Protein AF-0000000077906954 (afdb_homodimer)

Radius of gyration: 31.87 Å; Cα contacts (8 Å, |Δi|>4): 623; chains: 2; bounding box: 96×87×50 Å

pLDDT: mean 94.24, std 7.41, range [57.88, 98.94]

Solvent-accessible surface area (backbone atoms only — not comparable to full-atom values): 26439 Å² total; per-residue (Å²): 118,71,46,60,53,37,49,51,52,33,53,52,52,50,52,49,40,52,51,50,50,52,51,37,52,51,45,52,52,51,36,52,51,42,52,51,49,43,52,53,50,51,52,49,42,33,48,50,42,18,22,52,32,37,41,46,26,64,46,28,71,36,69,70,40,37,54,48,38,66,70,39,90,39,33,67,59,36,50,54,48,45,36,52,51,49,52,53,50,61,70,66,55,54,96,80,59,69,82,55,99,38,48,59,50,44,21,50,43,15,48,37,41,32,49,27,37,28,18,66,33,73,70,35,27,52,41,38,61,73,75,33,46,68,37,54,52,41,51,56,49,49,61,64,68,48,51,76,71,43,53,53,69,52,49,36,34,46,36,50,22,52,37,36,26,35,73,38,67,71,33,30,48,55,57,65,66,38,87,62,37,67,64,41,50,38,58,40,54,66,25,79,44,63,64,42,24,40,42,40,48,51,40,51,39,53,41,64,74,33,61,79,54,25,66,76,41,43,71,56,48,69,72,58,50,55,59,67,58,42,53,52,35,41,65,39,90,49,63,68,42,13,52,53,31,42,50,42,54,50,54,53,52,55,56,62,65,76,99,116,70,45,62,53,37,48,51,51,35,53,51,54,50,53,51,40,52,51,52,51,52,51,37,51,51,46,52,51,52,34,52,52,43,52,51,49,43,52,53,50,50,50,49,40,32,48,50,42,19,23,53,32,38,41,46,26,62,46,28,71,36,69,70,41,36,54,48,37,65,70,38,92,38,34,67,59,36,49,54,49,45,37,53,51,50,52,53,50,61,71,63,55,53,95,79,59,68,84,54,101,37,50,60,49,46,22,52,44,15,48,38,41,32,49,27,36,30,18,66,34,73,70,34,28,53,43,39,61,71,74,32,47,68,37,54,52,41,52,56,50,48,59,64,68,48,52,75,72,43,54,54,69,54,48,36,35,45,36,49,20,52,38,34,25,36,73,39,67,70,35,30,48,54,56,64,65,37,88,64,38,67,63,43,50,37,58,40,54,66,25,78,42,64,64,42,25,40,41,40,48,51,40,51,39,52,40,63,73,32,62,80,55,25,67,77,40,43,70,56,49,70,74,58,50,54,57,68,58,43,53,52,35,40,66,40,90,48,62,68,41,14,49,54,31,43,51,40,52,51,53,53,52,55,55,60,66,75,100

Organism: Lynx pardinus (NCBI:txid191816)

Secondary structure (DSSP, 8-state):
-HHHHHHHHHHHHHHHHHHHHHHHHHHHHHHHHHHHHHHHHHHHHHHHHHHHHHHHHHHTTSHHHHHHHHHSTTHHHHHHHHHHHHHHHHHH--TT----S-HHHHHHHHHHHHHHHHHTSHHHHHHHHHH-HHHHHHHHHHHHHSPTTSSHHHHHHHHHHHHHHHTSHHHHHHHHTSTTHHHHHHHHHT-S-HHHHHHHHHHHHHHHT-HHHHHHHHHHHHHHS-HHHHHHHTT-S-HHHHHHHHHHHHHHHHHHH--/-HHHHHHHHHHHHHHHHHHHHHHHHHHHHHHHHHHHHHHHHHHHHHHHHHHHHHHHHHHTTSHHHHHHHHHSTTHHHHHHHHHHHHHHHHHH--TT----S-HHHHHHHHHHHHHHHHHTSHHHHHHHHHH-HHHHHHHHHHHHHSPTTSSHHHHHHHHHHHHHHHTSHHHHHHHHTSTTHHHHHHHHHT-S-HHHHHHHHHHHHHHHT-HHHHHHHHHHHHHHS-HHHHHHHTT-S-HHHHHHHHHHHHHHHHHHH--

InterPro domains:
  IPR011989 Armadillo-like helical [G3DSA:1.25.10.10] (26-257)
  IPR016024 Armadillo-type fold [SSF48371] (48-252)
  IPR039584 Heat shock factor 2-binding protein [PTHR15434] (1-258)

Nearest PDB structures (foldseek):
  7ldg-assembly1_A-2  TM=9.742E-01  e=8.462E-24  Homo sapiens
  7bdx-assembly1_B  TM=9.612E-01  e=2.708E-22  Homo sapiens
  7ldg-assembly1_C-2  TM=9.705E-01  e=3.523E-21  Homo sapiens
  7jtk-assembly1_X  TM=7.221E-01  e=3.398E-03  Chlamydomonas reinhardtii
  3nmz-assembly2_A  TM=5.059E-01  e=2.166E-03  Homo sapiens

Foldseek 3Di:
DVVVVVVVVVVVVVVVVVVVVVVVVVVVVVVVVVVVVVVVVVQVVLQVLLVVLLVLLVVLLDPVSLVVLLVDPCNLVLLVVLLVLLVVVLVPDDPVDDPDPDSNLSSNLSSLSSLLSLLLHPVSLVCCLPRNVVSLVSLLVSLVSAAAPGPLSNLLSSLSSLLSNLVDVSSVLSQLPPPCNLVSLQRQCPHPDLSSNLSSLSNVLSQLVDCVNCVVCVVVCVVRHPLVSLVVQCVDPPPSSVVSSVVSVVSNVVVVVVD/DVVVVVVVVVVVVVVVVVVVVVVVVVVVVVVVVVVVVVVVVVQVVLQVLLVVLLVLLVVLLDPVSLVVLVVDPCNLVLLVVLLVLLVVVLVPDDPVDDPDPDSNLSSNLSSLSSLLSLLLHPVSLVCCLPRNVVSLVSLLVSLVSAAAPGPLSNLLSSLSNLLSNLVDVSSVQSQLPPPCNLVSLQRQCPHPDLSSNLSSLSNVQSQLVDCVNCVVCVVVCVVRHPLVSLVVQCVDPPPSSVVSSVVSVVSNVVVVVVD

Sequence (518 aa):
MDCEHFKARLETVQADSVREKKEKLALRQQLNEAKEQLLQQAEYCTEMGAAACTLLWGVSSSEDVVKAILGGDKALKFFNITGQTMESFVKSLDEDVKELDSDENQFVFALAGIVTNVAAIACGREFLVNSSRVLLDTFLQLLGDLKPGQCTKLKVLLLMSLYNVSINVKGLKYISESPGFIPLLWWLLSDPDAEVCLHALRLVQSVVLEPEVFSKSASEFRSSLPLQRILAMAKSRNPHLQTVAQELLEDLRALERDVMDCEHFKARLETVQADSVREKKEKLALRQQLNEAKEQLLQQAEYCTEMGAAACTLLWGVSSSEDVVKAILGGDKALKFFNITGQTMESFVKSLDEDVKELDSDENQFVFALAGIVTNVAAIACGREFLVNSSRVLLDTFLQLLGDLKPGQCTKLKVLLLMSLYNVSINVKGLKYISESPGFIPLLWWLLSDPDAEVCLHALRLVQSVVLEPEVFSKSASEFRSSLPLQRILAMAKSRNPHLQTVAQELLEDLRALERDV

Structure (mmCIF, N/CA/C/O backbone):
data_AF-0000000077906954-model_v1
#
loop_
_entity.id
_entity.type
_entity.pdbx_description
1 polymer 'Heat shock factor 2-binding protein'
#
loop_
_atom_site.group_PDB
_atom_site.id
_atom_site.type_symbol
_atom_site.label_atom_id
_atom_site.label_alt_id
_atom_site.label_comp_id
_atom_site.label_asym_id
_atom_site.label_entity_id
_atom_site.label_seq_id
_atom_site.pdbx_PDB_ins_code
_atom_site.Cartn_x
_atom_site.Cartn_y
_atom_site.Cartn_z
_atom_site.occupancy
_atom_site.B_iso_or_equiv
_atom_site.auth_seq_id
_atom_site.auth_comp_id
_atom_site.auth_asym_id
_atom_site.auth_atom_id
_atom_site.pdbx_PDB_model_num
ATOM 1 N N . MET A 1 1 ? 71.25 8.039 -16.359 1 58.72 1 MET A N 1
ATOM 2 C CA . MET A 1 1 ? 70.125 8.469 -17.094 1 58.72 1 MET A CA 1
ATOM 3 C C . MET A 1 1 ? 68.938 7.52 -16.844 1 58.72 1 MET A C 1
ATOM 5 O O . MET A 1 1 ? 67.812 7.965 -16.531 1 58.72 1 MET A O 1
ATOM 9 N N . ASP A 1 2 ? 69.25 6.188 -16.609 1 85.31 2 ASP A N 1
ATOM 10 C CA . ASP A 1 2 ? 68.25 5.121 -16.625 1 85.31 2 ASP A CA 1
ATOM 11 C C . ASP A 1 2 ? 67.625 4.945 -15.242 1 85.31 2 ASP A C 1
ATOM 13 O O . ASP A 1 2 ? 66.375 4.812 -15.117 1 85.31 2 ASP A O 1
ATOM 17 N N . CYS A 1 3 ? 68.312 5.477 -14.242 1 89.62 3 CYS A N 1
ATOM 18 C CA . CYS A 1 3 ? 67.812 5.262 -12.898 1 89.62 3 CYS A CA 1
ATOM 19 C C . CYS A 1 3 ? 66.812 6.379 -12.492 1 89.62 3 CYS A C 1
ATOM 21 O O . CYS A 1 3 ? 65.812 6.129 -11.859 1 89.62 3 CYS A O 1
ATOM 23 N N . GLU A 1 4 ? 67.125 7.582 -12.992 1 89.81 4 GLU A N 1
ATOM 24 C CA . GLU A 1 4 ? 66.25 8.742 -12.711 1 89.81 4 GLU A CA 1
ATOM 25 C C . GLU A 1 4 ? 64.938 8.617 -13.383 1 89.81 4 GLU A C 1
ATOM 27 O O . GLU A 1 4 ? 63.906 9.055 -12.836 1 89.81 4 GLU A O 1
ATOM 32 N N . HIS A 1 5 ? 65 8.062 -14.562 1 91.44 5 HIS A N 1
ATOM 33 C CA . HIS A 1 5 ? 63.75 7.828 -15.297 1 91.44 5 HIS A CA 1
ATOM 34 C C . HIS A 1 5 ? 62.812 6.871 -14.539 1 91.44 5 HIS A C 1
ATOM 36 O O . HIS A 1 5 ? 61.625 7.133 -14.391 1 91.44 5 HIS A O 1
ATOM 42 N N . PHE A 1 6 ? 63.375 5.754 -13.914 1 91.25 6 PHE A N 1
ATOM 43 C CA . PHE A 1 6 ? 62.594 4.773 -13.164 1 91.25 6 PHE A CA 1
ATOM 44 C C . PHE A 1 6 ? 62.062 5.375 -11.867 1 91.25 6 PHE A C 1
ATOM 46 O O . PHE A 1 6 ? 60.938 5.102 -11.453 1 91.25 6 PHE A O 1
ATOM 53 N N . LYS A 1 7 ? 62.875 6.203 -11.281 1 91.38 7 LYS A N 1
ATOM 54 C CA . LYS A 1 7 ? 62.469 6.867 -10.047 1 91.38 7 LYS A CA 1
ATOM 55 C C . LYS A 1 7 ? 61.281 7.809 -10.297 1 91.38 7 LYS A C 1
ATOM 57 O O . LYS A 1 7 ? 60.312 7.824 -9.523 1 91.38 7 LYS A O 1
ATOM 62 N N . ALA A 1 8 ? 61.312 8.531 -11.359 1 93.19 8 ALA A N 1
ATOM 63 C CA . ALA A 1 8 ? 60.25 9.469 -11.711 1 93.19 8 ALA A CA 1
ATOM 64 C C . ALA A 1 8 ? 58.938 8.719 -12.031 1 93.19 8 ALA A C 1
ATOM 66 O O . ALA A 1 8 ? 57.875 9.125 -11.594 1 93.19 8 ALA A O 1
ATOM 67 N N . ARG A 1 9 ? 59.094 7.668 -12.797 1 93.44 9 ARG A N 1
ATOM 68 C CA . ARG A 1 9 ? 57.906 6.863 -13.141 1 93.44 9 ARG A CA 1
ATOM 69 C C . ARG A 1 9 ? 57.281 6.234 -11.898 1 93.44 9 ARG A C 1
ATOM 71 O O . ARG A 1 9 ? 56.062 6.18 -11.773 1 93.44 9 ARG A O 1
ATOM 78 N N . LEU A 1 10 ? 58.094 5.73 -10.969 1 93.75 10 LEU A N 1
ATOM 79 C CA . LEU A 1 10 ? 57.656 5.145 -9.719 1 93.75 10 LEU A CA 1
ATOM 80 C C . LEU A 1 10 ? 56.875 6.16 -8.898 1 93.75 10 LEU A C 1
ATOM 82 O O . LEU A 1 10 ? 55.781 5.848 -8.383 1 93.75 10 LEU A O 1
ATOM 86 N N . GLU A 1 11 ? 57.406 7.352 -8.805 1 93.81 11 GLU A N 1
ATOM 87 C CA . GLU A 1 11 ? 56.719 8.406 -8.07 1 93.81 11 GLU A CA 1
ATOM 88 C C . GLU A 1 11 ? 55.344 8.703 -8.672 1 93.81 11 GLU A C 1
ATOM 90 O O . GLU A 1 11 ? 54.375 8.883 -7.949 1 93.81 11 GLU A O 1
ATOM 95 N N . THR A 1 12 ? 55.312 8.734 -9.977 1 94.56 12 THR A N 1
ATOM 96 C CA . THR A 1 12 ? 54.062 9 -10.68 1 94.56 12 THR A CA 1
ATOM 97 C C . THR A 1 12 ? 53.031 7.879 -10.43 1 94.56 12 THR A C 1
ATOM 99 O O . THR A 1 12 ? 51.875 8.141 -10.094 1 94.56 12 THR A O 1
ATOM 102 N N . VAL A 1 13 ? 53.5 6.637 -10.57 1 94 13 VAL A N 1
ATOM 103 C CA . VAL A 1 13 ? 52.594 5.484 -10.398 1 94 13 VAL A CA 1
ATOM 104 C C . VAL A 1 13 ? 52.125 5.406 -8.945 1 94 13 VAL A C 1
ATOM 106 O O . VAL A 1 13 ? 51 5.043 -8.672 1 94 13 VAL A O 1
ATOM 109 N N . GLN A 1 14 ? 53.031 5.777 -8.031 1 94.19 14 GLN A N 1
ATOM 110 C CA . GLN A 1 14 ? 52.688 5.781 -6.617 1 94.19 14 GLN A CA 1
ATOM 111 C C . GLN A 1 14 ? 51.625 6.84 -6.32 1 94.19 14 GLN A C 1
ATOM 113 O O . GLN A 1 14 ? 50.688 6.586 -5.574 1 94.19 14 GLN A O 1
ATOM 118 N N . ALA A 1 15 ? 51.75 7.938 -6.902 1 94.19 15 ALA A N 1
ATOM 119 C CA . ALA A 1 15 ? 50.75 9 -6.723 1 94.19 15 ALA A CA 1
ATOM 120 C C . ALA A 1 15 ? 49.406 8.602 -7.301 1 94.19 15 ALA A C 1
ATOM 122 O O . ALA A 1 15 ? 48.344 8.828 -6.684 1 94.19 15 ALA A O 1
ATOM 123 N N . ASP A 1 16 ? 49.438 8.008 -8.445 1 92.81 16 ASP A N 1
ATOM 124 C CA . ASP A 1 16 ? 48.219 7.516 -9.07 1 92.81 16 ASP A CA 1
ATOM 125 C C . ASP A 1 16 ? 47.562 6.422 -8.227 1 92.81 16 ASP A C 1
ATOM 127 O O . ASP A 1 16 ? 46.344 6.371 -8.102 1 92.81 16 ASP A O 1
ATOM 131 N N . SER A 1 17 ? 48.406 5.621 -7.613 1 92 17 SER A N 1
ATOM 132 C CA . SER A 1 17 ? 47.938 4.531 -6.777 1 92 17 SER A CA 1
ATOM 133 C C . SER A 1 17 ? 47.219 5.059 -5.535 1 92 17 SER A C 1
ATOM 135 O O . SER A 1 17 ? 46.188 4.527 -5.133 1 92 17 SER A O 1
ATOM 137 N N . VAL A 1 18 ? 47.75 6.129 -5.039 1 93 18 VAL A N 1
ATOM 138 C CA . VAL A 1 18 ? 47.156 6.734 -3.857 1 93 18 VAL A CA 1
ATOM 139 C C . VAL A 1 18 ? 45.781 7.309 -4.215 1 93 18 VAL A C 1
ATOM 141 O O . VAL A 1 18 ? 44.812 7.133 -3.471 1 93 18 VAL A O 1
ATOM 144 N N . ARG A 1 19 ? 45.719 7.887 -5.324 1 92.44 19 ARG A N 1
ATOM 145 C CA . ARG A 1 19 ? 44.469 8.453 -5.805 1 92.44 19 ARG A CA 1
ATOM 146 C C . ARG A 1 19 ? 43.438 7.359 -6.059 1 92.44 19 ARG A C 1
ATOM 148 O O . ARG A 1 19 ? 42.25 7.492 -5.668 1 92.44 19 ARG A O 1
ATOM 155 N N . GLU A 1 20 ? 43.875 6.336 -6.715 1 91.88 20 GLU A N 1
ATOM 156 C CA . GLU A 1 20 ? 43 5.211 -7.02 1 91.88 20 GLU A CA 1
ATOM 157 C C . GLU A 1 20 ? 42.469 4.562 -5.742 1 91.88 20 GLU A C 1
ATOM 159 O O . GLU A 1 20 ? 41.281 4.176 -5.668 1 91.88 20 GLU A O 1
ATOM 164 N N . LYS A 1 21 ? 43.281 4.5 -4.75 1 92.75 21 LYS A N 1
ATOM 165 C CA . LYS A 1 21 ? 42.906 3.904 -3.477 1 92.75 21 LYS A CA 1
ATOM 166 C C . LYS A 1 21 ? 41.844 4.766 -2.77 1 92.75 21 LYS A C 1
ATOM 168 O O . LYS A 1 21 ? 40.906 4.242 -2.184 1 92.75 21 LYS A O 1
ATOM 173 N N . LYS A 1 22 ? 42.031 6.031 -2.867 1 94.88 22 LYS A N 1
ATOM 174 C CA . LYS A 1 22 ? 41.062 6.945 -2.271 1 94.88 22 LYS A CA 1
ATOM 175 C C . LYS A 1 22 ? 39.719 6.848 -2.977 1 94.88 22 LYS A C 1
ATOM 177 O O . LYS A 1 22 ? 38.656 6.82 -2.324 1 94.88 22 LYS A O 1
ATOM 182 N N . GLU A 1 23 ? 39.75 6.816 -4.246 1 95.25 23 GLU A N 1
ATOM 183 C CA . GLU A 1 23 ? 38.531 6.688 -5.023 1 95.25 23 GLU A CA 1
ATOM 184 C C . GLU A 1 23 ? 37.812 5.363 -4.738 1 95.25 23 GLU A C 1
ATOM 186 O O . GLU A 1 23 ? 36.594 5.312 -4.629 1 95.25 23 GLU A O 1
ATOM 191 N N . LYS A 1 24 ? 38.531 4.344 -4.664 1 95.56 24 LYS A N 1
ATOM 192 C CA . LYS A 1 24 ? 37.969 3.029 -4.344 1 95.56 24 LYS A CA 1
ATOM 193 C C . LYS A 1 24 ? 37.281 3.039 -2.99 1 95.56 24 LYS A C 1
ATOM 195 O O . LYS A 1 24 ? 36.188 2.48 -2.85 1 95.56 24 LYS A O 1
ATOM 200 N N . LEU A 1 25 ? 37.969 3.686 -2.047 1 96.12 25 LEU A N 1
ATOM 201 C CA . LEU A 1 25 ? 37.375 3.762 -0.712 1 96.12 25 LEU A CA 1
ATOM 202 C C . LEU A 1 25 ? 36.062 4.539 -0.737 1 96.12 25 LEU A C 1
ATOM 204 O O . LEU A 1 25 ? 35.094 4.152 -0.08 1 96.12 25 LEU A O 1
ATOM 208 N N . ALA A 1 26 ? 36.031 5.566 -1.482 1 97.38 26 ALA A N 1
ATOM 209 C CA . ALA A 1 26 ? 34.812 6.355 -1.624 1 97.38 26 ALA A CA 1
ATOM 210 C C . ALA A 1 26 ? 33.719 5.539 -2.281 1 97.38 26 ALA A C 1
ATOM 212 O O . ALA A 1 26 ? 32.562 5.574 -1.842 1 97.38 26 ALA A O 1
ATOM 213 N N . LEU A 1 27 ? 34.062 4.805 -3.303 1 97.75 27 LEU A N 1
ATOM 214 C CA . LEU A 1 27 ? 33.094 3.967 -4.004 1 97.75 27 LEU A CA 1
ATOM 215 C C . LEU A 1 27 ? 32.562 2.879 -3.088 1 97.75 27 LEU A C 1
ATOM 217 O O . LEU A 1 27 ? 31.359 2.576 -3.117 1 97.75 27 LEU A O 1
ATOM 221 N N . ARG A 1 28 ? 33.438 2.346 -2.346 1 97.75 28 ARG A N 1
ATOM 222 C CA . ARG A 1 28 ? 33 1.324 -1.391 1 97.75 28 ARG A CA 1
ATOM 223 C C . ARG A 1 28 ? 32.031 1.893 -0.378 1 97.75 28 ARG A C 1
ATOM 225 O O . ARG A 1 28 ? 31.031 1.244 -0.042 1 97.75 28 ARG A O 1
ATOM 232 N N . GLN A 1 29 ? 32.344 3.078 0.047 1 98.12 29 GLN A N 1
ATOM 233 C CA . GLN A 1 29 ? 31.453 3.738 0.994 1 98.12 29 GLN A CA 1
ATOM 234 C C . GLN A 1 29 ? 30.094 4.031 0.359 1 98.12 29 GLN A C 1
ATOM 236 O O . GLN A 1 29 ? 29.047 3.787 0.97 1 98.12 29 GLN A O 1
ATOM 241 N N . GLN A 1 30 ? 30.094 4.496 -0.815 1 98.12 30 GLN A N 1
ATOM 242 C CA . GLN A 1 30 ? 28.859 4.797 -1.527 1 98.12 30 GLN A CA 1
ATOM 243 C C . GLN A 1 30 ? 28.031 3.529 -1.773 1 98.12 30 GLN A C 1
ATOM 245 O O . GLN A 1 30 ? 26.812 3.543 -1.665 1 98.12 30 GLN A O 1
ATOM 250 N N . LEU A 1 31 ? 28.672 2.51 -2.117 1 98.19 31 LEU A N 1
ATOM 251 C CA . LEU A 1 31 ? 28 1.234 -2.35 1 98.19 31 LEU A CA 1
ATOM 252 C C . LEU A 1 31 ? 27.344 0.724 -1.071 1 98.19 31 LEU A C 1
ATOM 254 O O . LEU A 1 31 ? 26.203 0.255 -1.098 1 98.19 31 LEU A O 1
ATOM 258 N N . ASN A 1 32 ? 28.094 0.841 -0.03 1 98.19 32 ASN A N 1
ATOM 259 C CA . ASN A 1 32 ? 27.547 0.415 1.25 1 98.19 32 ASN A CA 1
ATOM 260 C C . ASN A 1 32 ? 26.312 1.23 1.626 1 98.19 32 ASN A C 1
ATOM 262 O O . ASN A 1 32 ? 25.312 0.678 2.109 1 98.19 32 ASN A O 1
ATOM 266 N N . GLU A 1 33 ? 26.359 2.488 1.371 1 98 33 GLU A N 1
ATOM 267 C CA . GLU A 1 33 ? 25.219 3.357 1.627 1 98 33 GLU A CA 1
ATOM 268 C C . GLU A 1 33 ? 24.031 2.984 0.742 1 98 33 GLU A C 1
ATOM 270 O O . GLU A 1 33 ? 22.891 2.955 1.205 1 98 33 GLU A O 1
ATOM 275 N N . ALA A 1 34 ? 24.266 2.705 -0.45 1 97.81 34 ALA A N 1
ATOM 276 C CA . ALA A 1 34 ? 23.203 2.311 -1.379 1 97.81 34 ALA A CA 1
ATOM 277 C C . ALA A 1 34 ? 22.562 0.997 -0.949 1 97.81 34 ALA A C 1
ATOM 279 O O . ALA A 1 34 ? 21.344 0.846 -1.021 1 97.81 34 ALA A O 1
ATOM 280 N N . LYS A 1 35 ? 23.375 0.132 -0.515 1 97.75 35 LYS A N 1
ATOM 281 C CA . LYS A 1 35 ? 22.859 -1.154 -0.055 1 97.75 35 LYS A CA 1
ATOM 282 C C . LYS A 1 35 ? 21.969 -0.984 1.18 1 97.75 35 LYS A C 1
ATOM 284 O O . LYS A 1 35 ? 20.953 -1.658 1.315 1 97.75 35 LYS A O 1
ATOM 289 N N . GLU A 1 36 ? 22.438 -0.109 2.047 1 97.75 36 GLU A N 1
ATOM 290 C CA . GLU A 1 36 ? 21.625 0.187 3.229 1 97.75 36 GLU A CA 1
ATOM 291 C C . GLU A 1 36 ? 20.297 0.82 2.846 1 97.75 36 GLU A C 1
ATOM 293 O O . GLU A 1 36 ? 19.25 0.481 3.412 1 97.75 36 GLU A O 1
ATOM 298 N N . GLN A 1 37 ? 20.344 1.663 1.907 1 97.19 37 GLN A N 1
ATOM 299 C CA . GLN A 1 37 ? 19.125 2.299 1.433 1 97.19 37 GLN A CA 1
ATOM 300 C C . GLN A 1 37 ? 18.188 1.281 0.787 1 97.19 37 GLN A C 1
ATOM 302 O O . GLN A 1 37 ? 16.969 1.363 0.945 1 97.19 37 GLN A O 1
ATOM 307 N N . LEU A 1 38 ? 18.734 0.355 0.079 1 97.12 38 LEU A N 1
ATOM 308 C CA . LEU A 1 38 ? 17.953 -0.701 -0.551 1 97.12 38 LEU A CA 1
ATOM 309 C C . LEU A 1 38 ? 17.203 -1.518 0.495 1 97.12 38 LEU A C 1
ATOM 311 O O . LEU A 1 38 ? 16.031 -1.83 0.315 1 97.12 38 LEU A O 1
ATOM 315 N N . LEU A 1 39 ? 17.891 -1.79 1.579 1 96.94 39 LEU A N 1
ATOM 316 C CA . LEU A 1 39 ? 17.281 -2.566 2.654 1 96.94 39 LEU A CA 1
ATOM 317 C C . LEU A 1 39 ? 16.172 -1.774 3.334 1 96.94 39 LEU A C 1
ATOM 319 O O . LEU A 1 39 ? 15.094 -2.311 3.594 1 96.94 39 LEU A O 1
ATOM 323 N N . GLN A 1 40 ? 16.375 -0.521 3.562 1 96.62 40 GLN A N 1
ATOM 324 C CA . GLN A 1 40 ? 15.398 0.333 4.219 1 96.62 40 GLN A CA 1
ATOM 325 C C . GLN A 1 40 ? 14.156 0.513 3.352 1 96.62 40 GLN A C 1
ATOM 327 O O . GLN A 1 40 ? 13.031 0.46 3.852 1 96.62 40 GLN A O 1
ATOM 332 N N . GLN A 1 41 ? 14.391 0.671 2.09 1 95.75 41 GLN A N 1
ATOM 333 C CA . GLN A 1 41 ? 13.273 0.846 1.167 1 95.75 41 GLN A CA 1
ATOM 334 C C . GLN A 1 41 ? 12.445 -0.43 1.06 1 95.75 41 GLN A C 1
ATOM 336 O O . GLN A 1 41 ? 11.219 -0.373 0.986 1 95.75 41 GLN A O 1
ATOM 341 N N . ALA A 1 42 ? 13.141 -1.513 0.992 1 95.44 42 ALA A N 1
ATOM 342 C CA . ALA A 1 42 ? 12.438 -2.791 0.925 1 95.44 42 ALA A CA 1
ATOM 343 C C . ALA A 1 42 ? 11.594 -3.018 2.174 1 95.44 42 ALA A C 1
ATOM 345 O O . ALA A 1 42 ? 10.453 -3.479 2.084 1 95.44 42 ALA A O 1
ATOM 346 N N . GLU A 1 43 ? 12.133 -2.717 3.324 1 96.44 43 GLU A N 1
ATOM 347 C CA . GLU A 1 43 ? 11.414 -2.861 4.59 1 96.44 43 GLU A CA 1
ATOM 348 C C . GLU A 1 43 ? 10.195 -1.946 4.641 1 96.44 43 GLU A C 1
ATOM 350 O O . GLU A 1 43 ? 9.109 -2.377 5.02 1 96.44 43 GLU A O 1
ATOM 355 N N . TYR A 1 44 ? 10.391 -0.745 4.262 1 97.62 44 TYR A N 1
ATOM 356 C CA . TYR A 1 44 ? 9.289 0.208 4.234 1 97.62 44 TYR A CA 1
ATOM 357 C C . TYR A 1 44 ? 8.172 -0.28 3.316 1 97.62 44 TYR A C 1
ATOM 359 O O . TYR A 1 44 ? 7 -0.271 3.699 1 97.62 44 TYR A O 1
ATOM 367 N N . CYS A 1 45 ? 8.562 -0.663 2.084 1 97.19 45 CYS A N 1
ATOM 368 C CA . CYS A 1 45 ? 7.578 -1.091 1.096 1 97.19 45 CYS A CA 1
ATOM 369 C C . CYS A 1 45 ? 6.785 -2.293 1.599 1 97.19 45 CYS A C 1
ATOM 371 O O . CYS A 1 45 ? 5.566 -2.35 1.433 1 97.19 45 CYS A O 1
ATOM 373 N N . THR A 1 46 ? 7.473 -3.184 2.188 1 97.06 46 THR A N 1
ATOM 374 C CA . THR A 1 46 ? 6.836 -4.387 2.717 1 97.06 46 THR A CA 1
ATOM 375 C C . THR A 1 46 ? 5.887 -4.035 3.861 1 97.06 46 THR A C 1
ATOM 377 O O . THR A 1 46 ? 4.766 -4.547 3.922 1 97.06 46 THR A O 1
ATOM 380 N N . GLU A 1 47 ? 6.277 -3.18 4.754 1 97.5 47 GLU A N 1
ATOM 381 C CA . GLU A 1 47 ? 5.449 -2.783 5.887 1 97.5 47 GLU A CA 1
ATOM 382 C C . GLU A 1 47 ? 4.207 -2.025 5.426 1 97.5 47 GLU A C 1
ATOM 384 O O . GLU A 1 47 ? 3.104 -2.273 5.914 1 97.5 47 GLU A O 1
ATOM 389 N N . MET A 1 48 ? 4.449 -1.113 4.527 1 98 48 MET A N 1
ATOM 390 C CA . MET A 1 48 ? 3.342 -0.332 3.98 1 98 48 MET A CA 1
ATOM 391 C C . MET A 1 48 ? 2.348 -1.232 3.256 1 98 48 MET A C 1
ATOM 393 O O . MET A 1 48 ? 1.137 -1.113 3.453 1 98 48 MET A O 1
ATOM 397 N N . GLY A 1 49 ? 2.881 -2.098 2.406 1 98.44 49 GLY A N 1
ATOM 398 C CA . GLY A 1 49 ? 2.023 -3.037 1.701 1 98.44 49 GLY A CA 1
ATOM 399 C C . GLY A 1 49 ? 1.24 -3.945 2.631 1 98.44 49 GLY A C 1
ATOM 400 O O . GLY A 1 49 ? 0.035 -4.133 2.453 1 98.44 49 GLY A O 1
ATOM 401 N N . ALA A 1 50 ? 1.961 -4.527 3.648 1 98.25 50 ALA A N 1
ATOM 402 C CA . ALA A 1 50 ? 1.295 -5.406 4.609 1 98.25 50 ALA A CA 1
ATOM 403 C C . ALA A 1 50 ? 0.171 -4.672 5.332 1 98.25 50 ALA A C 1
ATOM 405 O O . ALA A 1 50 ? -0.932 -5.199 5.48 1 98.25 50 ALA A O 1
ATOM 406 N N . ALA A 1 51 ? 0.405 -3.477 5.754 1 98.44 51 ALA A N 1
ATOM 407 C CA . ALA A 1 51 ? -0.592 -2.715 6.5 1 98.44 51 ALA A CA 1
ATOM 408 C C . ALA A 1 51 ? -1.78 -2.35 5.617 1 98.44 51 ALA A C 1
ATOM 410 O O . ALA A 1 51 ? -2.924 -2.686 5.934 1 98.44 51 ALA A O 1
ATOM 411 N N . ALA A 1 52 ? -1.524 -1.747 4.465 1 98.62 52 ALA A N 1
ATOM 412 C CA . ALA A 1 52 ? -2.588 -1.257 3.59 1 98.62 52 ALA A CA 1
ATOM 413 C C . ALA A 1 52 ? -3.414 -2.412 3.031 1 98.62 52 ALA A C 1
ATOM 415 O O . ALA A 1 52 ? -4.645 -2.369 3.051 1 98.62 52 ALA A O 1
ATOM 416 N N . CYS A 1 53 ? -2.742 -3.459 2.59 1 98.69 53 CYS A N 1
ATOM 417 C CA . CYS A 1 53 ? -3.453 -4.531 1.899 1 98.69 53 CYS A CA 1
ATOM 418 C C . CYS A 1 53 ? -4.148 -5.449 2.895 1 98.69 53 CYS A C 1
ATOM 420 O O . CYS A 1 53 ? -5.168 -6.066 2.57 1 98.69 53 CYS A O 1
ATOM 422 N N . THR A 1 54 ? -3.615 -5.586 4.137 1 98.56 54 THR A N 1
ATOM 423 C CA . THR A 1 54 ? -4.359 -6.328 5.148 1 98.56 54 THR A CA 1
ATOM 424 C C . THR A 1 54 ? -5.676 -5.629 5.477 1 98.56 54 THR A C 1
ATOM 426 O O . THR A 1 54 ? -6.711 -6.281 5.633 1 98.56 54 THR A O 1
ATOM 429 N N . LEU A 1 55 ? -5.637 -4.305 5.602 1 98.69 55 LEU A N 1
ATOM 430 C CA . LEU A 1 55 ? -6.871 -3.562 5.824 1 98.69 55 LEU A CA 1
ATOM 431 C C . LEU A 1 55 ? -7.832 -3.738 4.652 1 98.69 55 LEU A C 1
ATOM 433 O O . LEU A 1 55 ? -9.023 -3.98 4.852 1 98.69 55 LEU A O 1
ATOM 437 N N . LEU A 1 56 ? -7.273 -3.609 3.443 1 98.69 56 LEU A N 1
ATOM 438 C CA . LEU A 1 56 ? -8.102 -3.77 2.252 1 98.69 56 LEU A CA 1
ATOM 439 C C . LEU A 1 56 ? -8.68 -5.176 2.178 1 98.69 56 LEU A C 1
ATOM 441 O O . LEU A 1 56 ? -9.836 -5.355 1.774 1 98.69 56 LEU A O 1
ATOM 445 N N . TRP A 1 57 ? -7.891 -6.191 2.541 1 98.69 57 TRP A N 1
ATOM 446 C CA . TRP A 1 57 ? -8.367 -7.57 2.611 1 98.69 57 TRP A CA 1
ATOM 447 C C . TRP A 1 57 ? -9.539 -7.691 3.574 1 98.69 57 TRP A C 1
ATOM 449 O O . TRP A 1 57 ? -10.586 -8.25 3.223 1 98.69 57 TRP A O 1
ATOM 459 N N . GLY A 1 58 ? -9.422 -7.082 4.738 1 98.38 58 GLY A N 1
ATOM 460 C CA . GLY A 1 58 ? -10.477 -7.141 5.734 1 98.38 58 GLY A CA 1
ATOM 461 C C . GLY A 1 58 ? -11.789 -6.543 5.25 1 98.38 58 GLY A C 1
ATOM 462 O O . GLY A 1 58 ? -12.852 -7.141 5.43 1 98.38 58 GLY A O 1
ATOM 463 N N . VAL A 1 59 ? -11.711 -5.461 4.582 1 98.5 59 VAL A N 1
ATOM 464 C CA . VAL A 1 59 ? -12.938 -4.754 4.234 1 98.5 59 VAL A CA 1
ATOM 465 C C . VAL A 1 59 ? -13.516 -5.324 2.943 1 98.5 59 VAL A C 1
ATOM 467 O O . VAL A 1 59 ? -14.703 -5.152 2.658 1 98.5 59 VAL A O 1
ATOM 470 N N . SER A 1 60 ? -12.711 -5.988 2.139 1 98.56 60 SER A N 1
ATOM 471 C CA . SER A 1 60 ? -13.172 -6.516 0.857 1 98.56 60 SER A CA 1
ATOM 472 C C . SER A 1 60 ? -14.016 -7.77 1.044 1 98.56 60 SER A C 1
ATOM 474 O O . SER A 1 60 ? -14.461 -8.375 0.066 1 98.56 60 SER A O 1
ATOM 476 N N . SER A 1 61 ? -14.289 -8.18 2.279 1 97.88 61 SER A N 1
ATOM 477 C CA . SER A 1 61 ? -15.219 -9.273 2.537 1 97.88 61 SER A CA 1
ATOM 478 C C . SER A 1 61 ? -16.656 -8.867 2.227 1 97.88 61 SER A C 1
ATOM 480 O O . SER A 1 61 ? -17.531 -9.727 2.127 1 97.88 61 SER A O 1
ATOM 482 N N . SER A 1 62 ? -16.938 -7.57 2.072 1 97.81 62 SER A N 1
ATOM 483 C CA . SER A 1 62 ? -18.25 -7.008 1.753 1 97.81 62 SER A CA 1
ATOM 484 C C . SER A 1 62 ? -18.438 -6.879 0.246 1 97.81 62 SER A C 1
ATOM 486 O O . SER A 1 62 ? -17.594 -6.332 -0.451 1 97.81 62 SER A O 1
ATOM 488 N N . GLU A 1 63 ? -19.641 -7.328 -0.177 1 98.12 63 GLU A N 1
ATOM 489 C CA . GLU A 1 63 ? -19.953 -7.238 -1.601 1 98.12 63 GLU A CA 1
ATOM 490 C C . GLU A 1 63 ? -19.922 -5.789 -2.08 1 98.12 63 GLU A C 1
ATOM 492 O O . GLU A 1 63 ? -19.391 -5.496 -3.156 1 98.12 63 GLU A O 1
ATOM 497 N N . ASP A 1 64 ? -20.453 -4.844 -1.259 1 98 64 ASP A N 1
ATOM 498 C CA . ASP A 1 64 ? -20.5 -3.434 -1.635 1 98 64 ASP A CA 1
ATOM 499 C C . ASP A 1 64 ? -19.094 -2.861 -1.794 1 98 64 ASP A C 1
ATOM 501 O O . ASP A 1 64 ? -18.844 -2.033 -2.674 1 98 64 ASP A O 1
ATOM 505 N N . VAL A 1 65 ? -18.219 -3.293 -0.983 1 98.56 65 VAL A N 1
ATOM 506 C CA . VAL A 1 65 ? -16.844 -2.818 -1.033 1 98.56 65 VAL A CA 1
ATOM 507 C C . VAL A 1 65 ? -16.156 -3.332 -2.301 1 98.56 65 VAL A C 1
ATOM 509 O O . VAL A 1 65 ? -15.469 -2.58 -2.988 1 98.56 65 VAL A O 1
ATOM 512 N N . VAL A 1 66 ? -16.391 -4.617 -2.609 1 98.75 66 VAL A N 1
ATOM 513 C CA . VAL A 1 66 ? -15.797 -5.188 -3.816 1 98.75 66 VAL A CA 1
ATOM 514 C C . VAL A 1 66 ? -16.281 -4.422 -5.043 1 98.75 66 VAL A C 1
ATOM 516 O O . VAL A 1 66 ? -15.492 -4.082 -5.926 1 98.75 66 VAL A O 1
ATOM 519 N N . LYS A 1 67 ? -17.578 -4.117 -5.094 1 98.56 67 LYS A N 1
ATOM 520 C CA . LYS A 1 67 ? -18.125 -3.352 -6.207 1 98.56 67 LYS A CA 1
ATOM 521 C C . LYS A 1 67 ? -17.469 -1.977 -6.309 1 98.56 67 LYS A C 1
ATOM 523 O O . LYS A 1 67 ? -17.156 -1.512 -7.406 1 98.56 67 LYS A O 1
ATOM 528 N N . ALA A 1 68 ? -17.234 -1.337 -5.18 1 98.25 68 ALA A N 1
ATOM 529 C CA . ALA A 1 68 ? -16.594 -0.024 -5.152 1 98.25 68 ALA A CA 1
ATOM 530 C C . ALA A 1 68 ? -15.148 -0.114 -5.609 1 98.25 68 ALA A C 1
ATOM 532 O O . ALA A 1 68 ? -14.664 0.755 -6.34 1 98.25 68 ALA A O 1
ATOM 533 N N . ILE A 1 69 ? -14.422 -1.157 -5.168 1 98.62 69 ILE A N 1
ATOM 534 C CA . ILE A 1 69 ? -13.031 -1.379 -5.566 1 98.62 69 ILE A CA 1
ATOM 535 C C . ILE A 1 69 ? -12.945 -1.509 -7.086 1 98.62 69 ILE A C 1
ATOM 537 O O . ILE A 1 69 ? -12.117 -0.86 -7.727 1 98.62 69 ILE A O 1
ATOM 541 N N . LEU A 1 70 ? -13.852 -2.283 -7.605 1 98.5 70 LEU A N 1
ATOM 542 C CA . LEU A 1 70 ? -13.805 -2.596 -9.031 1 98.5 70 LEU A CA 1
ATOM 543 C C . LEU A 1 70 ? -14.258 -1.401 -9.867 1 98.5 70 LEU A C 1
ATOM 545 O O . LEU A 1 70 ? -13.93 -1.303 -11.047 1 98.5 70 LEU A O 1
ATOM 549 N N . GLY A 1 71 ? -15.078 -0.531 -9.242 1 96.25 71 GLY A N 1
ATOM 550 C CA . GLY A 1 71 ? -15.516 0.682 -9.914 1 96.25 71 GLY A CA 1
ATOM 551 C C . GLY A 1 71 ? -14.477 1.788 -9.883 1 96.25 71 GLY A C 1
ATOM 552 O O . GLY A 1 71 ? -14.633 2.811 -10.555 1 96.25 71 GLY A O 1
ATOM 553 N N . GLY A 1 72 ? -13.391 1.602 -9.164 1 92.62 72 GLY A N 1
ATOM 554 C CA . GLY A 1 72 ? -12.359 2.619 -9.016 1 92.62 72 GLY A CA 1
ATOM 555 C C . GLY A 1 72 ? -11.375 2.637 -10.172 1 92.62 72 GLY A C 1
ATOM 556 O O . GLY A 1 72 ? -11.156 1.613 -10.82 1 92.62 72 GLY A O 1
ATOM 557 N N . ASP A 1 73 ? -10.664 3.758 -10.289 1 90.12 73 ASP A N 1
ATOM 558 C CA . ASP A 1 73 ? -9.781 3.967 -11.422 1 90.12 73 ASP A CA 1
ATOM 559 C C . ASP A 1 73 ? -8.492 3.156 -11.273 1 90.12 73 ASP A C 1
ATOM 561 O O . ASP A 1 73 ? -7.824 2.85 -12.266 1 90.12 73 ASP A O 1
ATOM 565 N N . LYS A 1 74 ? -8.148 2.764 -10.094 1 94.94 74 LYS A N 1
ATOM 566 C CA . LYS A 1 74 ? -6.867 2.096 -9.875 1 94.94 74 LYS A CA 1
ATOM 567 C C . LYS A 1 74 ? -7.051 0.587 -9.742 1 94.94 74 LYS A C 1
ATOM 569 O O . LYS A 1 74 ? -6.09 -0.137 -9.477 1 94.94 74 LYS A O 1
ATOM 574 N N . ALA A 1 75 ? -8.219 0.081 -10.023 1 97.62 75 ALA A N 1
ATOM 575 C CA . ALA A 1 75 ? -8.5 -1.334 -9.797 1 97.62 75 ALA A CA 1
ATOM 576 C C . ALA A 1 75 ? -7.613 -2.215 -10.672 1 97.62 75 ALA A C 1
ATOM 578 O O . ALA A 1 75 ? -6.883 -3.072 -10.164 1 97.62 75 ALA A O 1
ATOM 579 N N . LEU A 1 76 ? -7.684 -1.935 -11.992 1 98 76 LEU A N 1
ATOM 580 C CA . LEU A 1 76 ? -6.918 -2.752 -12.922 1 98 76 LEU A CA 1
ATOM 581 C C . LEU A 1 76 ? -5.434 -2.723 -12.578 1 98 76 LEU A C 1
ATOM 583 O O . LEU A 1 76 ? -4.777 -3.766 -12.562 1 98 76 LEU A O 1
ATOM 587 N N . LYS A 1 77 ? -4.957 -1.535 -12.328 1 98.06 77 LYS A N 1
ATOM 588 C CA . LYS A 1 77 ? -3.551 -1.386 -11.961 1 98.06 77 LYS A CA 1
ATOM 589 C C . LYS A 1 77 ? -3.221 -2.184 -10.703 1 98.06 77 LYS A C 1
ATOM 591 O O . LYS A 1 77 ? -2.17 -2.824 -10.625 1 98.06 77 LYS A O 1
ATOM 596 N N . PHE A 1 78 ? -4.074 -2.148 -9.727 1 98.75 78 PHE A N 1
ATOM 597 C CA . PHE A 1 78 ? -3.859 -2.85 -8.469 1 98.75 78 PHE A CA 1
ATOM 598 C C . PHE A 1 78 ? -3.723 -4.348 -8.695 1 98.75 78 PHE A C 1
ATOM 600 O O . PHE A 1 78 ? -2.809 -4.984 -8.164 1 98.75 78 PHE A O 1
ATOM 607 N N . PHE A 1 79 ? -4.559 -4.914 -9.477 1 98.75 79 PHE A N 1
ATOM 608 C CA . PHE A 1 79 ? -4.555 -6.359 -9.664 1 98.75 79 PHE A CA 1
ATOM 609 C C . PHE A 1 79 ? -3.381 -6.785 -10.539 1 98.75 79 PHE A C 1
ATOM 611 O O . PHE A 1 79 ? -2.826 -7.871 -10.359 1 98.75 79 PHE A O 1
ATOM 618 N N . ASN A 1 80 ? -2.975 -5.906 -11.453 1 98.5 80 ASN A N 1
ATOM 619 C CA . ASN A 1 80 ? -1.753 -6.184 -12.195 1 98.5 80 ASN A CA 1
ATOM 620 C C . ASN A 1 80 ? -0.532 -6.223 -11.281 1 98.5 80 ASN A C 1
ATOM 622 O O . ASN A 1 80 ? 0.284 -7.141 -11.367 1 98.5 80 ASN A O 1
ATOM 626 N N . ILE A 1 81 ? -0.47 -5.273 -10.414 1 98.44 81 ILE A N 1
ATOM 627 C CA . ILE A 1 81 ? 0.649 -5.195 -9.477 1 98.44 81 ILE A CA 1
ATOM 628 C C . ILE A 1 81 ? 0.612 -6.383 -8.523 1 98.44 81 ILE A C 1
ATOM 630 O O . ILE A 1 81 ? 1.657 -6.918 -8.148 1 98.44 81 ILE A O 1
ATOM 634 N N . THR A 1 82 ? -0.591 -6.812 -8.156 1 98.81 82 THR A N 1
ATOM 635 C CA . THR A 1 82 ? -0.76 -7.961 -7.273 1 98.81 82 THR A CA 1
ATOM 636 C C . THR A 1 82 ? -0.073 -9.195 -7.852 1 98.81 82 THR A C 1
ATOM 638 O O . THR A 1 82 ? 0.704 -9.859 -7.164 1 98.81 82 THR A O 1
ATOM 641 N N . GLY A 1 83 ? -0.363 -9.438 -9.133 1 98.62 83 GLY A N 1
ATOM 642 C CA . GLY A 1 83 ? 0.281 -10.562 -9.781 1 98.62 83 GLY A CA 1
ATOM 643 C C . GLY A 1 83 ? 1.795 -10.461 -9.797 1 98.62 83 GLY A C 1
ATOM 644 O O . GLY A 1 83 ? 2.49 -11.43 -9.477 1 98.62 83 GLY A O 1
ATOM 645 N N . GLN A 1 84 ? 2.266 -9.281 -10.094 1 98 84 GLN A N 1
ATOM 646 C CA . GLN A 1 84 ? 3.705 -9.047 -10.164 1 98 84 GLN A CA 1
ATOM 647 C C . GLN A 1 84 ? 4.355 -9.219 -8.789 1 98 84 GLN A C 1
ATOM 649 O O . GLN A 1 84 ? 5.453 -9.773 -8.688 1 98 84 GLN A O 1
ATOM 654 N N . THR A 1 85 ? 3.719 -8.742 -7.797 1 98.31 85 THR A N 1
ATOM 655 C CA . THR A 1 85 ? 4.227 -8.82 -6.434 1 98.31 85 THR A CA 1
ATOM 656 C C . THR A 1 85 ? 4.352 -10.273 -5.984 1 98.31 85 THR A C 1
ATOM 658 O O . THR A 1 85 ? 5.379 -10.672 -5.434 1 98.31 85 THR A O 1
ATOM 661 N N . MET A 1 86 ? 3.359 -11.047 -6.254 1 97.81 86 MET A N 1
ATOM 662 C CA . MET A 1 86 ? 3.369 -12.445 -5.836 1 97.81 86 MET A CA 1
ATOM 663 C C . MET A 1 86 ? 4.422 -13.234 -6.605 1 97.81 86 MET A C 1
ATOM 665 O O . MET A 1 86 ? 5.09 -14.102 -6.043 1 97.81 86 MET A O 1
ATOM 669 N N . GLU A 1 87 ? 4.527 -12.914 -7.898 1 97.62 87 GLU A N 1
ATOM 670 C CA . GLU A 1 87 ? 5.566 -13.562 -8.695 1 97.62 87 GLU A CA 1
ATOM 671 C C . GLU A 1 87 ? 6.953 -13.281 -8.117 1 97.62 87 GLU A C 1
ATOM 673 O O . GLU A 1 87 ? 7.777 -14.188 -8 1 97.62 87 GLU A O 1
ATOM 678 N N . SER A 1 88 ? 7.152 -11.984 -7.809 1 96 88 SER A N 1
ATOM 679 C CA . SER A 1 88 ? 8.438 -11.602 -7.242 1 96 88 SER A CA 1
ATOM 680 C C . SER A 1 88 ? 8.68 -12.289 -5.902 1 96 88 SER A C 1
ATOM 682 O O . SER A 1 88 ? 9.797 -12.727 -5.613 1 96 88 SER A O 1
ATOM 684 N N . PHE A 1 89 ? 7.773 -12.406 -5.113 1 96.12 89 PHE A N 1
ATOM 685 C CA . PHE A 1 89 ? 7.867 -13.055 -3.812 1 96.12 89 PHE A CA 1
ATOM 686 C C . PHE A 1 89 ? 8.273 -14.516 -3.969 1 96.12 89 PHE A C 1
ATOM 688 O O . PHE A 1 89 ? 9.211 -14.977 -3.322 1 96.12 89 PHE A O 1
ATOM 695 N N . VAL A 1 90 ? 7.562 -15.258 -4.82 1 95.56 90 VAL A N 1
ATOM 696 C CA . VAL A 1 90 ? 7.809 -16.688 -4.984 1 95.56 90 VAL A CA 1
ATOM 697 C C . VAL A 1 90 ? 9.203 -16.922 -5.562 1 95.56 90 VAL A C 1
ATOM 699 O O . VAL A 1 90 ? 9.906 -17.844 -5.164 1 95.56 90 VAL A O 1
ATOM 702 N N . LYS A 1 91 ? 9.555 -16.016 -6.469 1 93.56 91 LYS A N 1
ATOM 703 C CA . LYS A 1 91 ? 10.875 -16.125 -7.078 1 93.56 91 LYS A CA 1
ATOM 704 C C . LYS A 1 91 ? 11.977 -15.914 -6.039 1 93.56 91 LYS A C 1
ATOM 706 O O . LYS A 1 91 ? 13.078 -16.453 -6.176 1 93.56 91 LYS A O 1
ATOM 711 N N . SER A 1 92 ? 11.656 -15.164 -5.031 1 91.06 92 SER A N 1
ATOM 712 C CA . SER A 1 92 ? 12.672 -14.82 -4.035 1 91.06 92 SER A CA 1
ATOM 713 C C . SER A 1 92 ? 12.742 -15.875 -2.934 1 91.06 92 SER A C 1
ATOM 715 O O . SER A 1 92 ? 13.641 -15.836 -2.088 1 91.06 92 SER A O 1
ATOM 717 N N . LEU A 1 93 ? 11.805 -16.797 -2.906 1 88.62 93 LEU A N 1
ATOM 718 C CA . LEU A 1 93 ? 11.742 -17.797 -1.845 1 88.62 93 LEU A CA 1
ATOM 719 C C . LEU A 1 93 ? 12.945 -18.734 -1.913 1 88.62 93 LEU A C 1
ATOM 721 O O . LEU A 1 93 ? 13.344 -19.156 -3 1 88.62 93 LEU A O 1
ATOM 725 N N . ASP A 1 94 ? 13.617 -18.688 -0.819 1 75.94 94 ASP A N 1
ATOM 726 C CA . ASP A 1 94 ? 14.688 -19.672 -0.707 1 75.94 94 ASP A CA 1
ATOM 727 C C . ASP A 1 94 ? 14.133 -21.062 -0.384 1 75.94 94 ASP A C 1
ATOM 729 O O . ASP A 1 94 ? 13 -21.188 0.091 1 75.94 94 ASP A O 1
ATOM 733 N N . GLU A 1 95 ? 14.805 -22.078 -0.812 1 65.75 95 GLU A N 1
ATOM 734 C CA . GLU A 1 95 ? 14.391 -23.469 -0.627 1 65.75 95 GLU A CA 1
ATOM 735 C C . GLU A 1 95 ? 14.023 -23.734 0.828 1 65.75 95 GLU A C 1
ATOM 737 O O . GLU A 1 95 ? 13.117 -24.531 1.107 1 65.75 95 GLU A O 1
ATOM 742 N N . ASP A 1 96 ? 14.664 -23.031 1.768 1 60.66 96 ASP A N 1
ATOM 743 C CA . ASP A 1 96 ? 14.461 -23.453 3.15 1 60.66 96 ASP A CA 1
ATOM 744 C C . ASP A 1 96 ? 13.438 -22.547 3.85 1 60.66 96 ASP A C 1
ATOM 746 O O . ASP A 1 96 ? 13.344 -22.547 5.078 1 60.66 96 ASP A O 1
ATOM 750 N N . VAL A 1 97 ? 12.805 -21.703 3.139 1 59.81 97 VAL A N 1
ATOM 751 C CA . VAL A 1 97 ? 12.125 -20.625 3.846 1 59.81 97 VAL A CA 1
ATOM 752 C C . VAL A 1 97 ? 10.805 -21.141 4.422 1 59.81 97 VAL A C 1
ATOM 754 O O . VAL A 1 97 ? 9.969 -21.688 3.695 1 59.81 97 VAL A O 1
ATOM 757 N N . LYS A 1 98 ? 10.789 -21.219 5.746 1 58.5 98 LYS A N 1
ATOM 758 C CA . LYS A 1 98 ? 9.57 -21.406 6.535 1 58.5 98 LYS A CA 1
ATOM 759 C C . LYS A 1 98 ? 8.711 -20.156 6.523 1 58.5 98 LYS A C 1
ATOM 761 O O . LYS A 1 98 ? 9.227 -19.031 6.48 1 58.5 98 LYS A O 1
ATOM 766 N N . GLU A 1 99 ? 7.48 -20.391 6.16 1 62.84 99 GLU A N 1
ATOM 767 C CA . GLU A 1 99 ? 6.465 -19.344 6.227 1 62.84 99 GLU A CA 1
ATOM 768 C C . GLU A 1 99 ? 6.449 -18.688 7.598 1 62.84 99 GLU A C 1
ATOM 770 O O . GLU A 1 99 ? 5.906 -19.234 8.555 1 62.84 99 GLU A O 1
ATOM 775 N N . LEU A 1 100 ? 7.309 -17.766 7.777 1 66.81 100 LEU A N 1
ATOM 776 C CA . LEU A 1 100 ? 7.348 -17 9.016 1 66.81 100 LEU A CA 1
ATOM 777 C C . LEU A 1 100 ? 6.297 -15.898 9 1 66.81 100 LEU A C 1
ATOM 779 O O . LEU A 1 100 ? 5.793 -15.523 7.941 1 66.81 100 LEU A O 1
ATOM 783 N N . ASP A 1 101 ? 5.68 -15.594 10.156 1 76.5 101 ASP A N 1
ATOM 784 C CA . ASP A 1 101 ? 4.785 -14.453 10.328 1 76.5 101 ASP A CA 1
ATOM 785 C C . ASP A 1 101 ? 5.531 -13.133 10.109 1 76.5 101 ASP A C 1
ATOM 787 O O . ASP A 1 101 ? 5.77 -12.391 11.062 1 76.5 101 ASP A O 1
ATOM 791 N N . SER A 1 102 ? 5.965 -12.938 8.906 1 88.19 102 SER A N 1
ATOM 792 C CA . SER A 1 102 ? 6.688 -11.734 8.508 1 88.19 102 SER A CA 1
ATOM 793 C C . SER A 1 102 ? 5.773 -10.766 7.766 1 88.19 102 SER A C 1
ATOM 795 O O . SER A 1 102 ? 4.723 -11.156 7.25 1 88.19 102 SER A O 1
ATOM 797 N N . ASP A 1 103 ? 6.113 -9.555 7.812 1 90.94 103 ASP A N 1
ATOM 798 C CA . ASP A 1 103 ? 5.359 -8.555 7.062 1 90.94 103 ASP A CA 1
ATOM 799 C C . ASP A 1 103 ? 5.297 -8.914 5.578 1 90.94 103 ASP A C 1
ATOM 801 O O . ASP A 1 103 ? 4.301 -8.633 4.906 1 90.94 103 ASP A O 1
ATOM 805 N N . GLU A 1 104 ? 6.324 -9.523 5.145 1 92.5 104 GLU A N 1
ATOM 806 C CA . GLU A 1 104 ? 6.363 -9.93 3.744 1 92.5 104 GLU A CA 1
ATOM 807 C C . GLU A 1 104 ? 5.285 -10.969 3.439 1 92.5 104 GLU A C 1
ATOM 809 O O . GLU A 1 104 ? 4.57 -10.859 2.443 1 92.5 104 GLU A O 1
ATOM 814 N N . ASN A 1 105 ? 5.176 -11.953 4.281 1 94.56 105 ASN A N 1
ATOM 815 C CA . ASN A 1 105 ? 4.145 -12.969 4.102 1 94.56 105 ASN A CA 1
ATOM 816 C C . ASN A 1 105 ? 2.744 -12.375 4.223 1 94.56 105 ASN A C 1
ATOM 818 O O . ASN A 1 105 ? 1.86 -12.688 3.424 1 94.56 105 ASN A O 1
ATOM 822 N N . GLN A 1 106 ? 2.615 -11.516 5.234 1 96.12 106 GLN A N 1
ATOM 823 C CA . GLN A 1 106 ? 1.313 -10.898 5.445 1 96.12 106 GLN A CA 1
ATOM 824 C C . GLN A 1 106 ? 0.899 -10.062 4.234 1 96.12 106 GLN A C 1
ATOM 826 O O . GLN A 1 106 ? -0.275 -10.047 3.859 1 96.12 106 GLN A O 1
ATOM 831 N N . PHE A 1 107 ? 1.855 -9.367 3.734 1 97.69 107 PHE A N 1
ATOM 832 C CA . PHE A 1 107 ? 1.614 -8.57 2.535 1 97.69 107 PHE A CA 1
ATOM 833 C C . PHE A 1 107 ? 1.089 -9.445 1.402 1 97.69 107 PHE A C 1
ATOM 835 O O . PHE A 1 107 ? 0.032 -9.164 0.834 1 97.69 107 PHE A O 1
ATOM 842 N N . VAL A 1 108 ? 1.76 -10.531 1.148 1 97.88 108 VAL A N 1
ATOM 843 C CA . VAL A 1 108 ? 1.427 -11.422 0.035 1 97.88 108 VAL A CA 1
ATOM 844 C C . VAL A 1 108 ? 0.105 -12.125 0.317 1 97.88 108 VAL A C 1
ATOM 846 O O . VAL A 1 108 ? -0.731 -12.273 -0.578 1 97.88 108 VAL A O 1
ATOM 849 N N . PHE A 1 109 ? -0.151 -12.531 1.549 1 97.94 109 PHE A N 1
ATOM 850 C CA . PHE A 1 109 ? -1.412 -13.156 1.927 1 97.94 109 PHE A CA 1
ATOM 851 C C . PHE A 1 109 ? -2.574 -12.188 1.744 1 97.94 109 PHE A C 1
ATOM 853 O O . PHE A 1 109 ? -3.65 -12.578 1.287 1 97.94 109 PHE A O 1
ATOM 860 N N . ALA A 1 110 ? -2.283 -10.961 2.141 1 98.5 110 ALA A N 1
ATOM 861 C CA . ALA A 1 110 ? -3.338 -9.953 2.012 1 98.5 110 ALA A CA 1
ATOM 862 C C . ALA A 1 110 ? -3.727 -9.758 0.551 1 98.5 110 ALA A C 1
ATOM 864 O O . ALA A 1 110 ? -4.914 -9.672 0.224 1 98.5 110 ALA A O 1
ATOM 865 N N . LEU A 1 111 ? -2.738 -9.672 -0.289 1 98.81 111 LEU A N 1
ATOM 866 C CA . LEU A 1 111 ? -3.01 -9.539 -1.717 1 98.81 111 LEU A CA 1
ATOM 867 C C . LEU A 1 111 ? -3.855 -10.703 -2.219 1 98.81 111 LEU A C 1
ATOM 869 O O . LEU A 1 111 ? -4.871 -10.5 -2.885 1 98.81 111 LEU A O 1
ATOM 873 N N . ALA A 1 112 ? -3.408 -11.914 -1.879 1 98.75 112 ALA A N 1
ATOM 874 C CA . ALA A 1 112 ? -4.148 -13.102 -2.297 1 98.75 112 ALA A CA 1
ATOM 875 C C . ALA A 1 112 ? -5.555 -13.109 -1.705 1 98.75 112 ALA A C 1
ATOM 877 O O . ALA A 1 112 ? -6.52 -13.484 -2.381 1 98.75 112 ALA A O 1
ATOM 878 N N . GLY A 1 113 ? -5.652 -12.734 -0.468 1 98.81 113 GLY A N 1
ATOM 879 C CA . GLY A 1 113 ? -6.941 -12.672 0.2 1 98.81 113 GLY A CA 1
ATOM 880 C C . GLY A 1 113 ? -7.906 -11.703 -0.454 1 98.81 113 GLY A C 1
ATOM 881 O O . GLY A 1 113 ? -9.102 -11.992 -0.569 1 98.81 113 GLY A O 1
ATOM 882 N N . ILE A 1 114 ? -7.426 -10.57 -0.84 1 98.94 114 ILE A N 1
ATOM 883 C CA . ILE A 1 114 ? -8.25 -9.594 -1.544 1 98.94 114 ILE A CA 1
ATOM 884 C C . ILE A 1 114 ? -8.812 -10.227 -2.818 1 98.94 114 ILE A C 1
ATOM 886 O O . ILE A 1 114 ? -10.008 -10.109 -3.096 1 98.94 114 ILE A O 1
ATOM 890 N N . VAL A 1 115 ? -7.957 -10.898 -3.596 1 98.88 115 VAL A N 1
ATOM 891 C CA . VAL A 1 115 ? -8.398 -11.523 -4.836 1 98.88 115 VAL A CA 1
ATOM 892 C C . VAL A 1 115 ? -9.445 -12.594 -4.531 1 98.88 115 VAL A C 1
ATOM 894 O O . VAL A 1 115 ? -10.422 -12.75 -5.266 1 98.88 115 VAL A O 1
ATOM 897 N N . THR A 1 116 ? -9.227 -13.375 -3.414 1 98.88 116 THR A N 1
ATOM 898 C CA . THR A 1 116 ? -10.18 -14.398 -2.996 1 98.88 116 THR A CA 1
ATOM 899 C C . THR A 1 116 ? -11.547 -13.781 -2.725 1 98.88 116 THR A C 1
ATOM 901 O O . THR A 1 116 ? -12.57 -14.297 -3.191 1 98.88 116 THR A O 1
ATOM 904 N N . ASN A 1 117 ? -11.555 -12.695 -1.979 1 98.81 117 ASN A N 1
ATOM 905 C CA . ASN A 1 117 ? -12.805 -12 -1.677 1 98.81 117 ASN A CA 1
ATOM 906 C C . ASN A 1 117 ? -13.469 -11.461 -2.941 1 98.81 117 ASN A C 1
ATOM 908 O O . ASN A 1 117 ? -14.68 -11.578 -3.107 1 98.81 117 ASN A O 1
ATOM 912 N N . VAL A 1 118 ? -12.688 -10.883 -3.822 1 98.81 118 VAL A N 1
ATOM 913 C CA . VAL A 1 118 ? -13.203 -10.352 -5.078 1 98.81 118 VAL A CA 1
ATOM 914 C C . VAL A 1 118 ? -13.812 -11.477 -5.91 1 98.81 118 VAL A C 1
ATOM 916 O O . VAL A 1 118 ? -14.914 -11.336 -6.449 1 98.81 118 VAL A O 1
ATOM 919 N N . ALA A 1 119 ? -13.148 -12.602 -5.949 1 98.69 119 ALA A N 1
ATOM 920 C CA . ALA A 1 119 ? -13.602 -13.734 -6.742 1 98.69 119 ALA A CA 1
ATOM 921 C C . ALA A 1 119 ? -14.867 -14.344 -6.148 1 98.69 119 ALA A C 1
ATOM 923 O O . ALA A 1 119 ? -15.578 -15.094 -6.824 1 98.69 119 ALA A O 1
ATOM 924 N N . ALA A 1 120 ? -15.148 -14.078 -4.879 1 98.44 120 ALA A N 1
ATOM 925 C CA . ALA A 1 120 ? -16.312 -14.641 -4.211 1 98.44 120 ALA A CA 1
ATOM 926 C C . ALA A 1 120 ? -17.594 -13.945 -4.668 1 98.44 120 ALA A C 1
ATOM 928 O O . ALA A 1 120 ? -18.703 -14.453 -4.445 1 98.44 120 ALA A O 1
ATOM 929 N N . ILE A 1 121 ? -17.469 -12.742 -5.297 1 98.31 121 ILE A N 1
ATOM 930 C CA . ILE A 1 121 ? -18.609 -11.945 -5.742 1 98.31 121 ILE A CA 1
ATOM 931 C C . ILE A 1 121 ? -18.766 -12.078 -7.254 1 98.31 121 ILE A C 1
ATOM 933 O O . ILE A 1 121 ? -17.781 -12.102 -7.988 1 98.31 121 ILE A O 1
ATOM 937 N N . ALA A 1 122 ? -20.016 -12.156 -7.703 1 97.5 122 ALA A N 1
ATOM 938 C CA . ALA A 1 122 ? -20.297 -12.406 -9.117 1 97.5 122 ALA A CA 1
ATOM 939 C C . ALA A 1 122 ? -19.609 -11.375 -10 1 97.5 122 ALA A C 1
ATOM 941 O O . ALA A 1 122 ? -18.938 -11.734 -10.977 1 97.5 122 ALA A O 1
ATOM 942 N N . CYS A 1 123 ? -19.719 -10.07 -9.711 1 97.06 123 CYS A N 1
ATOM 943 C CA . CYS A 1 123 ? -19.094 -9.039 -10.539 1 97.06 123 CYS A CA 1
ATOM 944 C C . CYS A 1 123 ? -17.578 -9.141 -10.484 1 97.06 123 CYS A C 1
ATOM 946 O O . CYS A 1 123 ? -16.891 -8.828 -11.461 1 97.06 123 CYS A O 1
ATOM 948 N N . GLY A 1 124 ? -17.047 -9.578 -9.305 1 98.25 124 GLY A N 1
ATOM 949 C CA . GLY A 1 124 ? -15.617 -9.797 -9.164 1 98.25 124 GLY A CA 1
ATOM 950 C C . GLY A 1 124 ? -15.086 -10.891 -10.07 1 98.25 124 GLY A C 1
ATOM 951 O O . GLY A 1 124 ? -14.055 -10.719 -10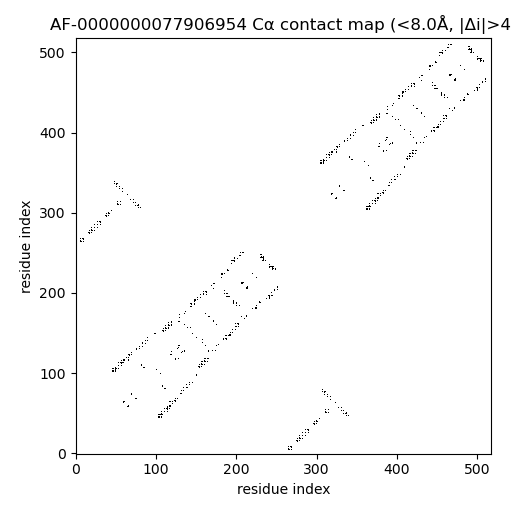.719 1 98.25 124 GLY A O 1
ATOM 952 N N . ARG A 1 125 ? -15.812 -11.984 -10.125 1 97.94 125 ARG A N 1
ATOM 953 C CA . ARG A 1 125 ? -15.445 -13.062 -11.039 1 97.94 125 ARG A CA 1
ATOM 954 C C . ARG A 1 125 ? -15.43 -12.57 -12.484 1 97.94 125 ARG A C 1
ATOM 956 O O . ARG A 1 125 ? -14.508 -12.883 -13.234 1 97.94 125 ARG A O 1
ATOM 963 N N . GLU A 1 126 ? -16.453 -11.891 -12.82 1 97.31 126 GLU A N 1
ATOM 964 C CA . GLU A 1 126 ? -16.531 -11.352 -14.172 1 97.31 126 GLU A CA 1
ATOM 965 C C . GLU A 1 126 ? -15.344 -10.445 -14.484 1 97.31 126 GLU A C 1
ATOM 967 O O . GLU A 1 126 ? -14.773 -10.508 -15.57 1 97.31 126 GLU A O 1
ATOM 972 N N . PHE A 1 127 ? -14.984 -9.625 -13.562 1 98 127 PHE A N 1
ATOM 973 C CA . PHE A 1 127 ? -13.836 -8.742 -13.719 1 98 127 PHE A CA 1
ATOM 974 C C . PHE A 1 127 ? -12.555 -9.539 -13.914 1 98 127 PHE A C 1
ATOM 976 O O . PHE A 1 127 ? -11.766 -9.25 -14.812 1 98 127 PHE A O 1
ATOM 983 N N . LEU A 1 128 ? -12.305 -10.539 -13.039 1 98.25 128 LEU A N 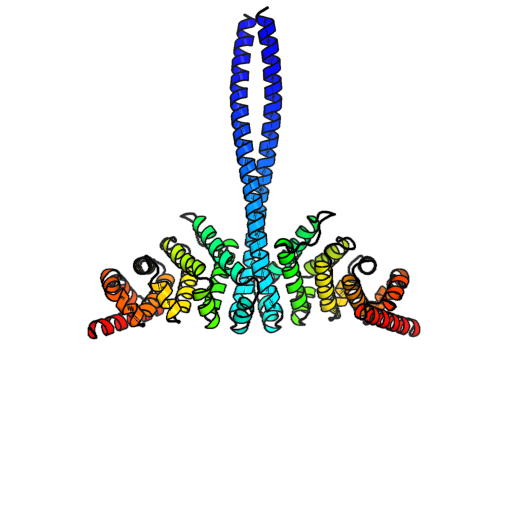1
ATOM 984 C CA . LEU A 1 128 ? -11.078 -11.32 -13.094 1 98.25 128 LEU A CA 1
ATOM 985 C C . LEU A 1 128 ? -10.961 -12.055 -14.422 1 98.25 128 LEU A C 1
ATOM 987 O O . LEU A 1 128 ? -9.891 -12.07 -15.039 1 98.25 128 LEU A O 1
ATOM 991 N N . VAL A 1 129 ? -12.078 -12.586 -14.93 1 97.62 129 VAL A N 1
ATOM 992 C CA . VAL A 1 129 ? -12.062 -13.422 -16.125 1 97.62 129 VAL A CA 1
ATOM 993 C C . VAL A 1 129 ? -11.977 -12.539 -17.375 1 97.62 129 VAL A C 1
ATOM 995 O O . VAL A 1 129 ? -11.398 -12.938 -18.391 1 97.62 129 VAL A O 1
ATOM 998 N N . ASN A 1 130 ? -12.461 -11.312 -17.266 1 97.06 130 ASN A N 1
ATOM 999 C CA . ASN A 1 130 ? -12.523 -10.461 -18.453 1 97.06 130 ASN A CA 1
ATOM 1000 C C . ASN A 1 130 ? -11.391 -9.438 -18.469 1 97.06 130 ASN A C 1
ATOM 1002 O O . ASN A 1 130 ? -10.93 -9.039 -19.547 1 97.06 130 ASN A O 1
ATOM 1006 N N . SER A 1 131 ? -10.938 -8.984 -17.312 1 96.38 131 SER A N 1
ATOM 1007 C CA . SER A 1 131 ? -10.047 -7.828 -17.281 1 96.38 131 SER A CA 1
ATOM 1008 C C . SER A 1 131 ? -8.734 -8.164 -16.578 1 96.38 131 SER A C 1
ATOM 1010 O O . SER A 1 131 ? -7.773 -7.395 -16.656 1 96.38 131 SER A O 1
ATOM 1012 N N . SER A 1 132 ? -8.656 -9.336 -15.938 1 97.5 132 SER A N 1
ATOM 1013 C CA . SER A 1 132 ? -7.469 -9.672 -15.156 1 97.5 132 SER A CA 1
ATOM 1014 C C . SER A 1 132 ? -7.059 -11.125 -15.367 1 97.5 132 SER A C 1
ATOM 1016 O O . SER A 1 132 ? -6.668 -11.805 -14.414 1 97.5 132 SER A O 1
ATOM 1018 N N . ARG A 1 133 ? -7.113 -11.555 -16.516 1 97.12 133 ARG A N 1
ATOM 1019 C CA . ARG A 1 133 ? -6.766 -12.938 -16.844 1 97.12 133 ARG A CA 1
ATOM 1020 C C . ARG A 1 133 ? -5.301 -13.219 -16.531 1 97.12 133 ARG A C 1
ATOM 1022 O O . ARG A 1 133 ? -4.949 -14.328 -16.125 1 97.12 133 ARG A O 1
ATOM 1029 N N . VAL A 1 134 ? -4.473 -12.211 -16.766 1 97.88 134 VAL A N 1
ATOM 1030 C CA . VAL A 1 134 ? -3.043 -12.367 -16.516 1 97.88 134 VAL A CA 1
ATOM 1031 C C . VAL A 1 134 ? -2.812 -12.742 -15.047 1 97.88 134 VAL A C 1
ATOM 1033 O O . VAL A 1 134 ? -1.909 -13.523 -14.734 1 97.88 134 VAL A O 1
ATOM 1036 N N . LEU A 1 135 ? -3.607 -12.203 -14.148 1 98.62 135 LEU A N 1
ATOM 1037 C CA . LEU A 1 135 ? -3.508 -12.523 -12.734 1 98.62 135 LEU A CA 1
ATOM 1038 C C . LEU A 1 135 ? -3.863 -13.984 -12.477 1 98.62 135 LEU A C 1
ATOM 1040 O O . LEU A 1 135 ? -3.193 -14.664 -11.703 1 98.62 135 LEU A O 1
ATOM 1044 N N . LEU A 1 136 ? -4.906 -14.469 -13.109 1 98.56 136 LEU A N 1
ATOM 1045 C CA . LEU A 1 136 ? -5.289 -15.875 -12.977 1 98.56 136 LEU A CA 1
ATOM 1046 C C . LEU A 1 136 ? -4.18 -16.797 -13.477 1 98.56 136 LEU A C 1
ATOM 1048 O O . LEU A 1 136 ? -3.855 -17.797 -12.836 1 98.56 136 LEU A O 1
ATOM 1052 N N . ASP A 1 137 ? -3.602 -16.406 -14.609 1 98.5 137 ASP A N 1
ATOM 1053 C CA . ASP A 1 137 ? -2.473 -17.156 -15.133 1 98.5 137 ASP A CA 1
ATOM 1054 C C . ASP A 1 137 ? -1.319 -17.188 -14.141 1 98.5 137 ASP A C 1
ATOM 1056 O O . ASP A 1 137 ? -0.665 -18.219 -13.969 1 98.5 137 ASP A O 1
ATOM 1060 N N . THR A 1 138 ? -1.119 -16.078 -13.555 1 98.62 138 THR A N 1
ATOM 1061 C CA . THR A 1 138 ? -0.058 -15.977 -12.555 1 98.62 138 THR A CA 1
ATOM 1062 C C . THR A 1 138 ? -0.335 -16.906 -11.383 1 98.62 138 THR A C 1
ATOM 1064 O O . THR A 1 138 ? 0.572 -17.594 -10.891 1 98.62 138 THR A O 1
ATOM 1067 N N . PHE A 1 139 ? -1.588 -16.953 -10.898 1 98.62 139 PHE A N 1
ATOM 1068 C CA . PHE A 1 139 ? -1.951 -17.828 -9.789 1 98.62 139 PHE A CA 1
ATOM 1069 C C . PHE A 1 139 ? -1.662 -19.281 -10.141 1 98.62 139 PHE A C 1
ATOM 1071 O O . PHE A 1 139 ? -1.073 -20.016 -9.344 1 98.62 139 PHE A O 1
ATOM 1078 N N . LEU A 1 140 ? -2.033 -19.672 -11.336 1 98.56 140 LEU A N 1
ATOM 1079 C CA . LEU A 1 140 ? -1.787 -21.047 -11.781 1 98.56 140 LEU A CA 1
ATOM 1080 C C . LEU A 1 140 ? -0.292 -21.328 -11.859 1 98.56 140 LEU A C 1
ATOM 1082 O O . LEU A 1 140 ? 0.169 -22.375 -11.406 1 98.56 140 LEU A O 1
ATOM 1086 N N . GLN A 1 141 ? 0.444 -20.406 -12.414 1 98.31 141 GLN A N 1
ATOM 1087 C CA . GLN A 1 141 ? 1.891 -20.547 -12.539 1 98.31 141 GLN A CA 1
ATOM 1088 C C . GLN A 1 141 ? 2.549 -20.688 -11.164 1 98.31 141 GLN A C 1
ATOM 1090 O O . GLN A 1 141 ? 3.406 -21.547 -10.961 1 98.31 141 GLN A O 1
ATOM 1095 N N . LEU A 1 142 ? 2.168 -19.812 -10.25 1 98.38 142 LEU A N 1
ATOM 1096 C CA . LEU A 1 142 ? 2.762 -19.812 -8.922 1 98.38 142 LEU A CA 1
ATOM 1097 C C . LEU A 1 142 ? 2.502 -21.125 -8.203 1 98.38 142 LEU A C 1
ATOM 1099 O O . LEU A 1 142 ? 3.387 -21.656 -7.531 1 98.38 142 LEU A O 1
ATOM 1103 N N . LEU A 1 143 ? 1.302 -21.641 -8.328 1 98.44 143 LEU A N 1
ATOM 1104 C CA . LEU A 1 143 ? 0.963 -22.922 -7.711 1 98.44 143 LEU A CA 1
ATOM 1105 C C . LEU A 1 143 ? 1.838 -24.047 -8.266 1 98.44 143 LEU A C 1
ATOM 1107 O O . LEU A 1 143 ? 2.146 -25 -7.559 1 98.44 143 LEU A O 1
ATOM 1111 N N . GLY A 1 144 ? 2.225 -23.922 -9.492 1 97.44 144 GLY A N 1
ATOM 1112 C CA . GLY A 1 144 ? 3.135 -24.875 -10.094 1 97.44 144 GLY A CA 1
ATOM 1113 C C . GLY A 1 144 ? 4.574 -24.703 -9.656 1 97.44 144 GLY A C 1
ATOM 1114 O O . GLY A 1 144 ? 5.344 -25.656 -9.609 1 97.44 144 GLY A O 1
ATOM 1115 N N . ASP A 1 145 ? 4.918 -23.484 -9.367 1 96.25 145 ASP A N 1
ATOM 1116 C CA . ASP A 1 145 ? 6.293 -23.141 -9.008 1 96.25 145 ASP A CA 1
ATOM 1117 C C . ASP A 1 145 ? 6.578 -23.5 -7.547 1 96.25 145 ASP A C 1
ATOM 1119 O O . ASP A 1 145 ? 7.723 -23.766 -7.18 1 96.25 145 ASP A O 1
ATOM 1123 N N . LEU A 1 146 ? 5.582 -23.469 -6.719 1 95.81 146 LEU A N 1
ATOM 1124 C CA . LEU A 1 146 ? 5.754 -23.719 -5.293 1 95.81 146 LEU A CA 1
ATOM 1125 C C . LEU A 1 146 ? 5.867 -25.219 -5.012 1 95.81 146 LEU A C 1
ATOM 1127 O O . LEU A 1 146 ? 4.996 -25.984 -5.406 1 95.81 146 LEU A O 1
ATOM 1131 N N . LYS A 1 147 ? 6.867 -25.547 -4.34 1 93.88 147 LYS A N 1
ATOM 1132 C CA . LYS A 1 147 ? 7.125 -26.953 -4.031 1 93.88 147 LYS A CA 1
ATOM 1133 C C . LYS A 1 147 ? 6.156 -27.469 -2.975 1 93.88 147 LYS A C 1
ATOM 1135 O O . LYS A 1 147 ? 5.582 -26.688 -2.213 1 93.88 147 LYS A O 1
ATOM 1140 N N . PRO A 1 148 ? 5.98 -28.844 -2.998 1 93.38 148 PRO A N 1
ATOM 1141 C CA . PRO A 1 148 ? 5.137 -29.406 -1.948 1 93.38 148 PRO A CA 1
ATOM 1142 C C . PRO A 1 148 ? 5.578 -29 -0.545 1 93.38 148 PRO A C 1
ATOM 1144 O O . PRO A 1 148 ? 6.77 -29.047 -0.229 1 93.38 148 PRO A O 1
ATOM 1147 N N . GLY A 1 149 ? 4.672 -28.594 0.202 1 93.06 149 GLY A N 1
ATOM 1148 C CA . GLY A 1 149 ? 4.961 -28.203 1.573 1 93.06 149 GLY A CA 1
ATOM 1149 C C . GLY A 1 149 ? 5.371 -26.75 1.706 1 93.06 149 GLY A C 1
ATOM 1150 O O . GLY A 1 149 ? 5.445 -26.219 2.816 1 93.06 149 GLY A O 1
ATOM 1151 N N . GLN A 1 150 ? 5.633 -26.094 0.639 1 93.19 150 GLN A N 1
ATOM 1152 C CA . GLN A 1 150 ? 6.082 -24.703 0.646 1 93.19 150 GLN A CA 1
ATOM 1153 C C . GLN A 1 150 ? 4.898 -23.75 0.583 1 93.19 150 GLN A C 1
ATOM 1155 O O . GLN A 1 150 ? 3.949 -23.969 -0.171 1 93.19 150 GLN A O 1
ATOM 1160 N N . CYS A 1 151 ? 4.906 -22.688 1.42 1 93.69 151 CYS A N 1
ATOM 1161 C CA . CYS A 1 151 ? 3.947 -21.594 1.393 1 93.69 151 CYS A CA 1
ATOM 1162 C C . CYS A 1 151 ? 2.518 -22.109 1.328 1 93.69 151 CYS A C 1
ATOM 1164 O O . CYS A 1 151 ? 1.748 -21.719 0.447 1 93.69 151 CYS A O 1
ATOM 1166 N N . THR A 1 152 ? 2.119 -22.938 2.236 1 95.81 152 THR A N 1
ATOM 1167 C CA . THR A 1 152 ? 0.84 -23.641 2.203 1 95.81 152 THR A CA 1
ATOM 1168 C C . THR A 1 152 ? -0.32 -22.656 2.338 1 95.81 152 THR A C 1
ATOM 1170 O O . THR A 1 152 ? -1.36 -22.812 1.7 1 95.81 152 THR A O 1
ATOM 1173 N N . LYS A 1 153 ? -0.116 -21.609 3.156 1 96.06 153 LYS A N 1
ATOM 1174 C CA . LYS A 1 153 ? -1.175 -20.609 3.32 1 96.06 153 LYS A CA 1
ATOM 1175 C C . LYS A 1 153 ? -1.441 -19.875 2.012 1 96.06 153 LYS A C 1
ATOM 1177 O O . LYS A 1 153 ? -2.596 -19.656 1.64 1 96.06 153 LYS A O 1
ATOM 1182 N N . LEU A 1 154 ? -0.393 -19.516 1.399 1 97.06 154 LEU A N 1
ATOM 1183 C CA . LEU A 1 154 ? -0.543 -18.844 0.114 1 97.06 154 LEU A CA 1
ATOM 1184 C C . LEU A 1 154 ? -1.223 -19.766 -0.901 1 97.06 154 LEU A C 1
ATOM 1186 O O . LEU A 1 154 ? -2.15 -19.344 -1.597 1 97.06 154 LEU A O 1
ATOM 1190 N N . LYS A 1 155 ? -0.785 -21 -0.978 1 97.94 155 LYS A N 1
ATOM 1191 C CA . LYS A 1 155 ? -1.386 -21.953 -1.901 1 97.94 155 LYS A CA 1
ATOM 1192 C C . LYS A 1 155 ? -2.889 -22.078 -1.666 1 97.94 155 LYS A C 1
ATOM 1194 O O . LYS A 1 155 ? -3.672 -22.078 -2.617 1 97.94 155 LYS A O 1
ATOM 1199 N N . VAL A 1 156 ? -3.23 -22.156 -0.419 1 98.56 156 VAL A N 1
ATOM 1200 C CA . VAL A 1 156 ? -4.637 -22.328 -0.067 1 98.56 156 VAL A CA 1
ATOM 1201 C C . VAL A 1 156 ? -5.434 -21.094 -0.524 1 98.56 156 VAL A C 1
ATOM 1203 O O . VAL A 1 156 ? -6.508 -21.234 -1.118 1 98.56 156 VAL A O 1
ATOM 1206 N N . LEU A 1 157 ? -4.918 -19.906 -0.306 1 98.69 157 LEU A N 1
ATOM 1207 C CA . LEU A 1 157 ? -5.602 -18.688 -0.727 1 98.69 157 LEU A CA 1
ATOM 1208 C C . LEU A 1 157 ? -5.742 -18.641 -2.244 1 98.69 157 LEU A C 1
ATOM 1210 O O . LEU A 1 157 ? -6.801 -18.281 -2.764 1 98.69 157 LEU A O 1
ATOM 1214 N N . LEU A 1 158 ? -4.688 -19.016 -2.895 1 98.81 158 LEU A N 1
ATOM 1215 C CA . LEU A 1 158 ? -4.738 -19.031 -4.352 1 98.81 158 LEU A CA 1
ATOM 1216 C C . LEU A 1 158 ? -5.773 -20.047 -4.848 1 98.81 158 LEU A C 1
ATOM 1218 O O . LEU A 1 158 ? -6.547 -19.75 -5.762 1 98.81 158 LEU A O 1
ATOM 1222 N N . LEU A 1 159 ? -5.77 -21.188 -4.227 1 98.88 159 LEU A N 1
ATOM 1223 C CA . LEU A 1 159 ? -6.715 -22.219 -4.609 1 98.88 159 LEU A CA 1
ATOM 1224 C C . LEU A 1 159 ? -8.148 -21.797 -4.309 1 98.88 159 LEU A C 1
ATOM 1226 O O . LEU A 1 159 ? -9.062 -22.078 -5.082 1 98.88 159 LEU A O 1
ATOM 1230 N N . MET A 1 160 ? -8.336 -21.141 -3.215 1 98.75 160 MET A N 1
ATOM 1231 C CA . MET A 1 160 ? -9.664 -20.625 -2.887 1 98.75 160 MET A CA 1
ATOM 1232 C C . MET A 1 160 ? -10.125 -19.609 -3.938 1 98.75 160 MET A C 1
ATOM 1234 O O . MET A 1 160 ? -11.289 -19.609 -4.332 1 98.75 160 MET A O 1
ATOM 1238 N N . SER A 1 161 ? -9.203 -18.766 -4.355 1 98.75 161 SER A N 1
ATOM 1239 C CA . SER A 1 161 ? -9.523 -17.797 -5.398 1 98.75 161 SER A CA 1
ATOM 1240 C C . SER A 1 161 ? -9.945 -18.484 -6.691 1 98.75 161 SER A C 1
ATOM 1242 O O . SER A 1 161 ? -10.938 -18.109 -7.312 1 98.75 161 SER A O 1
ATOM 1244 N N . LEU A 1 162 ? -9.188 -19.484 -7.082 1 98.75 162 LEU A N 1
ATOM 1245 C CA . LEU A 1 162 ? -9.453 -20.188 -8.32 1 98.75 162 LEU A CA 1
ATOM 1246 C C . LEU A 1 162 ? -10.75 -20.984 -8.227 1 98.75 162 LEU A C 1
ATOM 1248 O O . LEU A 1 162 ? -11.508 -21.078 -9.203 1 98.75 162 LEU A O 1
ATOM 1252 N N . TYR A 1 163 ? -11.008 -21.562 -7.098 1 98.44 163 TYR A N 1
ATOM 1253 C CA . TYR A 1 163 ? -12.289 -22.219 -6.887 1 98.44 163 TYR A CA 1
ATOM 1254 C C . TYR A 1 163 ? -13.438 -21.234 -7.051 1 98.44 163 TYR A C 1
ATOM 1256 O O . TYR A 1 163 ? -14.422 -21.531 -7.734 1 98.44 163 TYR A O 1
ATOM 1264 N N . ASN A 1 164 ? -13.352 -20.062 -6.41 1 98.38 164 ASN A N 1
ATOM 1265 C CA . ASN A 1 164 ? -14.375 -19.047 -6.551 1 98.38 164 ASN A CA 1
ATOM 1266 C C . ASN A 1 164 ? -14.594 -18.656 -8.016 1 98.38 164 ASN A C 1
ATOM 1268 O O . ASN A 1 164 ? -15.727 -18.531 -8.469 1 98.38 164 ASN A O 1
ATOM 1272 N N . VAL A 1 165 ? -13.516 -18.547 -8.758 1 98.31 165 VAL A N 1
ATOM 1273 C CA . VAL A 1 165 ? -13.594 -18.219 -10.172 1 98.31 165 VAL A CA 1
ATOM 1274 C C . VAL A 1 165 ? -14.312 -19.328 -10.93 1 98.31 165 VAL A C 1
ATOM 1276 O O . VAL A 1 165 ? -15.07 -19.062 -11.867 1 98.31 165 VAL A O 1
ATOM 1279 N N . SER A 1 166 ? -14.148 -20.547 -10.492 1 97.69 166 SER A N 1
ATOM 1280 C CA . SER A 1 166 ? -14.672 -21.734 -11.18 1 97.69 166 SER A CA 1
ATOM 1281 C C . SER A 1 166 ? -16.172 -21.859 -10.984 1 97.69 166 SER A C 1
ATOM 1283 O O . SER A 1 166 ? -16.828 -22.656 -11.656 1 97.69 166 SER A O 1
ATOM 1285 N N . ILE A 1 167 ? -16.703 -21.078 -10.023 1 95.44 167 ILE A N 1
ATOM 1286 C CA . ILE A 1 167 ? -18.156 -21.078 -9.812 1 95.44 167 ILE A CA 1
ATOM 1287 C C . ILE A 1 167 ? -18.859 -20.562 -11.062 1 95.44 167 ILE A C 1
ATOM 1289 O O . ILE A 1 167 ? -19.984 -20.969 -11.352 1 95.44 167 ILE A O 1
ATOM 1293 N N . ASN A 1 168 ? -18.25 -19.688 -11.812 1 91.62 168 ASN A N 1
ATOM 1294 C CA . ASN A 1 168 ? -18.734 -19.203 -13.094 1 91.62 168 ASN A CA 1
ATOM 1295 C C . ASN A 1 168 ? -18.219 -20.062 -14.25 1 91.62 168 ASN A C 1
ATOM 1297 O O . ASN A 1 168 ? -17.016 -20.344 -14.328 1 91.62 168 ASN A O 1
ATOM 1301 N N . VAL A 1 169 ? -19.141 -20.391 -15.109 1 94.31 169 VAL A N 1
ATOM 1302 C CA . VAL A 1 169 ? -18.797 -21.328 -16.188 1 94.31 169 VAL A CA 1
ATOM 1303 C C . VAL A 1 169 ? -17.672 -20.734 -17.031 1 94.31 169 VAL A C 1
ATOM 1305 O O . VAL A 1 169 ? -16.75 -21.438 -17.438 1 94.31 169 VAL A O 1
ATOM 1308 N N . LYS A 1 170 ? -17.75 -19.469 -17.297 1 95.81 170 LYS A N 1
ATOM 1309 C CA . LYS A 1 170 ? -16.719 -18.812 -18.094 1 95.81 170 LYS A CA 1
ATOM 1310 C C . LYS A 1 170 ? -15.359 -18.891 -17.391 1 95.81 170 LYS A C 1
ATOM 1312 O O . LYS A 1 170 ? -14.336 -19.125 -18.031 1 95.81 170 LYS A O 1
ATOM 1317 N N . GLY A 1 171 ? -15.383 -18.641 -16.062 1 97.5 171 GLY A N 1
ATOM 1318 C CA . GLY A 1 171 ? -14.164 -18.734 -15.281 1 97.5 171 GLY A CA 1
ATOM 1319 C C . GLY A 1 171 ? -13.586 -20.141 -15.234 1 97.5 171 GLY A C 1
ATOM 1320 O O . GLY A 1 171 ? -12.375 -20.328 -15.391 1 97.5 171 GLY A O 1
ATOM 1321 N N . LEU A 1 172 ? -14.469 -21.078 -15.07 1 97.62 172 LEU A N 1
ATOM 1322 C CA . LEU A 1 172 ? -14.031 -22.469 -15.016 1 97.62 172 LEU A CA 1
ATOM 1323 C C . LEU A 1 172 ? -13.414 -22.891 -16.344 1 97.62 172 LEU A C 1
ATOM 1325 O O . LEU A 1 172 ? -12.375 -23.547 -16.359 1 97.62 172 LEU A O 1
ATOM 1329 N N . LYS A 1 173 ? -14.086 -22.531 -17.422 1 96.62 173 LYS A N 1
ATOM 1330 C CA . LYS A 1 173 ? -13.562 -22.844 -18.75 1 96.62 173 LYS A CA 1
ATOM 1331 C C . LYS A 1 173 ? -12.172 -22.25 -18.953 1 96.62 173 LYS A C 1
ATOM 1333 O O . LYS A 1 173 ? -11.266 -22.922 -19.438 1 96.62 173 LYS A O 1
ATOM 1338 N N . TYR A 1 174 ? -12.016 -21.047 -18.562 1 97.19 174 TYR A N 1
ATOM 1339 C CA . TYR A 1 174 ? -10.734 -20.359 -18.734 1 97.19 174 TYR A CA 1
ATOM 1340 C C . TYR A 1 174 ? -9.625 -21.078 -17.969 1 97.19 174 TYR A C 1
ATOM 1342 O O . TYR A 1 174 ? -8.57 -21.391 -18.531 1 97.19 174 TYR A O 1
ATOM 1350 N N . ILE A 1 175 ? -9.875 -21.359 -16.688 1 97.12 175 ILE A N 1
ATOM 1351 C CA . ILE A 1 175 ? -8.875 -21.969 -15.812 1 97.12 175 ILE A CA 1
ATOM 1352 C C . ILE A 1 175 ? -8.539 -23.375 -16.297 1 97.12 175 ILE A C 1
ATOM 1354 O O . ILE A 1 175 ? -7.363 -23.734 -16.375 1 97.12 175 ILE A O 1
ATOM 1358 N N . SER A 1 176 ? -9.555 -24.141 -16.672 1 95.38 176 SER A N 1
ATOM 1359 C CA . SER A 1 176 ? -9.375 -25.547 -17.031 1 95.38 176 SER A CA 1
ATOM 1360 C C . SER A 1 176 ? -8.672 -25.688 -18.375 1 95.38 176 SER A C 1
ATOM 1362 O O . SER A 1 176 ? -8.078 -26.719 -18.672 1 95.38 176 SER A O 1
ATOM 1364 N N . GLU A 1 177 ? -8.766 -24.656 -19.188 1 94.19 177 GLU A N 1
ATOM 1365 C CA . GLU A 1 177 ? -8.148 -24.719 -20.516 1 94.19 177 GLU A CA 1
ATOM 1366 C C . GLU A 1 177 ? -6.719 -24.172 -20.484 1 94.19 177 GLU A C 1
ATOM 1368 O O . GLU A 1 177 ? -6.023 -24.172 -21.5 1 94.19 177 GLU A O 1
ATOM 1373 N N . SER A 1 178 ? -6.352 -23.672 -19.312 1 93.88 178 SER A N 1
ATOM 1374 C CA . SER A 1 178 ? -4.965 -23.234 -19.156 1 93.88 178 SER A CA 1
ATOM 1375 C C . SER A 1 178 ? -3.994 -24.391 -19.391 1 93.88 178 SER A C 1
ATOM 1377 O O . SER A 1 178 ? -4.242 -25.5 -18.938 1 93.88 178 SER A O 1
ATOM 1379 N N . PRO A 1 179 ? -2.867 -24.141 -20.109 1 91.69 179 PRO A N 1
ATOM 1380 C CA . PRO A 1 179 ? -1.896 -25.203 -20.344 1 91.69 179 PRO A CA 1
ATOM 1381 C C . PRO A 1 179 ? -1.344 -25.797 -19.047 1 91.69 179 PRO A C 1
ATOM 1383 O O . PRO A 1 179 ? -0.936 -25.047 -18.156 1 91.69 179 PRO A O 1
ATOM 1386 N N . GLY A 1 180 ? -1.345 -27.109 -18.953 1 92.94 180 GLY A N 1
ATOM 1387 C CA . GLY A 1 180 ? -0.775 -27.812 -17.812 1 92.94 180 GLY A CA 1
ATOM 1388 C C . GLY A 1 180 ? -1.701 -27.844 -16.609 1 92.94 180 GLY A C 1
ATOM 1389 O O . GLY A 1 180 ? -1.26 -28.094 -15.484 1 92.94 180 GLY A O 1
ATOM 1390 N N . PHE A 1 181 ? -2.957 -27.531 -16.828 1 96.25 181 PHE A N 1
ATOM 1391 C CA . PHE A 1 181 ? -3.918 -27.422 -15.742 1 96.25 181 PHE A CA 1
ATOM 1392 C C . PHE A 1 181 ? -4.059 -28.766 -15.023 1 96.25 181 PHE A C 1
ATOM 1394 O O . PHE A 1 181 ? -3.984 -28.828 -13.789 1 96.25 181 PHE A O 1
ATOM 1401 N N . ILE A 1 182 ? -4.23 -29.859 -15.727 1 93.44 182 ILE A N 1
ATOM 1402 C CA . ILE A 1 182 ? -4.484 -31.156 -15.109 1 93.44 182 ILE A CA 1
ATOM 1403 C C . ILE A 1 182 ? -3.23 -31.641 -14.383 1 93.44 182 ILE A C 1
ATOM 1405 O O . ILE A 1 182 ? -3.297 -32.062 -13.227 1 93.44 182 ILE A O 1
ATOM 1409 N N . PRO A 1 183 ? -2.021 -31.547 -15.039 1 94.25 183 PRO A N 1
ATOM 1410 C CA . PRO A 1 183 ? -0.805 -31.875 -14.289 1 94.25 183 PRO A CA 1
ATOM 1411 C C . PRO A 1 183 ? -0.654 -31.047 -13.016 1 94.25 183 PRO A C 1
ATOM 1413 O O . PRO A 1 183 ? -0.152 -31.547 -12.008 1 94.25 183 PRO A O 1
ATOM 1416 N N . LEU A 1 184 ? -1.052 -29.797 -13.086 1 97.25 184 LEU A N 1
ATOM 1417 C CA . LEU A 1 184 ? -0.991 -28.953 -11.898 1 97.25 184 LEU A CA 1
ATOM 1418 C C . LEU A 1 184 ? -1.869 -29.5 -10.781 1 97.25 184 LEU A C 1
ATOM 1420 O O . LEU A 1 184 ? -1.472 -29.5 -9.617 1 97.25 184 LEU A O 1
ATOM 1424 N N . LEU A 1 185 ? -3.066 -29.953 -11.094 1 96.5 185 LEU A N 1
ATOM 1425 C CA . LEU A 1 185 ? -3.947 -30.531 -10.086 1 96.5 185 LEU A CA 1
ATOM 1426 C C . LEU A 1 185 ? -3.291 -31.734 -9.414 1 96.5 185 LEU A C 1
ATOM 1428 O O . LEU A 1 185 ? -3.348 -31.875 -8.188 1 96.5 185 LEU A O 1
ATOM 1432 N N . TRP A 1 186 ? -2.65 -32.5 -10.242 1 94.12 186 TRP A N 1
ATOM 1433 C CA . TRP A 1 186 ? -1.935 -33.656 -9.695 1 94.12 186 TRP A CA 1
ATOM 1434 C C . TRP A 1 186 ? -0.82 -33.188 -8.758 1 94.12 186 TRP A C 1
ATOM 1436 O O . TRP A 1 186 ? -0.646 -33.781 -7.672 1 94.12 186 TRP A O 1
ATOM 1446 N N . TRP A 1 187 ? -0.047 -32.281 -9.203 1 96.31 187 TRP A N 1
ATOM 1447 C CA . TRP A 1 187 ? 1.024 -31.688 -8.406 1 96.31 187 TRP A CA 1
ATOM 1448 C C . TRP A 1 187 ? 0.502 -31.234 -7.047 1 96.31 187 TRP A C 1
ATOM 1450 O O . TRP A 1 187 ? 1.092 -31.547 -6.012 1 96.31 187 TRP A O 1
ATOM 1460 N N . LEU A 1 188 ? -0.651 -30.594 -7.023 1 98.12 188 LEU A N 1
ATOM 1461 C CA . LEU A 1 188 ? -1.233 -30.016 -5.812 1 98.12 188 LEU A CA 1
ATOM 1462 C C . LEU A 1 188 ? -1.805 -31.109 -4.918 1 98.12 188 LEU A C 1
ATOM 1464 O O . LEU A 1 188 ? -1.696 -31.047 -3.693 1 98.12 188 L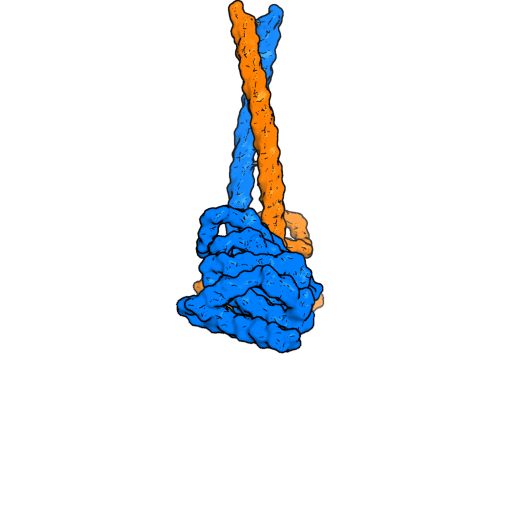EU A O 1
ATOM 1468 N N . LEU A 1 189 ? -2.359 -32.156 -5.504 1 97.06 189 LEU A N 1
ATOM 1469 C CA . LEU A 1 189 ? -2.936 -33.25 -4.734 1 97.06 189 LEU A CA 1
ATOM 1470 C C . LEU A 1 189 ? -1.842 -34.094 -4.102 1 97.06 189 LEU A C 1
ATOM 1472 O O . LEU A 1 189 ? -2.113 -34.906 -3.199 1 97.06 189 LEU A O 1
ATOM 1476 N N . SER A 1 190 ? -0.661 -33.969 -4.617 1 95.12 190 SER A N 1
ATOM 1477 C CA . SER A 1 190 ? 0.473 -34.688 -4.051 1 95.12 190 SER A CA 1
ATOM 1478 C C . SER A 1 190 ? 1.104 -33.906 -2.898 1 95.12 190 SER A C 1
ATOM 1480 O O . SER A 1 190 ? 2.094 -34.375 -2.314 1 95.12 190 SER A O 1
ATOM 1482 N N . ASP A 1 191 ? 0.626 -32.75 -2.568 1 96.69 191 ASP A N 1
ATOM 1483 C CA . ASP A 1 191 ? 1.152 -31.922 -1.477 1 96.69 191 ASP A CA 1
ATOM 1484 C C . ASP A 1 191 ? 0.94 -32.625 -0.129 1 96.69 191 ASP A C 1
ATOM 1486 O O . ASP A 1 191 ? -0.098 -33.25 0.099 1 96.69 191 ASP A O 1
ATOM 1490 N N . PRO A 1 192 ? 1.952 -32.562 0.703 1 95.94 192 PRO A N 1
ATOM 1491 C CA . PRO A 1 192 ? 1.775 -33.188 2.014 1 95.94 192 PRO A CA 1
ATOM 1492 C C . PRO A 1 192 ? 0.765 -32.469 2.891 1 95.94 192 PRO A C 1
ATOM 1494 O O . PRO A 1 192 ? 0.278 -33 3.877 1 95.94 192 PRO A O 1
ATOM 1497 N N . ASP A 1 193 ? 0.504 -31.188 2.637 1 96.31 193 ASP A N 1
ATOM 1498 C CA . ASP A 1 193 ? -0.414 -30.391 3.451 1 96.31 193 ASP A CA 1
ATOM 1499 C C . ASP A 1 193 ? -1.867 -30.734 3.133 1 96.31 193 ASP A C 1
ATOM 1501 O O . ASP A 1 193 ? -2.293 -30.656 1.979 1 96.31 193 ASP A O 1
ATOM 1505 N N . ALA A 1 194 ? -2.654 -31.062 4.102 1 96.62 194 ALA A N 1
ATOM 1506 C CA . ALA A 1 194 ? -4.027 -31.531 3.928 1 96.62 194 ALA A CA 1
ATOM 1507 C C . ALA A 1 194 ? -4.926 -30.422 3.393 1 96.62 194 ALA A C 1
ATOM 1509 O O . ALA A 1 194 ? -5.836 -30.672 2.602 1 96.62 194 ALA A O 1
ATOM 1510 N N . GLU A 1 195 ? -4.707 -29.188 3.846 1 97.5 195 GLU A N 1
ATOM 1511 C CA . GLU A 1 195 ? -5.543 -28.078 3.412 1 97.5 195 GLU A CA 1
ATOM 1512 C C . GLU A 1 195 ? -5.328 -27.766 1.932 1 97.5 195 GLU A C 1
ATOM 1514 O O . GLU A 1 195 ? -6.273 -27.422 1.223 1 97.5 195 GLU A O 1
ATOM 1519 N N . VAL A 1 196 ? -4.09 -27.875 1.561 1 98.19 196 VAL A N 1
ATOM 1520 C CA . VAL A 1 196 ? -3.801 -27.688 0.142 1 98.19 196 VAL A CA 1
ATOM 1521 C C . VAL A 1 196 ? -4.539 -28.75 -0.676 1 98.19 196 VAL A C 1
ATOM 1523 O O . VAL A 1 196 ? -5.199 -28.422 -1.667 1 98.19 196 VAL A O 1
ATOM 1526 N N . CYS A 1 197 ? -4.473 -29.984 -0.247 1 98.06 197 CYS A N 1
ATOM 1527 C CA . CYS A 1 197 ? -5.148 -31.078 -0.937 1 98.06 197 CYS A CA 1
ATOM 1528 C C . CYS A 1 197 ? -6.656 -30.859 -0.956 1 98.06 197 CYS A C 1
ATOM 1530 O O . CYS A 1 197 ? -7.309 -31.094 -1.973 1 98.06 197 CYS A O 1
ATOM 1532 N N . LEU A 1 198 ? -7.18 -30.391 0.156 1 98.19 198 LEU A N 1
ATOM 1533 C CA . LEU A 1 198 ? -8.617 -30.156 0.275 1 98.19 198 LEU A CA 1
ATOM 1534 C C . LEU A 1 198 ? -9.086 -29.172 -0.785 1 98.19 198 LEU A C 1
ATOM 1536 O O . LEU A 1 198 ? -10.055 -29.438 -1.499 1 98.19 198 LEU A O 1
ATOM 1540 N N . HIS A 1 199 ? -8.422 -28.078 -0.895 1 98.56 199 HIS A N 1
ATOM 1541 C CA . HIS A 1 199 ? -8.852 -27.047 -1.833 1 98.56 199 HIS A CA 1
ATOM 1542 C C . HIS A 1 199 ? -8.547 -27.453 -3.271 1 98.56 199 HIS A C 1
ATOM 1544 O O . HIS A 1 199 ? -9.266 -27.062 -4.195 1 98.56 199 HIS A O 1
ATOM 1550 N N . ALA A 1 200 ? -7.488 -28.266 -3.459 1 98.31 200 ALA A N 1
ATOM 1551 C CA . ALA A 1 200 ? -7.254 -28.828 -4.785 1 98.31 200 ALA A CA 1
ATOM 1552 C C . ALA A 1 200 ? -8.391 -29.766 -5.195 1 98.31 200 ALA A C 1
ATOM 1554 O O . ALA A 1 200 ? -8.852 -29.734 -6.34 1 98.31 200 ALA A O 1
ATOM 1555 N N . LEU A 1 201 ? -8.867 -30.547 -4.27 1 98.12 201 LEU A N 1
ATOM 1556 C CA . LEU A 1 201 ? -9.977 -31.453 -4.543 1 98.12 201 LEU A CA 1
ATOM 1557 C C . LEU A 1 201 ? -11.234 -30.672 -4.922 1 98.12 201 LEU A C 1
ATOM 1559 O O . LEU A 1 201 ? -11.961 -31.078 -5.832 1 98.12 201 LEU A O 1
ATOM 1563 N N . ARG A 1 202 ? -11.453 -29.578 -4.23 1 97.69 202 ARG A N 1
ATOM 1564 C CA . ARG A 1 202 ? -12.609 -28.75 -4.539 1 97.69 202 ARG A CA 1
ATOM 1565 C C . ARG A 1 202 ? -12.531 -28.203 -5.961 1 97.69 202 ARG A C 1
ATOM 1567 O O . ARG A 1 202 ? -13.539 -28.141 -6.668 1 97.69 202 ARG A O 1
ATOM 1574 N N . LEU A 1 203 ? -11.391 -27.812 -6.309 1 97.88 203 LEU A N 1
ATOM 1575 C CA . LEU A 1 203 ? -11.203 -27.312 -7.668 1 97.88 203 LEU A CA 1
ATOM 1576 C C . LEU A 1 203 ? -11.43 -28.406 -8.688 1 97.88 203 LEU A C 1
ATOM 1578 O O . LEU A 1 203 ? -12.086 -28.188 -9.711 1 97.88 203 LEU A O 1
ATOM 1582 N N . VAL A 1 204 ? -10.906 -29.625 -8.422 1 96.56 204 VAL A N 1
ATOM 1583 C CA . VAL A 1 204 ? -11.133 -30.781 -9.289 1 96.56 204 VAL A CA 1
ATOM 1584 C C . VAL A 1 204 ? -12.633 -31.062 -9.398 1 96.56 204 VAL A C 1
ATOM 1586 O O . VAL A 1 204 ? -13.148 -31.312 -10.492 1 96.56 204 VAL A O 1
ATOM 1589 N N . GLN A 1 205 ? -13.25 -31 -8.281 1 96.25 205 GLN A N 1
ATOM 1590 C CA . GLN A 1 205 ? -14.68 -31.266 -8.25 1 96.25 205 GLN A CA 1
ATOM 1591 C C . GLN A 1 205 ? -15.445 -30.266 -9.117 1 96.25 205 GLN A C 1
ATOM 1593 O O . GLN A 1 205 ? -16.422 -30.625 -9.773 1 96.25 205 GLN A O 1
ATOM 1598 N N . SER A 1 206 ? -15.055 -28.984 -9.086 1 96.25 206 SER A N 1
ATOM 1599 C CA . SER A 1 206 ? -15.695 -27.969 -9.922 1 96.25 206 SER A CA 1
ATOM 1600 C C . SER A 1 206 ? -15.609 -28.328 -11.398 1 96.25 206 SER A C 1
ATOM 1602 O O . SER A 1 206 ? -16.531 -28.062 -12.164 1 96.25 206 SER A O 1
ATOM 1604 N N . VAL A 1 207 ? -14.539 -28.953 -11.859 1 95.12 207 VAL A N 1
ATOM 1605 C CA . VAL A 1 207 ? -14.352 -29.375 -13.242 1 95.12 207 VAL A CA 1
ATOM 1606 C C . VAL A 1 207 ? -15.25 -30.562 -13.547 1 95.12 207 VAL A C 1
ATOM 1608 O O . VAL A 1 207 ? -15.945 -30.578 -14.57 1 95.12 207 VAL A O 1
ATOM 1611 N N . VAL A 1 208 ? -15.312 -31.484 -12.586 1 93.81 208 VAL A N 1
ATOM 1612 C CA . VAL A 1 208 ? -16.031 -32.75 -12.766 1 93.81 208 VAL A CA 1
ATOM 1613 C C . VAL A 1 208 ? -17.531 -32.469 -12.836 1 93.81 208 VAL A C 1
ATOM 1615 O O . VAL A 1 208 ? -18.25 -33.125 -13.602 1 93.81 208 VAL A O 1
ATOM 1618 N N . LEU A 1 209 ? -17.953 -31.469 -12.148 1 94.94 209 LEU A N 1
ATOM 1619 C CA . LEU A 1 209 ? -19.391 -31.219 -12.008 1 94.94 209 LEU A CA 1
ATOM 1620 C C . LEU A 1 209 ? -19.906 -30.391 -13.172 1 94.94 209 LEU A C 1
ATOM 1622 O O . LEU A 1 209 ? -21.125 -30.25 -13.336 1 94.94 209 LEU A O 1
ATOM 1626 N N . GLU A 1 210 ? -19.062 -29.859 -13.992 1 94.56 210 GLU A N 1
ATOM 1627 C CA . GLU A 1 210 ? -19.469 -29.094 -15.164 1 94.56 210 GLU A CA 1
ATOM 1628 C C . GLU A 1 210 ? -19.312 -29.906 -16.438 1 94.56 210 GLU A C 1
ATOM 1630 O O . GLU A 1 210 ? -18.25 -29.875 -17.078 1 94.56 210 GLU A O 1
ATOM 1635 N N . PRO A 1 211 ? -20.375 -30.391 -16.938 1 91.12 211 PRO A N 1
ATOM 1636 C CA . PRO A 1 211 ? -20.312 -31.359 -18.031 1 91.12 211 PRO A CA 1
ATOM 1637 C C . PRO A 1 211 ? -19.594 -30.812 -19.266 1 91.12 211 PRO A C 1
ATOM 1639 O O . PRO A 1 211 ? -18.797 -31.516 -19.891 1 91.12 211 PRO A O 1
ATOM 1642 N N . GLU A 1 212 ? -19.859 -29.641 -19.594 1 90.12 212 GLU A N 1
ATOM 1643 C CA . GLU A 1 212 ? -19.266 -29.047 -20.781 1 90.12 212 GLU A CA 1
ATOM 1644 C C . GLU A 1 212 ? -17.75 -28.953 -20.656 1 90.12 212 GLU A C 1
ATOM 1646 O O . GLU A 1 212 ? -17.016 -29.141 -21.641 1 90.12 212 GLU A O 1
ATOM 1651 N N . VAL A 1 213 ? -17.297 -28.703 -19.469 1 92.38 213 VAL A N 1
ATOM 1652 C CA . VAL A 1 213 ? -15.867 -28.578 -19.203 1 92.38 213 VAL A CA 1
ATOM 1653 C C . VAL A 1 213 ? -15.25 -29.953 -19.047 1 92.38 213 VAL A C 1
ATOM 1655 O O . VAL A 1 213 ? -14.211 -30.25 -19.641 1 92.38 213 VAL A O 1
ATOM 1658 N N . PHE A 1 214 ? -15.898 -30.812 -18.359 1 91.81 214 PHE A N 1
ATOM 1659 C CA . PHE A 1 214 ? -15.398 -32.156 -18.062 1 91.81 214 PHE A CA 1
ATOM 1660 C C . PHE A 1 214 ? -15.242 -32.969 -19.344 1 91.81 214 PHE A C 1
ATOM 1662 O O . PHE A 1 214 ? -14.266 -33.688 -19.5 1 91.81 214 PHE A O 1
ATOM 1669 N N . SER A 1 215 ? -16.156 -32.844 -20.219 1 89.44 215 SER A N 1
ATOM 1670 C CA . SER A 1 215 ? -16.156 -33.656 -21.453 1 89.44 215 SER A CA 1
ATOM 1671 C C . SER A 1 215 ? -14.914 -33.375 -22.281 1 89.44 215 SER A C 1
ATOM 1673 O O . SER A 1 215 ? -14.383 -34.281 -22.906 1 89.44 215 SER A O 1
ATOM 1675 N N . LYS A 1 216 ? -14.469 -32.156 -22.234 1 88.62 216 LYS A N 1
ATOM 1676 C CA . LYS A 1 216 ? -13.289 -31.797 -23.016 1 88.62 216 LYS A CA 1
ATOM 1677 C C . LYS A 1 216 ? -12.016 -32.375 -22.391 1 88.62 216 LYS A C 1
ATOM 1679 O O . LYS A 1 216 ? -11.031 -32.594 -23.094 1 88.62 216 LYS A O 1
ATOM 1684 N N . SER A 1 217 ? -12.102 -32.594 -21.125 1 85.31 217 SER A N 1
ATOM 1685 C CA . SER A 1 217 ? -10.891 -32.969 -20.422 1 85.31 217 SER A CA 1
ATOM 1686 C C . SER A 1 217 ? -11.016 -34.406 -19.859 1 85.31 217 SER A C 1
ATOM 1688 O O . SER A 1 217 ? -10.141 -34.875 -19.125 1 85.31 217 SER A O 1
ATOM 1690 N N . ALA A 1 218 ? -12.039 -35.094 -20.172 1 85.19 218 ALA A N 1
ATOM 1691 C CA . ALA A 1 218 ? -12.383 -36.375 -19.562 1 85.19 218 ALA A CA 1
ATOM 1692 C C . ALA A 1 218 ? -11.266 -37.375 -19.75 1 85.19 218 ALA A C 1
ATOM 1694 O O . ALA A 1 218 ? -10.867 -38.062 -18.797 1 85.19 218 ALA A O 1
ATOM 1695 N N . SER A 1 219 ? -10.766 -37.5 -20.969 1 84.25 219 SER A N 1
ATOM 1696 C CA . SER A 1 219 ? -9.711 -38.469 -21.25 1 84.25 219 SER A CA 1
ATOM 1697 C C . SER A 1 219 ? -8.453 -38.156 -20.438 1 84.25 219 SER A C 1
ATOM 1699 O O . SER A 1 219 ? -7.859 -39.062 -19.859 1 84.25 219 SER A O 1
ATOM 1701 N N . GLU A 1 220 ? -8.156 -36.906 -20.344 1 85.75 220 GLU A N 1
ATOM 1702 C CA . GLU A 1 220 ? -6.961 -36.531 -19.594 1 85.75 220 GLU A CA 1
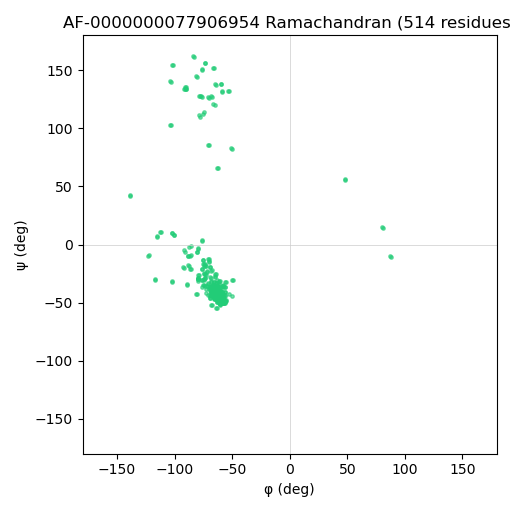ATOM 1703 C C . GLU A 1 220 ? -7.16 -36.719 -18.094 1 85.75 220 GLU A C 1
ATOM 1705 O O . GLU A 1 220 ? -6.23 -37.125 -17.391 1 85.75 220 GLU A O 1
ATOM 1710 N N . PHE A 1 221 ? -8.336 -36.469 -17.594 1 84.81 221 PHE A N 1
ATOM 1711 C CA . PHE A 1 221 ? -8.664 -36.656 -16.188 1 84.81 221 PHE A CA 1
ATOM 1712 C C . PHE A 1 221 ? -8.5 -38.094 -15.781 1 84.81 221 PHE A C 1
ATOM 1714 O O . PHE A 1 221 ? -7.926 -38.406 -14.734 1 84.81 221 PHE A O 1
ATOM 1721 N N . ARG A 1 222 ? -8.898 -38.938 -16.625 1 79.38 222 ARG A N 1
ATOM 1722 C CA . ARG A 1 222 ? -8.859 -40.375 -16.359 1 79.38 222 ARG A CA 1
ATOM 1723 C C . ARG A 1 222 ? -7.426 -40.875 -16.359 1 79.38 222 ARG A C 1
ATOM 1725 O O . ARG A 1 222 ? -7.062 -41.719 -15.539 1 79.38 222 ARG A O 1
ATOM 1732 N N . SER A 1 223 ? -6.641 -40.281 -17.172 1 84.19 223 SER A N 1
ATOM 1733 C CA . SER A 1 223 ? -5.293 -40.812 -17.344 1 84.19 223 SER A CA 1
ATOM 1734 C C . SER A 1 223 ? -4.305 -40.156 -16.391 1 84.19 223 SER A C 1
ATOM 1736 O O . SER A 1 223 ? -3.266 -40.719 -16.062 1 84.19 223 SER A O 1
ATOM 1738 N N . SER A 1 224 ? -4.652 -39 -15.883 1 86.19 224 SER A N 1
ATOM 1739 C CA . SER A 1 224 ? -3.627 -38.219 -15.203 1 86.19 224 SER A CA 1
ATOM 1740 C C . SER A 1 224 ? -3.967 -38.031 -13.727 1 86.19 224 SER A C 1
ATOM 1742 O O . SER A 1 224 ? -3.074 -37.844 -12.898 1 86.19 224 SER A O 1
ATOM 1744 N N . LEU A 1 225 ? -5.258 -38 -13.359 1 86.88 225 LEU A N 1
ATOM 1745 C CA . LEU A 1 225 ? -5.625 -37.75 -11.969 1 86.88 225 LEU A CA 1
ATOM 1746 C C . LEU A 1 225 ? -5.188 -38.906 -11.078 1 86.88 225 LEU A C 1
ATOM 1748 O O . LEU A 1 225 ? -5.406 -40.062 -11.422 1 86.88 225 LEU A O 1
ATOM 1752 N N . PRO A 1 226 ? -4.492 -38.594 -10.078 1 90.12 226 PRO A N 1
ATOM 1753 C CA . PRO A 1 226 ? -4.02 -39.625 -9.172 1 90.12 226 PRO A CA 1
ATOM 1754 C C . PRO A 1 226 ? -5.145 -40.219 -8.336 1 90.12 226 PRO A C 1
ATOM 1756 O O . PRO A 1 226 ? -5.289 -39.906 -7.156 1 90.12 226 PRO A O 1
ATOM 1759 N N . LEU A 1 227 ? -5.816 -41.188 -8.883 1 90.75 227 LEU A N 1
ATOM 1760 C CA . LEU A 1 227 ? -6.98 -41.812 -8.25 1 90.75 227 LEU A CA 1
ATOM 1761 C C . LEU A 1 227 ? -6.598 -42.469 -6.934 1 90.75 227 LEU A C 1
ATOM 1763 O O . LEU A 1 227 ? -7.355 -42.406 -5.961 1 90.75 227 LEU A O 1
ATOM 1767 N N . GLN A 1 228 ? -5.453 -43.062 -6.945 1 92.31 228 GLN A N 1
ATOM 1768 C CA . GLN A 1 228 ? -5 -43.75 -5.734 1 92.31 228 GLN A CA 1
ATOM 1769 C C . GLN A 1 228 ? -4.82 -42.781 -4.586 1 92.31 228 GLN A C 1
ATOM 1771 O O . GLN A 1 228 ? -5.145 -43.062 -3.438 1 92.31 228 GLN A O 1
ATOM 1776 N N . ARG A 1 229 ? -4.312 -41.625 -4.949 1 94.94 229 ARG A N 1
ATOM 1777 C CA . ARG A 1 229 ? -4.129 -40.594 -3.938 1 94.94 229 ARG A CA 1
ATOM 1778 C C . ARG A 1 229 ? -5.473 -40.094 -3.414 1 94.94 229 ARG A C 1
ATOM 1780 O O . ARG A 1 229 ? -5.625 -39.844 -2.215 1 94.94 229 ARG A O 1
ATOM 1787 N N . ILE A 1 230 ? -6.441 -39.938 -4.27 1 96.25 230 ILE A N 1
ATOM 1788 C CA . ILE A 1 230 ? -7.773 -39.469 -3.885 1 96.25 230 ILE A CA 1
ATOM 1789 C C . ILE A 1 230 ? -8.438 -40.531 -3.01 1 96.25 230 ILE A C 1
ATOM 1791 O O . ILE A 1 230 ? -9.086 -40.219 -2.012 1 96.25 230 ILE A O 1
ATOM 1795 N N . LEU A 1 231 ? -8.203 -41.75 -3.369 1 96.25 231 LEU A N 1
ATOM 1796 C CA . LEU A 1 231 ? -8.727 -42.844 -2.572 1 96.25 231 LEU A CA 1
ATOM 1797 C C . LEU A 1 231 ? -8.125 -42.844 -1.172 1 96.25 231 LEU A C 1
ATOM 1799 O O . LEU A 1 231 ? -8.836 -43.062 -0.188 1 96.25 231 LEU A O 1
ATOM 1803 N N . ALA A 1 232 ? -6.883 -42.594 -1.161 1 96.56 232 ALA A N 1
ATOM 1804 C CA . ALA A 1 232 ? -6.227 -42.5 0.141 1 96.56 232 ALA A CA 1
ATOM 1805 C C . ALA A 1 232 ? -6.809 -41.375 0.975 1 96.56 232 ALA A C 1
ATOM 1807 O O . ALA A 1 232 ? -6.992 -41.5 2.186 1 96.56 232 ALA A O 1
ATOM 1808 N N . MET A 1 233 ? -7.133 -40.219 0.339 1 97.19 233 MET A N 1
ATOM 1809 C CA . MET A 1 233 ? -7.699 -39.062 1.022 1 97.19 233 MET A CA 1
ATOM 1810 C C . MET A 1 233 ? -9.125 -39.344 1.494 1 97.19 233 MET A C 1
ATOM 1812 O O . MET A 1 233 ? -9.562 -38.812 2.52 1 97.19 233 MET A O 1
ATOM 1816 N N . ALA A 1 234 ? -9.797 -40.188 0.821 1 97.75 234 ALA A N 1
ATOM 1817 C CA . ALA A 1 234 ? -11.156 -40.594 1.185 1 97.75 234 ALA A CA 1
ATOM 1818 C C . ALA A 1 234 ? -11.164 -41.438 2.447 1 97.75 234 ALA A C 1
ATOM 1820 O O . ALA A 1 234 ? -12.219 -41.656 3.055 1 97.75 234 ALA A O 1
ATOM 1821 N N . LYS A 1 235 ? -10 -41.875 2.84 1 97.06 235 LYS A N 1
ATOM 1822 C CA . LYS A 1 235 ? -9.844 -42.656 4.07 1 97.06 235 LYS A CA 1
ATOM 1823 C C . LYS A 1 235 ? -9.062 -41.875 5.117 1 97.06 235 LYS A C 1
ATOM 1825 O O . LYS A 1 235 ? -8.602 -42.438 6.113 1 97.06 235 LYS A O 1
ATOM 1830 N N . SER A 1 236 ? -8.859 -40.656 4.879 1 95.69 236 SER A N 1
ATOM 1831 C CA . SER A 1 236 ? -8.078 -39.812 5.762 1 95.69 236 SER A CA 1
ATOM 1832 C C . SER A 1 236 ? -8.766 -39.625 7.109 1 95.69 236 SER A C 1
ATOM 1834 O O . SER A 1 236 ? -9.992 -39.688 7.199 1 95.69 236 SER A O 1
ATOM 1836 N N . ARG A 1 237 ? -7.961 -39.406 8.133 1 95.06 237 ARG A N 1
ATOM 1837 C CA . ARG A 1 237 ? -8.5 -39.125 9.461 1 95.06 237 ARG A CA 1
ATOM 1838 C C . ARG A 1 237 ? -9.055 -37.688 9.531 1 95.06 237 ARG A C 1
ATOM 1840 O O . ARG A 1 237 ? -9.852 -37.375 10.414 1 95.06 237 ARG A O 1
ATOM 1847 N N . ASN A 1 238 ? -8.633 -36.844 8.578 1 95.19 238 ASN A N 1
ATOM 1848 C CA . ASN A 1 238 ? -9.188 -35.5 8.469 1 95.19 238 ASN A CA 1
ATOM 1849 C C . ASN A 1 238 ? -10.594 -35.531 7.879 1 95.19 238 ASN A C 1
ATOM 1851 O O . ASN A 1 238 ? -10.773 -35.812 6.691 1 95.19 238 ASN A O 1
ATOM 1855 N N . PRO A 1 239 ? -11.578 -35.156 8.688 1 96.5 239 PRO A N 1
ATOM 1856 C CA . PRO A 1 239 ? -12.961 -35.312 8.242 1 96.5 239 PRO A CA 1
ATOM 1857 C C . PRO A 1 239 ? -13.305 -34.469 7.02 1 96.5 239 PRO A C 1
ATOM 1859 O O . PRO A 1 239 ? -14.07 -34.906 6.156 1 96.5 239 PRO A O 1
ATOM 1862 N N . HIS A 1 240 ? -12.844 -33.281 6.945 1 96.56 240 HIS A N 1
ATOM 1863 C CA . HIS A 1 240 ? -13.133 -32.438 5.805 1 96.56 240 HIS A CA 1
ATOM 1864 C C . HIS A 1 240 ? -12.531 -33 4.52 1 96.56 240 HIS A C 1
ATOM 1866 O O . HIS A 1 240 ? -13.203 -33.031 3.486 1 96.56 240 HIS A O 1
ATOM 1872 N N . LEU A 1 241 ? -11.273 -33.406 4.688 1 96.88 241 LEU A N 1
ATOM 1873 C CA . LEU A 1 241 ? -10.594 -34 3.537 1 96.88 241 LEU A CA 1
ATOM 1874 C C . LEU A 1 241 ? -11.273 -35.281 3.105 1 96.88 241 LEU A C 1
ATOM 1876 O O . LEU A 1 241 ? -11.477 -35.5 1.91 1 96.88 241 LEU A O 1
ATOM 1880 N N . GLN A 1 242 ? -11.609 -36.031 4.043 1 97.62 242 GLN A N 1
ATOM 1881 C CA . GLN A 1 242 ? -12.297 -37.281 3.795 1 97.62 242 GLN A CA 1
ATOM 1882 C C . GLN A 1 242 ? -13.602 -37.062 3.045 1 97.62 242 GLN A C 1
ATOM 1884 O O . GLN A 1 242 ? -13.875 -37.719 2.045 1 97.62 242 GLN A O 1
ATOM 1889 N N . THR A 1 243 ? -14.414 -36.125 3.477 1 98.12 243 THR A N 1
ATOM 1890 C CA . THR A 1 243 ? -15.727 -35.844 2.908 1 98.12 243 THR A CA 1
ATOM 1891 C C . THR A 1 243 ? -15.602 -35.375 1.462 1 98.12 243 THR A C 1
ATOM 1893 O O . THR A 1 243 ? -16.297 -35.906 0.578 1 98.12 243 THR A O 1
ATOM 1896 N N . VAL A 1 244 ? -14.75 -34.5 1.251 1 97.69 244 VAL A N 1
ATOM 1897 C CA . VAL A 1 244 ? -14.617 -33.938 -0.085 1 97.69 244 VAL A CA 1
ATOM 1898 C C . VAL A 1 244 ? -14.086 -35 -1.049 1 97.69 244 VAL A C 1
ATOM 1900 O O . VAL A 1 244 ? -14.523 -35.062 -2.199 1 97.69 244 VAL A O 1
ATOM 1903 N N . ALA A 1 245 ? -13.125 -35.812 -0.607 1 98 245 ALA A N 1
ATOM 1904 C CA . ALA A 1 245 ? -12.57 -36.875 -1.442 1 98 245 ALA A CA 1
ATOM 1905 C C . ALA A 1 245 ? -13.633 -37.906 -1.791 1 98 245 ALA A C 1
ATOM 1907 O O . ALA A 1 245 ? -13.727 -38.344 -2.939 1 98 245 ALA A O 1
ATOM 1908 N N . GLN A 1 246 ? -14.391 -38.188 -0.808 1 98.06 246 GLN A N 1
ATOM 1909 C CA . GLN A 1 246 ? -15.453 -39.188 -1.038 1 98.06 246 GLN A CA 1
ATOM 1910 C C . GLN A 1 246 ? -16.5 -38.625 -2.018 1 98.06 246 GLN A C 1
ATOM 1912 O O . GLN A 1 246 ? -16.953 -39.344 -2.9 1 98.06 246 GLN A O 1
ATOM 1917 N N . GLU A 1 247 ? -16.844 -37.438 -1.845 1 97.38 247 GLU A N 1
ATOM 1918 C CA . GLU A 1 247 ? -17.797 -36.812 -2.758 1 97.38 247 GLU A CA 1
ATOM 1919 C C . GLU A 1 247 ? -17.266 -36.781 -4.184 1 97.38 247 GLU A C 1
ATOM 1921 O O . GLU A 1 247 ? -18 -37.031 -5.137 1 97.38 247 GLU A O 1
ATOM 1926 N N . LEU A 1 248 ? -16.047 -36.469 -4.289 1 95.94 248 LEU A N 1
ATOM 1927 C CA . LEU A 1 248 ? -15.43 -36.438 -5.613 1 95.94 248 LEU A CA 1
ATOM 1928 C C . LEU A 1 248 ? -15.445 -37.812 -6.258 1 95.94 248 LEU A C 1
ATOM 1930 O O . LEU A 1 248 ? -15.75 -37.938 -7.445 1 95.94 248 LEU A O 1
ATOM 1934 N N . LEU A 1 249 ? -15.133 -38.844 -5.453 1 94.75 249 LEU A N 1
ATOM 1935 C CA . LEU A 1 249 ? -15.133 -40.219 -5.969 1 94.75 249 LEU A CA 1
ATOM 1936 C C . LEU A 1 249 ? -16.531 -40.625 -6.41 1 94.75 249 LEU A C 1
ATOM 1938 O O . LEU A 1 249 ? -16.688 -41.281 -7.43 1 94.75 249 LEU A O 1
ATOM 1942 N N . GLU A 1 250 ? -17.469 -40.156 -5.684 1 95.5 250 GLU A N 1
ATOM 1943 C CA . GLU A 1 250 ? -18.859 -40.438 -6.062 1 95.5 250 GLU A CA 1
ATOM 1944 C C . GLU A 1 250 ? -19.219 -39.75 -7.375 1 95.5 250 GLU A C 1
ATOM 1946 O O . GLU A 1 250 ? -19.875 -40.375 -8.234 1 95.5 250 GLU A O 1
ATOM 1951 N N . ASP A 1 251 ? -18.844 -38.531 -7.512 1 93.38 251 ASP A N 1
ATOM 1952 C CA . ASP A 1 251 ? -19.094 -37.812 -8.742 1 93.38 251 ASP A CA 1
ATOM 1953 C C . ASP A 1 251 ? -18.422 -38.469 -9.938 1 93.38 251 ASP A C 1
ATOM 1955 O O . ASP A 1 251 ? -19.016 -38.562 -11.016 1 93.38 251 ASP A O 1
ATOM 1959 N N . LEU A 1 252 ? -17.203 -38.938 -9.734 1 89.25 252 LEU A N 1
ATOM 1960 C CA . LEU A 1 252 ? -16.453 -39.594 -10.797 1 89.25 252 LEU A CA 1
ATOM 1961 C C . LEU A 1 252 ? -17.094 -40.906 -11.203 1 89.25 252 LEU A C 1
ATOM 1963 O O . LEU A 1 252 ? -17.141 -41.25 -12.383 1 89.25 252 LEU A O 1
ATOM 1967 N N . ARG A 1 253 ? -17.625 -41.562 -10.242 1 90 253 ARG A N 1
ATOM 1968 C CA . ARG A 1 253 ? -18.297 -42.844 -10.516 1 90 253 ARG A CA 1
ATOM 1969 C C . ARG A 1 253 ? -19.578 -42.625 -11.312 1 90 253 ARG A C 1
ATOM 1971 O O . ARG A 1 253 ? -19.906 -43.375 -12.211 1 90 253 ARG A O 1
ATOM 1978 N N . ALA A 1 254 ? -20.219 -41.594 -10.984 1 88.56 254 ALA A N 1
ATOM 1979 C CA . ALA A 1 254 ? -21.469 -41.25 -11.672 1 88.56 254 ALA A CA 1
ATOM 1980 C C . ALA A 1 254 ? -21.203 -40.906 -13.133 1 88.56 254 ALA A C 1
ATOM 1982 O O . ALA A 1 254 ? -22.016 -41.25 -14.008 1 88.56 254 ALA A O 1
ATOM 1983 N N . LEU A 1 255 ? -20.219 -40.344 -13.445 1 84.62 255 LEU A N 1
ATOM 1984 C CA . LEU A 1 255 ? -19.875 -39.906 -14.805 1 84.62 255 LEU A CA 1
ATOM 1985 C C . LEU A 1 255 ? -19.422 -41.125 -15.641 1 84.62 255 LEU A C 1
ATOM 1987 O O . LEU A 1 255 ? -19.594 -41.125 -16.859 1 84.62 255 LEU A O 1
ATOM 1991 N N . GLU A 1 256 ? -18.703 -42.125 -15.078 1 79.25 256 GLU A N 1
ATOM 1992 C CA . GLU A 1 256 ? -18.281 -43.344 -15.773 1 79.25 256 GLU A CA 1
ATOM 1993 C C . GLU A 1 256 ? -19.484 -44.188 -16.188 1 79.25 256 GLU A C 1
ATOM 1995 O O . GLU A 1 256 ? -19.453 -44.875 -17.203 1 79.25 256 GLU A O 1
ATOM 2000 N N . ARG A 1 257 ? -20.625 -44.031 -15.453 1 77.12 257 ARG A N 1
ATOM 2001 C CA . ARG A 1 257 ? -21.828 -44.781 -15.773 1 77.12 257 ARG A CA 1
ATOM 2002 C C . ARG A 1 257 ? -22.578 -44.156 -16.953 1 77.12 257 ARG A C 1
ATOM 2004 O O . ARG A 1 257 ? -23.25 -44.875 -17.703 1 77.12 257 ARG A O 1
ATOM 2011 N N . ASP A 1 258 ? -22.516 -43 -17.094 1 66.94 258 ASP A N 1
ATOM 2012 C CA . ASP A 1 258 ? -23.234 -42.312 -18.156 1 66.94 258 ASP A CA 1
ATOM 2013 C C . ASP A 1 258 ? -22.5 -42.438 -19.484 1 66.94 258 ASP A C 1
ATOM 2015 O O . ASP A 1 258 ? -23.062 -42.125 -20.547 1 66.94 258 ASP A O 1
ATOM 2019 N N . VAL A 1 259 ? -21.422 -43 -19.578 1 58.5 259 VAL A N 1
ATOM 2020 C CA . VAL A 1 259 ? -20.75 -43.25 -20.844 1 58.5 259 VAL A CA 1
ATOM 2021 C C . VAL A 1 259 ? -20.891 -44.719 -21.219 1 58.5 259 VAL A C 1
ATOM 2023 O O . VAL A 1 259 ? -20.828 -45.594 -20.359 1 58.5 259 VAL A O 1
ATOM 2026 N N . MET B 1 1 ? 73.125 -1.351 -8.547 1 58.41 1 MET B N 1
ATOM 2027 C CA . MET B 1 1 ? 72.312 -1.907 -7.473 1 58.41 1 MET B CA 1
ATOM 2028 C C . MET B 1 1 ? 71.062 -1.102 -7.297 1 58.41 1 MET B C 1
ATOM 2030 O O . MET B 1 1 ? 69.938 -1.671 -7.227 1 58.41 1 MET B O 1
ATOM 2034 N N . ASP B 1 2 ? 71.125 0.249 -7.586 1 85.06 2 ASP B N 1
ATOM 2035 C CA . ASP B 1 2 ? 70.062 1.202 -7.227 1 85.06 2 ASP B CA 1
ATOM 2036 C C . ASP B 1 2 ? 69 1.284 -8.312 1 85.06 2 ASP B C 1
ATOM 2038 O O . ASP B 1 2 ? 67.812 1.29 -8.023 1 85.06 2 ASP B O 1
ATOM 2042 N N . CYS B 1 3 ? 69.375 0.823 -9.5 1 89.62 3 CYS B N 1
ATOM 2043 C CA . CYS B 1 3 ? 68.438 0.957 -10.602 1 89.62 3 CYS B CA 1
ATOM 2044 C C . CYS B 1 3 ? 67.5 -0.262 -10.688 1 89.62 3 CYS B C 1
ATOM 2046 O O . CYS B 1 3 ? 66.312 -0.129 -10.938 1 89.62 3 CYS B O 1
ATOM 2048 N N . GLU B 1 4 ? 68.062 -1.414 -10.328 1 89.75 4 GLU B N 1
ATOM 2049 C CA . GLU B 1 4 ? 67.312 -2.66 -10.328 1 89.75 4 GLU B CA 1
ATOM 2050 C C . GLU B 1 4 ? 66.25 -2.66 -9.242 1 89.75 4 GLU B C 1
ATOM 2052 O O . GLU B 1 4 ? 65.125 -3.211 -9.43 1 89.75 4 GLU B O 1
ATOM 2057 N N . HIS B 1 5 ? 66.625 -2.082 -8.148 1 91.62 5 HIS B N 1
ATOM 2058 C CA . HIS B 1 5 ? 65.688 -1.967 -7.043 1 91.62 5 HIS B CA 1
ATOM 2059 C C . HIS B 1 5 ? 64.438 -1.118 -7.438 1 91.62 5 HIS B C 1
ATOM 2061 O O . HIS B 1 5 ? 63.312 -1.504 -7.184 1 91.62 5 HIS B O 1
ATOM 2067 N N . PHE B 1 6 ? 64.625 0.044 -8.188 1 91.38 6 PHE B N 1
ATOM 2068 C CA . PHE B 1 6 ? 63.562 0.926 -8.617 1 91.38 6 PHE B CA 1
ATOM 2069 C C . PHE B 1 6 ? 62.719 0.253 -9.68 1 91.38 6 PHE B C 1
ATOM 2071 O O . PHE B 1 6 ? 61.5 0.406 -9.695 1 91.38 6 PHE B O 1
ATOM 2078 N N . LYS B 1 7 ? 63.344 -0.493 -10.5 1 91.31 7 LYS B N 1
ATOM 2079 C CA . LYS B 1 7 ? 62.625 -1.216 -11.539 1 91.31 7 LYS B CA 1
ATOM 2080 C C . LYS B 1 7 ? 61.688 -2.266 -10.938 1 91.31 7 LYS B C 1
ATOM 2082 O O . LYS B 1 7 ? 60.531 -2.393 -11.344 1 91.31 7 LYS B O 1
ATOM 2087 N N . ALA B 1 8 ? 62.156 -2.963 -9.953 1 93.06 8 ALA B N 1
ATOM 2088 C CA . ALA B 1 8 ? 61.375 -3.992 -9.281 1 93.06 8 ALA B CA 1
ATOM 2089 C C . ALA B 1 8 ? 60.188 -3.377 -8.539 1 93.06 8 ALA B C 1
ATOM 2091 O O . ALA B 1 8 ? 59.062 -3.896 -8.602 1 93.06 8 ALA B O 1
ATOM 2092 N N . ARG B 1 9 ? 60.438 -2.305 -7.848 1 93.44 9 ARG B N 1
ATOM 2093 C CA . ARG B 1 9 ? 59.375 -1.615 -7.121 1 93.44 9 ARG B CA 1
ATOM 2094 C C . ARG B 1 9 ? 58.344 -1.077 -8.078 1 93.44 9 ARG B C 1
ATOM 2096 O O . ARG B 1 9 ? 57.125 -1.146 -7.793 1 93.44 9 ARG B O 1
ATOM 2103 N N . LEU B 1 10 ? 58.75 -0.501 -9.219 1 93.75 10 LEU B N 1
ATOM 2104 C CA . LEU B 1 10 ? 57.844 0.012 -10.242 1 93.75 10 LEU B CA 1
ATOM 2105 C C . LEU B 1 10 ? 56.938 -1.095 -10.766 1 93.75 10 LEU B C 1
ATOM 2107 O O . LEU B 1 10 ? 55.719 -0.904 -10.891 1 93.75 10 LEU B O 1
ATOM 2111 N N . GLU B 1 11 ? 57.531 -2.229 -11.055 1 93.81 11 GLU B N 1
ATOM 2112 C CA . GLU B 1 11 ? 56.75 -3.363 -11.539 1 93.81 11 GLU B CA 1
ATOM 2113 C C . GLU B 1 11 ? 55.688 -3.785 -10.516 1 93.81 11 GLU B C 1
ATOM 2115 O O . GLU B 1 11 ? 54.562 -4.086 -10.883 1 93.81 11 GLU B O 1
ATOM 2120 N N . THR B 1 12 ? 56.062 -3.793 -9.281 1 94.56 12 THR B N 1
ATOM 2121 C CA . THR B 1 12 ? 55.156 -4.168 -8.211 1 94.56 12 THR B CA 1
ATOM 2122 C C . THR B 1 12 ? 54.031 -3.16 -8.094 1 94.56 12 THR B C 1
ATOM 2124 O O . THR B 1 12 ? 52.844 -3.543 -8.023 1 94.56 12 THR B O 1
ATOM 2127 N N . VAL B 1 13 ? 54.344 -1.878 -8.094 1 94.06 13 VAL B N 1
ATOM 2128 C CA . VAL B 1 13 ? 53.344 -0.827 -7.949 1 94.06 13 VAL B CA 1
ATOM 2129 C C . VAL B 1 13 ? 52.438 -0.821 -9.164 1 94.06 13 VAL B C 1
ATOM 2131 O O . VAL B 1 13 ? 51.219 -0.583 -9.031 1 94.06 13 VAL B O 1
ATOM 2134 N N . GLN B 1 14 ? 53 -1.119 -10.328 1 94.19 14 GLN B N 1
ATOM 2135 C CA . GLN B 1 14 ? 52.188 -1.187 -11.547 1 94.19 14 GLN B CA 1
ATOM 2136 C C . GLN B 1 14 ? 51.219 -2.355 -11.492 1 94.19 14 GLN B C 1
ATOM 2138 O O . GLN B 1 14 ? 50.062 -2.215 -11.883 1 94.19 14 GLN B O 1
ATOM 2143 N N . ALA B 1 15 ? 51.625 -3.432 -11 1 94.19 15 ALA B N 1
ATOM 2144 C CA . ALA B 1 15 ? 50.75 -4.594 -10.859 1 94.19 15 ALA B CA 1
ATOM 2145 C C . ALA B 1 15 ? 49.625 -4.316 -9.859 1 94.19 15 ALA B C 1
ATOM 2147 O O . ALA B 1 15 ? 48.469 -4.668 -10.102 1 94.19 15 ALA B O 1
ATOM 2148 N N . ASP B 1 16 ? 50 -3.701 -8.789 1 92.81 16 ASP B N 1
ATOM 2149 C CA . ASP B 1 16 ? 49 -3.322 -7.781 1 92.81 16 ASP B CA 1
ATOM 2150 C C . ASP B 1 16 ? 48 -2.318 -8.344 1 92.81 16 ASP B C 1
ATOM 2152 O O . ASP B 1 16 ? 46.812 -2.391 -8.047 1 92.81 16 ASP B O 1
ATOM 2156 N N . SER B 1 17 ? 48.5 -1.452 -9.195 1 92.06 17 SER B N 1
ATOM 2157 C CA . SER B 1 17 ? 47.688 -0.428 -9.805 1 92.06 17 SER B CA 1
ATOM 2158 C C . SER B 1 17 ? 46.656 -1.046 -10.75 1 92.06 17 SER B C 1
ATOM 2160 O O . SER B 1 17 ? 45.5 -0.63 -10.773 1 92.06 17 SER B O 1
ATOM 2162 N N . VAL B 1 18 ? 47.094 -2.07 -11.414 1 92.94 18 VAL B N 1
ATOM 2163 C CA . VAL B 1 18 ? 46.188 -2.756 -12.336 1 92.94 18 VAL B CA 1
ATOM 2164 C C . VAL B 1 18 ? 45.094 -3.459 -11.555 1 92.94 18 VAL B C 1
ATOM 2166 O O . VAL B 1 18 ? 43.906 -3.393 -11.93 1 92.94 18 VAL B O 1
ATOM 2169 N N . ARG B 1 19 ? 45.438 -4.02 -10.5 1 92.38 19 ARG B N 1
ATOM 2170 C CA . ARG B 1 19 ? 44.469 -4.699 -9.633 1 92.38 19 ARG B CA 1
ATOM 2171 C C . ARG B 1 19 ? 43.5 -3.707 -9.031 1 92.38 19 ARG B C 1
ATOM 2173 O O . ARG B 1 19 ? 42.281 -3.959 -9.016 1 92.38 19 ARG B O 1
ATOM 2180 N N . GLU B 1 20 ? 44.031 -2.635 -8.547 1 91.81 20 GLU B N 1
ATOM 2181 C CA . GLU B 1 20 ? 43.188 -1.601 -7.949 1 91.81 20 GLU B CA 1
ATOM 2182 C C . GLU B 1 20 ? 42.219 -1.026 -8.969 1 91.81 20 GLU B C 1
ATOM 2184 O O . GLU B 1 20 ? 41.031 -0.765 -8.641 1 91.81 20 GLU B O 1
ATOM 2189 N N . LYS B 1 21 ? 42.656 -0.892 -10.18 1 92.81 21 LYS B N 1
ATOM 2190 C CA . LYS B 1 21 ? 41.812 -0.362 -11.242 1 92.81 21 LYS B CA 1
ATOM 2191 C C . LYS B 1 21 ? 40.688 -1.336 -11.586 1 92.81 21 LYS B C 1
ATOM 2193 O O . LYS B 1 21 ? 39.531 -0.922 -11.812 1 92.81 21 LYS B O 1
ATOM 2198 N N . LYS B 1 22 ? 41 -2.57 -11.562 1 94.81 22 LYS B N 1
ATOM 2199 C CA . LYS B 1 22 ? 39.969 -3.588 -11.82 1 94.81 22 LYS B CA 1
ATOM 2200 C C . LYS B 1 22 ? 38.938 -3.615 -10.711 1 94.81 22 LYS B C 1
ATOM 2202 O O . LYS B 1 22 ? 37.719 -3.705 -10.977 1 94.81 22 LYS B O 1
ATOM 2207 N N . GLU B 1 23 ? 39.375 -3.557 -9.523 1 95.25 23 GLU B N 1
ATOM 2208 C CA . GLU B 1 23 ? 38.469 -3.537 -8.383 1 95.25 23 GLU B CA 1
ATOM 2209 C C . GLU B 1 23 ? 37.594 -2.293 -8.406 1 95.25 23 GLU B C 1
ATOM 2211 O O . GLU B 1 23 ? 36.406 -2.371 -8.102 1 95.25 23 GLU B O 1
ATOM 2216 N N . LYS B 1 24 ? 38.125 -1.22 -8.695 1 95.56 24 LYS B N 1
ATOM 2217 C CA . LYS B 1 24 ? 37.375 0.031 -8.797 1 95.56 24 LYS B CA 1
ATOM 2218 C C . LYS B 1 24 ? 36.281 -0.07 -9.844 1 95.56 24 LYS B C 1
ATOM 2220 O O . LYS B 1 24 ? 35.125 0.373 -9.602 1 95.56 24 LYS B O 1
ATOM 2225 N N . LEU B 1 25 ? 36.688 -0.66 -10.969 1 96.19 25 LEU B N 1
ATOM 2226 C CA . LEU B 1 25 ? 35.688 -0.817 -12.039 1 96.19 25 LEU B CA 1
ATOM 2227 C C . LEU B 1 25 ? 34.562 -1.72 -11.602 1 96.19 25 LEU B C 1
ATOM 2229 O O . LEU B 1 25 ? 33.375 -1.442 -11.898 1 96.19 25 LEU B O 1
ATOM 2233 N N . ALA B 1 26 ? 34.875 -2.738 -10.914 1 97.38 26 ALA B N 1
ATOM 2234 C CA . ALA B 1 26 ? 33.844 -3.641 -10.391 1 97.38 26 ALA B CA 1
ATOM 2235 C C . ALA B 1 26 ? 32.938 -2.926 -9.391 1 97.38 26 ALA B C 1
ATOM 2237 O O . ALA B 1 26 ? 31.719 -3.082 -9.43 1 97.38 26 ALA B O 1
ATOM 2238 N N . LEU B 1 27 ? 33.531 -2.145 -8.531 1 97.75 27 LEU B N 1
ATOM 2239 C CA . LEU B 1 27 ? 32.781 -1.396 -7.531 1 97.75 27 LEU B CA 1
ATOM 2240 C C . LEU B 1 27 ? 31.859 -0.381 -8.203 1 97.75 27 LEU B C 1
ATOM 2242 O O . LEU B 1 27 ? 30.719 -0.199 -7.777 1 97.75 27 LEU B O 1
ATOM 2246 N N . ARG B 1 28 ? 32.375 0.227 -9.188 1 97.75 28 ARG B N 1
ATOM 2247 C CA . ARG B 1 28 ? 31.578 1.186 -9.93 1 97.75 28 ARG B CA 1
ATOM 2248 C C . ARG B 1 28 ? 30.375 0.504 -10.57 1 97.75 28 ARG B C 1
ATOM 2250 O O . ARG B 1 28 ? 29.266 1.043 -10.555 1 97.75 28 ARG B O 1
ATOM 2257 N N . GLN B 1 29 ? 30.641 -0.653 -11.102 1 98.19 29 GLN B N 1
ATOM 2258 C CA . GLN B 1 29 ? 29.562 -1.416 -11.719 1 98.19 29 GLN B CA 1
ATOM 2259 C C . GLN B 1 29 ? 28.516 -1.833 -10.68 1 98.19 29 GLN B C 1
ATOM 2261 O O . GLN B 1 29 ? 27.312 -1.707 -10.906 1 98.19 29 GLN B O 1
ATOM 2266 N N . GLN B 1 30 ? 28.953 -2.273 -9.57 1 98.12 30 GLN B N 1
ATOM 2267 C CA . GLN B 1 30 ? 28.062 -2.682 -8.492 1 98.12 30 GLN B CA 1
ATOM 2268 C C . GLN B 1 30 ? 27.25 -1.499 -7.973 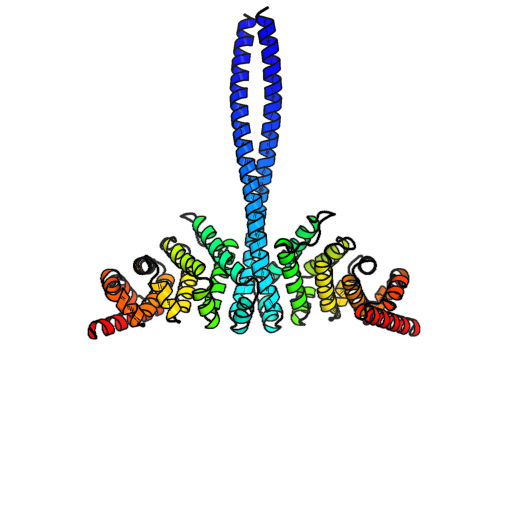1 98.12 30 GLN B C 1
ATOM 2270 O O . GLN B 1 30 ? 26.062 -1.638 -7.672 1 98.12 30 GLN B O 1
ATOM 2275 N N . LEU B 1 31 ? 27.844 -0.408 -7.84 1 98.19 31 LEU B N 1
ATOM 2276 C CA . LEU B 1 31 ? 27.172 0.797 -7.379 1 98.19 31 LEU B CA 1
ATOM 2277 C C . LEU B 1 31 ? 26.078 1.218 -8.359 1 98.19 31 LEU B C 1
ATOM 2279 O O . LEU B 1 31 ? 24.969 1.573 -7.953 1 98.19 31 LEU B O 1
ATOM 2283 N N . ASN B 1 32 ? 26.453 1.157 -9.602 1 98.19 32 ASN B N 1
ATOM 2284 C CA . ASN B 1 32 ? 25.469 1.505 -10.617 1 98.19 32 ASN B CA 1
ATOM 2285 C C . ASN B 1 32 ? 24.266 0.565 -10.586 1 98.19 32 ASN B C 1
ATOM 2287 O O . ASN B 1 32 ? 23.125 1.008 -10.703 1 98.19 32 ASN B O 1
ATOM 2291 N N . GLU B 1 33 ? 24.516 -0.684 -10.383 1 98 33 GLU B N 1
ATOM 2292 C CA . GLU B 1 33 ? 23.438 -1.665 -10.258 1 98 33 GLU B CA 1
ATOM 2293 C C . GLU B 1 33 ? 22.578 -1.395 -9.031 1 98 33 GLU B C 1
ATOM 2295 O O . GLU B 1 33 ? 21.359 -1.486 -9.086 1 98 33 GLU B O 1
ATOM 2300 N N . ALA B 1 34 ? 23.172 -1.075 -7.973 1 97.81 34 ALA B N 1
ATOM 2301 C CA . ALA B 1 34 ? 22.453 -0.771 -6.742 1 97.81 34 ALA B CA 1
ATOM 2302 C C . ALA B 1 34 ? 21.578 0.466 -6.914 1 97.81 34 ALA B C 1
ATOM 2304 O O . ALA B 1 34 ? 20.438 0.497 -6.441 1 97.81 34 ALA B O 1
ATOM 2305 N N . LYS B 1 35 ? 22.109 1.402 -7.574 1 97.81 35 LYS B N 1
ATOM 2306 C CA . LYS B 1 35 ? 21.344 2.623 -7.82 1 97.81 35 LYS B CA 1
ATOM 2307 C C . LYS B 1 35 ? 20.125 2.346 -8.703 1 97.81 35 LYS B C 1
ATOM 2309 O O . LYS B 1 35 ? 19.047 2.91 -8.477 1 97.81 35 LYS B O 1
ATOM 2314 N N . GLU B 1 36 ? 20.359 1.506 -9.688 1 97.75 36 GLU B N 1
ATOM 2315 C CA . GLU B 1 36 ? 19.234 1.111 -10.547 1 97.75 36 GLU B CA 1
ATOM 2316 C C . GLU B 1 36 ? 18.172 0.355 -9.75 1 97.75 36 GLU B C 1
ATOM 2318 O O . GLU B 1 36 ? 16.984 0.581 -9.938 1 97.75 36 GLU B O 1
ATOM 2323 N N . GLN B 1 37 ? 18.625 -0.456 -8.898 1 97.19 37 GLN B N 1
ATOM 2324 C CA . GLN B 1 37 ? 17.688 -1.204 -8.055 1 97.19 37 GLN B CA 1
ATOM 2325 C C . GLN B 1 37 ? 16.922 -0.273 -7.121 1 97.19 37 GLN B C 1
ATOM 2327 O O . GLN B 1 37 ? 15.734 -0.479 -6.871 1 97.19 37 GLN B O 1
ATOM 2332 N N . LEU B 1 38 ? 17.578 0.716 -6.617 1 97.19 38 LEU B N 1
ATOM 2333 C CA . LEU B 1 38 ? 16.938 1.699 -5.746 1 97.19 38 LEU B CA 1
ATOM 2334 C C . LEU B 1 38 ? 15.812 2.42 -6.473 1 97.19 38 LEU B C 1
ATOM 2336 O O . LEU B 1 38 ? 14.734 2.615 -5.914 1 97.19 38 LEU B O 1
ATOM 2340 N N . LEU B 1 39 ? 16.078 2.738 -7.723 1 96.94 39 LEU B N 1
ATOM 2341 C CA . LEU B 1 39 ? 15.07 3.432 -8.523 1 96.94 39 LEU B CA 1
ATOM 2342 C C . LEU B 1 39 ? 13.883 2.521 -8.812 1 96.94 39 LEU B C 1
ATOM 2344 O O . LEU B 1 39 ? 12.727 2.943 -8.703 1 96.94 39 LEU B O 1
ATOM 2348 N N . GLN B 1 40 ? 14.125 1.293 -9.125 1 96.62 40 GLN B N 1
ATOM 2349 C CA . GLN B 1 40 ? 13.07 0.335 -9.438 1 96.62 40 GLN B CA 1
ATOM 2350 C C . GLN B 1 40 ? 12.211 0.043 -8.219 1 96.62 40 GLN B C 1
ATOM 2352 O O . GLN B 1 40 ? 10.984 -0.023 -8.32 1 96.62 40 GLN B O 1
ATOM 2357 N N . GLN B 1 41 ? 12.875 -0.074 -7.113 1 95.75 41 GLN B N 1
ATOM 2358 C CA . GLN B 1 41 ? 12.141 -0.347 -5.879 1 95.75 41 GLN B CA 1
ATOM 2359 C C . GLN B 1 41 ? 11.273 0.842 -5.48 1 95.75 41 GLN B C 1
ATOM 2361 O O . GLN B 1 41 ? 10.148 0.665 -5.008 1 95.75 41 GLN B O 1
ATOM 2366 N N . ALA B 1 42 ? 11.836 1.992 -5.613 1 95.44 42 ALA B N 1
ATOM 2367 C CA . ALA B 1 42 ? 11.07 3.195 -5.297 1 95.44 42 ALA B CA 1
ATOM 2368 C C . ALA B 1 42 ? 9.844 3.318 -6.191 1 95.44 42 ALA B C 1
ATOM 2370 O O . ALA B 1 42 ? 8.758 3.664 -5.727 1 95.44 42 ALA B O 1
ATOM 2371 N N . GLU B 1 43 ? 10.008 3.053 -7.469 1 96.44 43 GLU B N 1
ATOM 2372 C CA . GLU B 1 43 ? 8.906 3.107 -8.422 1 96.44 43 GLU B CA 1
ATOM 2373 C C . GLU B 1 43 ? 7.832 2.076 -8.086 1 96.44 43 GLU B C 1
ATOM 2375 O O . GLU B 1 43 ? 6.641 2.393 -8.078 1 96.44 43 GLU B O 1
ATOM 2380 N N . TYR B 1 44 ? 8.258 0.896 -7.828 1 97.62 44 TYR B N 1
ATOM 2381 C CA . TYR B 1 44 ? 7.328 -0.161 -7.453 1 97.62 44 TYR B CA 1
ATOM 2382 C C . TYR B 1 44 ? 6.531 0.229 -6.211 1 97.62 44 TYR B C 1
ATOM 2384 O O . TYR B 1 44 ? 5.305 0.099 -6.188 1 97.62 44 TYR B O 1
ATOM 2392 N N . CYS B 1 45 ? 7.262 0.677 -5.168 1 97.19 45 CYS B N 1
ATOM 2393 C CA . CYS B 1 45 ? 6.621 1.019 -3.904 1 97.19 45 CYS B CA 1
ATOM 2394 C C . CYS B 1 45 ? 5.594 2.129 -4.098 1 97.19 45 CYS B C 1
ATOM 2396 O O . CYS B 1 45 ? 4.496 2.068 -3.537 1 97.19 45 CYS B O 1
ATOM 2398 N N . THR B 1 46 ? 5.953 3.078 -4.859 1 97.12 46 THR B N 1
ATOM 2399 C CA . THR B 1 46 ? 5.062 4.203 -5.129 1 97.12 46 THR B CA 1
ATOM 2400 C C . THR B 1 46 ? 3.83 3.742 -5.902 1 97.12 46 THR B C 1
ATOM 2402 O O . THR B 1 46 ? 2.707 4.137 -5.582 1 97.12 46 THR B O 1
ATOM 2405 N N . GLU B 1 47 ? 3.984 2.914 -6.887 1 97.44 47 GLU B N 1
ATOM 2406 C CA . GLU B 1 47 ? 2.869 2.422 -7.691 1 97.44 47 GLU B CA 1
ATOM 2407 C C . GLU B 1 47 ? 1.933 1.55 -6.863 1 97.44 47 GLU B C 1
ATOM 2409 O O . GLU B 1 47 ? 0.71 1.679 -6.957 1 97.44 47 GLU B O 1
ATOM 2414 N N . MET B 1 48 ? 2.541 0.678 -6.121 1 97.94 48 MET B N 1
ATOM 2415 C CA . MET B 1 48 ? 1.762 -0.201 -5.254 1 97.94 48 MET B CA 1
ATOM 2416 C C . MET B 1 48 ? 0.977 0.606 -4.227 1 97.94 48 MET B C 1
ATOM 2418 O O . MET B 1 48 ? -0.212 0.363 -4.016 1 97.94 48 MET B O 1
ATOM 2422 N N . GLY B 1 49 ? 1.672 1.536 -3.578 1 98.38 49 GLY B N 1
ATOM 2423 C CA . GLY B 1 49 ? 1.006 2.396 -2.615 1 98.38 49 GLY B CA 1
ATOM 2424 C C . GLY B 1 49 ? -0.125 3.207 -3.219 1 98.38 49 GLY B C 1
ATOM 2425 O O . GLY B 1 49 ? -1.217 3.279 -2.65 1 98.38 49 GLY B O 1
ATOM 2426 N N . ALA B 1 50 ? 0.161 3.846 -4.406 1 98.19 50 ALA B N 1
ATOM 2427 C CA . ALA B 1 50 ? -0.867 4.637 -5.078 1 98.19 50 ALA B CA 1
ATOM 2428 C C . ALA B 1 50 ? -2.088 3.783 -5.406 1 98.19 50 ALA B C 1
ATOM 2430 O O . ALA B 1 50 ? -3.225 4.199 -5.172 1 98.19 50 ALA B O 1
ATOM 2431 N N . ALA B 1 51 ? -1.892 2.611 -5.898 1 98.44 51 ALA B N 1
ATOM 2432 C CA . ALA B 1 51 ? -3 1.745 -6.293 1 98.44 51 ALA B CA 1
ATOM 2433 C C . ALA B 1 51 ? -3.791 1.277 -5.074 1 98.44 51 ALA B C 1
ATOM 2435 O O . ALA B 1 51 ? -5.004 1.495 -4.992 1 98.44 51 ALA B O 1
ATOM 2436 N N . ALA B 1 52 ? -3.109 0.722 -4.082 1 98.62 52 ALA B N 1
ATOM 2437 C CA . ALA B 1 52 ? -3.775 0.143 -2.918 1 98.62 52 ALA B CA 1
ATOM 2438 C C . ALA B 1 52 ? -4.477 1.22 -2.096 1 98.62 52 ALA B C 1
ATOM 2440 O O . ALA B 1 52 ? -5.637 1.057 -1.711 1 98.62 52 ALA B O 1
ATOM 2441 N N . CYS B 1 53 ? -3.803 2.332 -1.885 1 98.69 53 CYS B N 1
ATOM 2442 C CA . CYS B 1 53 ? -4.352 3.34 -0.983 1 98.69 53 CYS B CA 1
ATOM 2443 C C . CYS B 1 53 ? -5.422 4.172 -1.679 1 98.69 53 CYS B C 1
ATOM 2445 O O . CYS B 1 53 ? -6.332 4.688 -1.028 1 98.69 53 CYS B O 1
ATOM 2447 N N . THR B 1 54 ? -5.344 4.34 -3.025 1 98.5 54 THR B N 1
ATOM 2448 C CA . THR B 1 54 ? -6.449 4.988 -3.727 1 98.5 54 THR B CA 1
ATOM 2449 C C . THR B 1 54 ? -7.723 4.156 -3.617 1 98.5 54 THR B C 1
ATOM 2451 O O . THR B 1 54 ? -8.812 4.699 -3.418 1 98.5 54 THR B O 1
ATOM 2454 N N . LEU B 1 55 ? -7.598 2.84 -3.768 1 98.69 55 LEU B N 1
ATOM 2455 C CA . LEU B 1 55 ? -8.758 1.974 -3.588 1 98.69 55 LEU B CA 1
ATOM 2456 C C . LEU B 1 55 ? -9.289 2.072 -2.164 1 98.69 55 LEU B C 1
ATOM 2458 O O . LEU B 1 55 ? -10.5 2.193 -1.958 1 98.69 55 LEU B O 1
ATOM 2462 N N . LEU B 1 56 ? -8.352 2.02 -1.206 1 98.69 56 LEU B N 1
ATOM 2463 C CA . LEU B 1 56 ? -8.758 2.117 0.192 1 98.69 56 LEU B CA 1
ATOM 2464 C C . LEU B 1 56 ? -9.422 3.461 0.475 1 98.69 56 LEU B C 1
ATOM 2466 O O . LEU B 1 56 ? -10.391 3.529 1.233 1 98.69 56 LEU B O 1
ATOM 2470 N N . TRP B 1 57 ? -8.898 4.543 -0.108 1 98.62 57 TRP B N 1
ATOM 2471 C CA . TRP B 1 57 ? -9.508 5.867 0.001 1 98.62 57 TRP B CA 1
ATOM 2472 C C . TRP B 1 57 ? -10.938 5.855 -0.524 1 98.62 57 TRP B C 1
ATOM 2474 O O . TRP B 1 57 ? -11.859 6.316 0.154 1 98.62 57 TRP B O 1
ATOM 2484 N N . GLY B 1 58 ? -11.148 5.238 -1.678 1 98.38 58 GLY B N 1
ATOM 2485 C CA . GLY B 1 58 ? -12.469 5.172 -2.275 1 98.38 58 GLY B CA 1
ATOM 2486 C C . GLY B 1 58 ? -13.484 4.457 -1.403 1 98.38 58 GLY B C 1
ATOM 2487 O O . GLY B 1 58 ? -14.609 4.938 -1.225 1 98.38 58 GLY B O 1
ATOM 2488 N N . VAL B 1 59 ? -13.078 3.41 -0.799 1 98.5 59 VAL B N 1
ATOM 2489 C CA . VAL B 1 59 ? -14.055 2.592 -0.082 1 98.5 59 VAL B CA 1
ATOM 2490 C C . VAL B 1 59 ? -14.234 3.125 1.338 1 98.5 59 VAL B C 1
ATOM 2492 O O . VAL B 1 59 ? -15.234 2.838 1.994 1 98.5 59 VAL B O 1
ATOM 2495 N N . SER B 1 60 ? -13.281 3.879 1.851 1 98.56 60 SER B N 1
ATOM 2496 C CA . SER B 1 60 ? -13.336 4.375 3.223 1 98.56 60 SER B CA 1
ATOM 2497 C C . SER B 1 60 ? -14.32 5.535 3.348 1 98.56 60 SER B C 1
ATOM 2499 O O . SER B 1 60 ? -14.469 6.113 4.426 1 98.56 60 SER B O 1
ATOM 2501 N N . SER B 1 61 ? -15.023 5.891 2.275 1 97.81 61 SER B N 1
ATOM 2502 C CA . SER B 1 61 ? -16.094 6.891 2.355 1 97.81 61 SER B CA 1
ATOM 2503 C C . SER B 1 61 ? -17.297 6.352 3.113 1 97.81 61 SER B C 1
ATOM 2505 O O . SER B 1 61 ? -18.188 7.117 3.508 1 97.81 61 SER B O 1
ATOM 2507 N N . SER B 1 62 ? -17.391 5.031 3.346 1 97.75 62 SER B N 1
ATOM 2508 C CA . SER B 1 62 ? -18.453 4.352 4.066 1 97.75 62 SER B CA 1
ATOM 2509 C C . SER B 1 62 ? -18.125 4.223 5.551 1 97.75 62 SER B C 1
ATOM 2511 O O . SER B 1 62 ? -17.031 3.783 5.918 1 97.75 62 SER B O 1
ATOM 2513 N N . GLU B 1 63 ? -19.156 4.555 6.348 1 98.12 63 GLU B N 1
ATOM 2514 C CA . GLU B 1 63 ? -18.969 4.453 7.793 1 98.12 63 GLU B CA 1
ATOM 2515 C C . GLU B 1 63 ? -18.641 3.021 8.211 1 98.12 63 GLU B C 1
ATOM 2517 O O . GLU B 1 63 ? -17.766 2.797 9.047 1 98.12 63 GLU B O 1
ATOM 2522 N N . ASP B 1 64 ? -19.312 2.02 7.582 1 98 64 ASP B N 1
ATOM 2523 C CA . ASP B 1 64 ? -19.094 0.617 7.926 1 98 64 ASP B CA 1
ATOM 2524 C C . ASP B 1 64 ? -17.656 0.194 7.605 1 98 64 ASP B C 1
ATOM 2526 O O . ASP B 1 64 ? -17.062 -0.592 8.344 1 98 64 ASP B O 1
ATOM 2530 N N . VAL B 1 65 ? -17.141 0.696 6.566 1 98.62 65 VAL B N 1
ATOM 2531 C CA . VAL B 1 65 ? -15.789 0.366 6.152 1 98.62 65 VAL B CA 1
ATOM 2532 C C . VAL B 1 65 ? -14.789 0.966 7.137 1 98.62 65 VAL B C 1
ATOM 2534 O O . VAL B 1 65 ? -13.828 0.302 7.543 1 98.62 65 VAL B O 1
ATOM 2537 N N . VAL B 1 66 ? -15.023 2.232 7.523 1 98.75 66 VAL B N 1
ATOM 2538 C CA . VAL B 1 66 ? -14.133 2.881 8.484 1 98.75 66 VAL B CA 1
ATOM 2539 C C . VAL B 1 66 ? -14.109 2.086 9.781 1 98.75 66 VAL B C 1
ATOM 2541 O O . VAL B 1 66 ? -13.039 1.844 10.352 1 98.75 66 VAL B O 1
ATOM 2544 N N . LYS B 1 67 ? -15.266 1.648 10.25 1 98.56 67 LYS B N 1
ATOM 2545 C CA . LYS B 1 67 ? -15.344 0.848 11.469 1 98.56 67 LYS B CA 1
ATOM 2546 C C . LYS B 1 67 ? -14.555 -0.45 11.32 1 98.56 67 LYS B C 1
ATOM 2548 O O . LYS B 1 67 ? -13.852 -0.865 12.242 1 98.56 67 LYS B O 1
ATOM 2553 N N . ALA B 1 68 ? -14.656 -1.088 10.164 1 98.31 68 ALA B N 1
ATOM 2554 C CA . ALA B 1 68 ? -13.93 -2.33 9.906 1 98.31 68 ALA B CA 1
ATOM 2555 C C . ALA B 1 68 ? -12.422 -2.088 9.859 1 98.31 68 ALA B C 1
ATOM 2557 O O . ALA B 1 68 ? -11.641 -2.895 10.375 1 98.31 68 ALA B O 1
ATOM 2558 N N . ILE B 1 69 ? -11.984 -0.978 9.227 1 98.62 69 ILE B N 1
ATOM 2559 C CA . ILE B 1 69 ? -10.578 -0.612 9.156 1 98.62 69 ILE B CA 1
ATOM 2560 C C . ILE B 1 69 ? -10.008 -0.451 10.562 1 98.62 69 ILE B C 1
ATOM 2562 O O . ILE B 1 69 ? -8.953 -1.003 10.883 1 98.62 69 ILE B O 1
ATOM 2566 N N . LEU B 1 70 ? -10.766 0.238 11.367 1 98.5 70 LEU B N 1
ATOM 2567 C CA . LEU B 1 70 ? -10.281 0.574 12.703 1 98.5 70 LEU B CA 1
ATOM 2568 C C . LEU B 1 70 ? -10.32 -0.647 13.617 1 98.5 70 LEU B C 1
ATOM 2570 O O . LEU B 1 70 ? -9.609 -0.694 14.625 1 98.5 70 LEU B O 1
ATOM 2574 N N . GLY B 1 71 ? -11.203 -1.604 13.281 1 96.44 71 GLY B N 1
ATOM 2575 C CA . GLY B 1 71 ? -11.273 -2.844 14.039 1 96.44 71 GLY B CA 1
ATOM 2576 C C . GLY B 1 71 ? -10.203 -3.844 13.641 1 96.44 71 GLY B C 1
ATOM 2577 O O . GLY B 1 71 ? -10.023 -4.867 14.297 1 96.44 71 GLY B O 1
ATOM 2578 N N . GLY B 1 72 ? -9.438 -3.564 12.617 1 92.94 72 GLY B N 1
ATOM 2579 C CA . GLY B 1 72 ? -8.422 -4.477 12.117 1 92.94 72 GLY B CA 1
ATOM 2580 C C . GLY B 1 72 ? -7.109 -4.383 12.875 1 92.94 72 GLY B C 1
ATOM 2581 O O . GLY B 1 72 ? -6.785 -3.338 13.438 1 92.94 72 GLY B O 1
ATOM 2582 N N . ASP B 1 73 ? -6.293 -5.426 12.719 1 90.31 73 ASP B N 1
ATOM 2583 C CA . ASP B 1 73 ? -5.062 -5.535 13.492 1 90.31 73 ASP B CA 1
ATOM 2584 C C . ASP B 1 73 ? -3.982 -4.602 12.945 1 90.31 73 ASP B C 1
ATOM 2586 O O . ASP B 1 73 ? -3.051 -4.234 13.664 1 90.31 73 ASP B O 1
ATOM 2590 N N . LYS B 1 74 ? -4.094 -4.184 11.734 1 95.31 74 LYS B N 1
ATOM 2591 C CA . LYS B 1 74 ? -3.027 -3.395 11.125 1 95.31 74 LYS B CA 1
ATOM 2592 C C . LYS B 1 74 ? -3.391 -1.912 11.094 1 95.31 74 LYS B C 1
ATOM 2594 O O . LYS B 1 74 ? -2.652 -1.1 10.531 1 95.31 74 LYS B O 1
ATOM 2599 N N . ALA B 1 75 ? -4.445 -1.526 11.766 1 97.69 75 ALA B N 1
ATOM 2600 C CA . ALA B 1 75 ? -4.922 -0.149 11.664 1 97.69 75 ALA B CA 1
ATOM 2601 C C . ALA B 1 75 ? -3.891 0.831 12.219 1 97.69 75 ALA B C 1
ATOM 2603 O O . ALA B 1 75 ? -3.459 1.748 11.516 1 97.69 75 ALA B O 1
ATOM 2604 N N . LEU B 1 76 ? -3.498 0.571 13.477 1 98.12 76 LEU B N 1
ATOM 2605 C CA . LEU B 1 76 ? -2.555 1.477 14.117 1 98.12 76 LEU B CA 1
ATOM 2606 C C . LEU B 1 76 ? -1.269 1.591 13.312 1 98.12 76 LEU B C 1
ATOM 2608 O O . LEU B 1 76 ? -0.759 2.693 13.094 1 98.12 76 LEU B O 1
ATOM 2612 N N . LYS B 1 77 ? -0.783 0.45 12.883 1 98.12 77 LYS B N 1
ATOM 2613 C CA . LYS B 1 77 ? 0.434 0.437 12.078 1 98.12 77 LYS B CA 1
ATOM 2614 C C . LYS B 1 77 ? 0.251 1.245 10.797 1 98.12 77 LYS B C 1
ATOM 2616 O O . LYS B 1 77 ? 1.146 1.991 10.391 1 98.12 77 LYS B O 1
ATOM 2621 N N . PHE B 1 78 ? -0.875 1.109 10.156 1 98.75 78 PHE B N 1
ATOM 2622 C CA . PHE B 1 78 ? -1.155 1.809 8.906 1 98.75 78 PHE B CA 1
ATOM 2623 C C . PHE B 1 78 ? -1.102 3.318 9.109 1 98.75 78 PHE B C 1
ATOM 2625 O O . PHE B 1 78 ? -0.479 4.031 8.32 1 98.75 78 PHE B O 1
ATOM 2632 N N . PHE B 1 79 ? -1.685 3.803 10.125 1 98.81 79 PHE B N 1
ATOM 2633 C CA . PHE B 1 79 ? -1.762 5.246 10.328 1 98.81 79 PHE B CA 1
ATOM 2634 C C . PHE B 1 79 ? -0.416 5.801 10.781 1 98.81 79 PHE B C 1
ATOM 2636 O O . PHE B 1 79 ? -0.064 6.934 10.438 1 98.81 79 PHE B O 1
ATOM 2643 N N . ASN B 1 80 ? 0.354 4.988 11.484 1 98.5 80 ASN B N 1
ATOM 2644 C CA . ASN B 1 80 ? 1.719 5.398 11.797 1 98.5 80 ASN B CA 1
ATOM 2645 C C . ASN B 1 80 ? 2.562 5.543 10.531 1 98.5 80 ASN B C 1
ATOM 2647 O O . ASN B 1 80 ? 3.266 6.543 10.359 1 98.5 80 ASN B O 1
ATOM 2651 N N . ILE B 1 81 ? 2.428 4.586 9.672 1 98.5 81 ILE B N 1
ATOM 2652 C CA . ILE B 1 81 ? 3.182 4.602 8.422 1 98.5 81 ILE B CA 1
ATOM 2653 C C . ILE B 1 81 ? 2.715 5.766 7.551 1 98.5 81 ILE B C 1
ATOM 2655 O O . ILE B 1 81 ? 3.52 6.395 6.863 1 98.5 81 ILE B O 1
ATOM 2659 N N . THR B 1 82 ? 1.42 6.066 7.605 1 98.81 82 THR B N 1
ATOM 2660 C CA . THR B 1 82 ? 0.856 7.176 6.848 1 98.81 82 THR B CA 1
ATOM 2661 C C . THR B 1 82 ? 1.569 8.484 7.191 1 98.81 82 THR B C 1
ATOM 2663 O O . THR B 1 82 ? 2.006 9.211 6.297 1 98.81 82 THR B O 1
ATOM 2666 N N . GLY B 1 83 ? 1.696 8.719 8.508 1 98.62 83 GLY B N 1
ATOM 2667 C CA . GLY B 1 83 ? 2.402 9.914 8.93 1 98.62 83 GLY B CA 1
ATOM 2668 C C . GLY B 1 83 ? 3.838 9.969 8.438 1 98.62 83 GLY B C 1
ATOM 2669 O O . GLY B 1 83 ? 4.289 10.992 7.922 1 98.62 83 GLY B O 1
ATOM 2670 N N . GLN B 1 84 ? 4.496 8.844 8.547 1 98.06 84 GLN B N 1
ATOM 2671 C CA . GLN B 1 84 ? 5.891 8.758 8.141 1 98.06 84 GLN B CA 1
ATOM 2672 C C . GLN B 1 84 ? 6.035 8.969 6.633 1 98.06 84 GLN B C 1
ATOM 2674 O O . GLN B 1 84 ? 6.977 9.625 6.18 1 98.06 84 GLN B O 1
ATOM 2679 N N . THR B 1 85 ? 5.16 8.414 5.891 1 98.38 85 THR B N 1
ATOM 2680 C CA . THR B 1 85 ? 5.18 8.523 4.438 1 98.38 85 THR B CA 1
ATOM 2681 C C . THR B 1 85 ? 5.004 9.977 4 1 98.38 85 THR B C 1
ATOM 2683 O O . THR B 1 85 ? 5.75 10.469 3.148 1 98.38 85 THR B O 1
ATOM 2686 N N . MET B 1 86 ? 4.086 10.648 4.59 1 97.81 86 MET B N 1
ATOM 2687 C CA . MET B 1 86 ? 3.816 12.031 4.219 1 97.81 86 MET B CA 1
ATOM 2688 C C . MET B 1 86 ? 4.977 12.938 4.613 1 97.81 86 MET B C 1
ATOM 2690 O O . MET B 1 86 ? 5.332 13.859 3.871 1 97.81 86 MET B O 1
ATOM 2694 N N . GLU B 1 87 ? 5.535 12.664 5.797 1 97.62 87 GLU B N 1
ATOM 2695 C CA . GLU B 1 87 ? 6.703 13.43 6.215 1 97.62 87 GLU B CA 1
ATOM 2696 C C . GLU B 1 87 ? 7.848 13.273 5.215 1 97.62 87 GLU B C 1
ATOM 2698 O O . GLU B 1 87 ? 8.492 14.258 4.844 1 97.62 87 GLU B O 1
ATOM 2703 N N . SER B 1 88 ? 8.07 11.992 4.832 1 96 88 SER B N 1
ATOM 2704 C CA . SER B 1 88 ? 9.133 11.727 3.869 1 96 88 SER B CA 1
ATOM 2705 C C . SER B 1 88 ? 8.852 12.414 2.535 1 96 88 SER B C 1
ATOM 2707 O O . SER B 1 88 ? 9.758 12.953 1.904 1 96 88 SER B O 1
ATOM 2709 N N . PHE B 1 89 ? 7.715 12.422 2.086 1 96.06 89 PHE B N 1
ATOM 2710 C CA . PHE B 1 89 ? 7.312 13.055 0.839 1 96.06 89 PHE B CA 1
ATOM 2711 C C . PHE B 1 89 ? 7.598 14.555 0.877 1 96.06 89 PHE B C 1
ATOM 2713 O O . PHE B 1 89 ? 8.219 15.094 -0.037 1 96.06 89 PHE B O 1
ATOM 2720 N N . VAL B 1 90 ? 7.145 15.242 1.928 1 95.5 90 VAL B N 1
ATOM 2721 C CA . VAL B 1 90 ? 7.285 16.688 2.027 1 95.5 90 VAL B CA 1
ATOM 2722 C C . VAL B 1 90 ? 8.766 17.062 2.117 1 95.5 90 VAL B C 1
ATOM 2724 O O . VAL B 1 90 ? 9.195 18.047 1.526 1 95.5 90 VAL B O 1
ATOM 2727 N N . LYS B 1 91 ? 9.484 16.219 2.84 1 93.62 91 LYS B N 1
ATOM 2728 C CA . LYS B 1 91 ? 10.914 16.469 2.98 1 93.62 91 LYS B CA 1
ATOM 2729 C C . LYS B 1 91 ? 11.625 16.344 1.634 1 93.62 91 LYS B C 1
ATOM 2731 O O . LYS B 1 91 ? 12.648 17 1.409 1 93.62 91 LYS B O 1
ATOM 2736 N N . SER B 1 92 ? 11.062 15.555 0.776 1 91.06 92 SER B N 1
ATOM 2737 C CA . SER B 1 92 ? 11.719 15.297 -0.501 1 91.06 92 SER B CA 1
ATOM 2738 C C . SER B 1 92 ? 11.32 16.328 -1.547 1 91.06 92 SER B C 1
ATOM 2740 O O . SER B 1 92 ? 11.883 16.359 -2.641 1 91.06 92 SER B O 1
ATOM 2742 N N . LEU B 1 93 ? 10.336 17.141 -1.251 1 88.56 93 LEU B N 1
ATOM 2743 C CA . LEU B 1 93 ? 9.836 18.125 -2.215 1 88.56 93 LEU B CA 1
ATOM 2744 C C . LEU B 1 93 ? 10.898 19.172 -2.529 1 88.56 93 LEU B C 1
ATOM 2746 O O . LEU B 1 93 ? 11.586 19.656 -1.626 1 88.56 93 LEU B O 1
ATOM 2750 N N . ASP B 1 94 ? 11.18 19.172 -3.781 1 75.69 94 ASP B N 1
ATOM 2751 C CA . ASP B 1 94 ? 12.047 20.266 -4.227 1 75.69 94 ASP B CA 1
ATOM 2752 C C . ASP B 1 94 ? 11.281 21.578 -4.328 1 75.69 94 ASP B C 1
ATOM 2754 O O . ASP B 1 94 ? 10.055 21.578 -4.406 1 75.69 94 ASP B O 1
ATOM 2758 N N . GLU B 1 95 ? 11.953 22.656 -4.133 1 65.62 95 GLU B N 1
ATOM 2759 C CA . GLU B 1 95 ? 11.375 24 -4.145 1 65.62 95 GLU B CA 1
ATOM 2760 C C . GLU B 1 95 ? 10.523 24.219 -5.391 1 65.62 95 GLU B C 1
ATOM 2762 O O . GLU B 1 95 ? 9.508 24.922 -5.344 1 65.62 95 GLU B O 1
ATOM 2767 N N . ASP B 1 96 ? 10.875 23.562 -6.496 1 60.47 96 ASP B N 1
ATOM 2768 C CA . ASP B 1 96 ? 10.18 23.938 -7.723 1 60.47 96 ASP B CA 1
ATOM 2769 C C . ASP B 1 96 ? 9.07 22.938 -8.055 1 60.47 96 ASP B C 1
ATOM 2771 O O . ASP B 1 96 ? 8.57 22.906 -9.18 1 60.47 96 ASP B O 1
ATOM 2775 N N . VAL B 1 97 ? 8.789 22.031 -7.184 1 59.31 97 VAL B N 1
ATOM 2776 C CA . VAL B 1 97 ? 8.023 20.875 -7.633 1 59.31 97 VAL B CA 1
ATOM 2777 C C . VAL B 1 97 ? 6.547 21.25 -7.746 1 59.31 97 VAL B C 1
ATOM 2779 O O . VAL B 1 97 ? 5.945 21.734 -6.789 1 59.31 97 VAL B O 1
ATOM 2782 N N . LYS B 1 98 ? 6.086 21.312 -8.992 1 57.88 98 LYS B N 1
ATOM 2783 C CA . LYS B 1 98 ? 4.672 21.359 -9.344 1 57.88 98 LYS B CA 1
ATOM 2784 C C . LYS B 1 98 ? 3.982 20.031 -9.07 1 57.88 98 LYS B C 1
ATOM 2786 O O . LYS B 1 98 ? 4.594 18.969 -9.211 1 57.88 98 LYS B O 1
ATOM 2791 N N . GLU B 1 99 ? 2.936 20.156 -8.32 1 62.53 99 GLU B N 1
ATOM 2792 C CA . GLU B 1 99 ? 2.055 19.016 -8.062 1 62.53 99 GLU B CA 1
ATOM 2793 C C . GLU B 1 99 ? 1.656 18.328 -9.367 1 62.53 99 GLU B C 1
ATOM 2795 O O . GLU B 1 99 ? 0.775 18.797 -10.086 1 62.53 99 GLU B O 1
ATOM 2800 N N . LEU B 1 100 ? 2.5 17.5 -9.844 1 66.69 100 LEU B N 1
ATOM 2801 C CA . LEU B 1 100 ? 2.205 16.734 -11.047 1 66.69 100 LEU B CA 1
ATOM 2802 C C . LEU B 1 100 ? 1.339 15.523 -10.711 1 66.69 100 LEU B C 1
ATOM 2804 O O . LEU B 1 100 ? 1.255 15.109 -9.555 1 66.69 100 LEU B O 1
ATOM 2808 N N . ASP B 1 101 ? 0.405 15.125 -11.594 1 76.56 101 ASP B N 1
ATOM 2809 C CA . ASP B 1 101 ? -0.372 13.898 -11.492 1 76.56 101 ASP B CA 1
ATOM 2810 C C . ASP B 1 101 ? 0.534 12.672 -11.547 1 76.56 101 ASP B C 1
ATOM 2812 O O . ASP B 1 101 ? 0.54 11.945 -12.547 1 76.56 101 ASP B O 1
ATOM 2816 N N . SER B 1 102 ? 1.349 12.531 -10.547 1 88.12 102 SER B N 1
ATOM 2817 C CA . SER B 1 102 ? 2.279 11.414 -10.422 1 88.12 102 SER B CA 1
ATOM 2818 C C . SER B 1 102 ? 1.762 10.375 -9.438 1 88.12 102 SER B C 1
ATOM 2820 O O . SER B 1 102 ? 0.904 10.672 -8.609 1 88.12 102 SER B O 1
ATOM 2822 N N . ASP B 1 103 ? 2.189 9.195 -9.625 1 90.81 103 ASP B N 1
ATOM 2823 C CA . ASP B 1 103 ? 1.828 8.141 -8.688 1 90.81 103 ASP B CA 1
ATOM 2824 C C . ASP B 1 103 ? 2.223 8.516 -7.262 1 90.81 103 ASP B C 1
ATOM 2826 O O . ASP B 1 103 ? 1.539 8.148 -6.305 1 90.81 103 ASP B O 1
ATOM 2830 N N . GLU B 1 104 ? 3.279 9.242 -7.184 1 92.5 104 GLU B N 1
ATOM 2831 C CA . GLU B 1 104 ? 3.738 9.672 -5.867 1 92.5 104 GLU B CA 1
ATOM 2832 C C . GLU B 1 104 ? 2.725 10.602 -5.207 1 92.5 104 GLU B C 1
ATOM 2834 O O . GLU B 1 104 ? 2.391 10.43 -4.031 1 92.5 104 GLU B O 1
ATOM 2839 N N . ASN B 1 105 ? 2.24 11.547 -5.941 1 94.5 105 ASN B N 1
ATOM 2840 C CA . ASN B 1 105 ? 1.229 12.461 -5.414 1 94.5 105 ASN B CA 1
ATOM 2841 C C . ASN B 1 105 ? -0.065 11.727 -5.078 1 94.5 105 ASN B C 1
ATOM 2843 O O . ASN B 1 105 ? -0.663 11.961 -4.027 1 94.5 105 ASN B O 1
ATOM 2847 N N . GLN B 1 106 ? -0.439 10.844 -6.004 1 96 106 GLN B N 1
ATOM 2848 C CA . GLN B 1 106 ? -1.669 10.094 -5.785 1 96 106 GLN B CA 1
ATOM 2849 C C . GLN B 1 106 ? -1.576 9.242 -4.52 1 96 106 GLN B C 1
ATOM 2851 O O . GLN B 1 106 ? -2.555 9.109 -3.779 1 96 106 GLN B O 1
ATOM 2856 N N . PHE B 1 107 ? -0.438 8.656 -4.375 1 97.56 107 PHE B N 1
ATOM 2857 C CA . PHE B 1 107 ? -0.193 7.859 -3.178 1 97.56 107 PHE B CA 1
ATOM 2858 C C . PHE B 1 107 ? -0.402 8.695 -1.92 1 97.56 107 PHE B C 1
ATOM 2860 O O . PHE B 1 107 ? -1.181 8.32 -1.041 1 97.56 107 PHE B O 1
ATOM 2867 N N . VAL B 1 108 ? 0.2 9.852 -1.88 1 97.88 108 VAL B N 1
ATOM 2868 C CA . VAL B 1 108 ? 0.164 10.719 -0.704 1 97.88 108 VAL B CA 1
ATOM 2869 C C . VAL B 1 108 ? -1.24 11.289 -0.523 1 97.88 108 VAL B C 1
ATOM 2871 O O . VAL B 1 108 ? -1.747 11.359 0.599 1 97.88 108 VAL B O 1
ATOM 2874 N N . PHE B 1 109 ? -1.921 11.641 -1.6 1 97.94 109 PHE B N 1
ATOM 2875 C CA . PHE B 1 109 ? -3.291 12.133 -1.531 1 97.94 109 PHE B CA 1
ATOM 2876 C C . PHE B 1 109 ? -4.227 11.062 -0.997 1 97.94 109 PHE B C 1
ATOM 2878 O O . PHE B 1 109 ? -5.129 11.352 -0.207 1 97.94 109 PHE B O 1
ATOM 2885 N N . ALA B 1 110 ? -3.967 9.859 -1.493 1 98.44 110 ALA B N 1
ATOM 2886 C CA . ALA B 1 110 ? -4.816 8.758 -1.042 1 98.44 110 ALA B CA 1
ATOM 2887 C C . ALA B 1 110 ? -4.68 8.539 0.463 1 98.44 110 ALA B C 1
ATOM 2889 O O . ALA B 1 110 ? -5.68 8.344 1.16 1 98.44 110 ALA B O 1
ATOM 2890 N N . LEU B 1 111 ? -3.465 8.57 0.938 1 98.81 111 LEU B N 1
ATOM 2891 C CA . LEU B 1 111 ? -3.236 8.438 2.373 1 98.81 111 LEU B CA 1
ATOM 2892 C C . LEU B 1 111 ? -3.984 9.523 3.143 1 98.81 111 LEU B C 1
ATOM 2894 O O . LEU B 1 111 ? -4.699 9.227 4.102 1 98.81 111 LEU B O 1
ATOM 2898 N N . ALA B 1 112 ? -3.799 10.766 2.701 1 98.75 112 ALA B N 1
ATOM 2899 C CA . ALA B 1 112 ? -4.477 11.883 3.357 1 98.75 112 ALA B CA 1
ATOM 2900 C C . ALA B 1 112 ? -5.992 11.742 3.26 1 98.75 112 ALA B C 1
ATOM 2902 O O . ALA B 1 112 ? -6.711 12.023 4.219 1 98.75 112 ALA B O 1
ATOM 2903 N N . GLY B 1 113 ? -6.453 11.328 2.111 1 98.81 113 GLY B N 1
ATOM 2904 C CA . GLY B 1 113 ? -7.879 11.133 1.902 1 98.81 113 GLY B CA 1
ATOM 2905 C C . GLY B 1 113 ? -8.477 10.086 2.82 1 98.81 113 GLY B C 1
ATOM 2906 O O . GLY B 1 113 ? -9.586 10.25 3.326 1 98.81 113 GLY B O 1
ATOM 2907 N N . ILE B 1 114 ? -7.781 9.008 3.014 1 98.94 114 ILE B N 1
ATOM 2908 C CA . ILE B 1 114 ? -8.234 7.969 3.932 1 98.94 114 ILE B CA 1
ATOM 2909 C C . ILE B 1 114 ? -8.406 8.555 5.332 1 98.94 114 ILE B C 1
ATOM 2911 O O . ILE B 1 114 ? -9.43 8.336 5.984 1 98.94 114 ILE B O 1
ATOM 2915 N N . VAL B 1 115 ? -7.414 9.328 5.793 1 98.88 115 VAL B N 1
ATOM 2916 C CA . VAL B 1 115 ? -7.484 9.93 7.121 1 98.88 115 VAL B CA 1
ATOM 2917 C C . VAL B 1 115 ? -8.664 10.891 7.191 1 98.88 115 VAL B C 1
ATOM 2919 O O . VAL B 1 115 ? -9.359 10.961 8.211 1 98.88 115 VAL B O 1
ATOM 2922 N N . THR B 1 116 ? -8.906 11.672 6.082 1 98.88 116 THR B N 1
ATOM 2923 C CA . THR B 1 116 ? -10.047 12.586 6.016 1 98.88 116 THR B CA 1
ATOM 2924 C C . THR B 1 116 ? -11.359 11.828 6.203 1 98.88 116 THR B C 1
ATOM 2926 O O . THR B 1 116 ? -12.211 12.242 6.984 1 98.88 116 THR B O 1
ATOM 2929 N N . ASN B 1 117 ? -11.508 10.742 5.48 1 98.81 117 ASN B N 1
ATOM 2930 C CA . ASN B 1 117 ? -12.703 9.922 5.594 1 98.81 117 ASN B CA 1
ATOM 2931 C C . ASN B 1 117 ? -12.859 9.344 6.996 1 98.81 117 ASN B C 1
ATOM 2933 O O . ASN B 1 117 ? -13.961 9.336 7.555 1 98.81 117 ASN B O 1
ATOM 2937 N N . VAL B 1 118 ? -11.773 8.852 7.566 1 98.81 118 VAL B N 1
ATOM 2938 C CA . VAL B 1 118 ? -11.797 8.289 8.914 1 98.81 118 VAL B CA 1
ATOM 2939 C C . VAL B 1 118 ? -12.203 9.367 9.922 1 98.81 118 VAL B C 1
ATOM 2941 O O . VAL B 1 118 ? -13.055 9.133 10.781 1 98.81 118 VAL B O 1
ATOM 2944 N N . ALA B 1 119 ? -11.68 10.547 9.758 1 98.75 119 ALA B N 1
ATOM 2945 C CA . ALA B 1 119 ? -11.961 11.648 10.68 1 98.75 119 ALA B CA 1
ATOM 2946 C C . ALA B 1 119 ? -13.406 12.117 10.547 1 98.75 119 ALA B C 1
ATOM 2948 O O . ALA B 1 119 ? -13.93 12.797 11.438 1 98.75 119 ALA B O 1
ATOM 2949 N N . ALA B 1 120 ? -14.062 11.797 9.438 1 98.44 120 ALA B N 1
ATOM 2950 C CA . ALA B 1 120 ? -15.438 12.234 9.203 1 98.44 120 ALA B CA 1
ATOM 2951 C C . ALA B 1 120 ? -16.422 11.414 10.039 1 98.44 120 ALA B C 1
ATOM 2953 O O . ALA B 1 120 ? -17.578 11.797 10.195 1 98.44 120 ALA B O 1
ATOM 2954 N N . ILE B 1 121 ? -15.969 10.242 10.562 1 98.31 121 ILE B N 1
ATOM 2955 C CA . ILE B 1 121 ? -16.812 9.344 11.344 1 98.31 121 ILE B CA 1
ATOM 2956 C C . ILE B 1 121 ? -16.484 9.477 12.828 1 98.31 121 ILE B C 1
ATOM 2958 O O . ILE B 1 121 ? -15.312 9.609 13.195 1 98.31 121 ILE B O 1
ATOM 2962 N N . ALA B 1 122 ? -17.516 9.453 13.664 1 97.56 122 ALA B N 1
ATOM 2963 C CA . ALA B 1 122 ? -17.328 9.703 15.094 1 97.56 122 ALA B CA 1
ATOM 2964 C C . ALA B 1 122 ? -16.297 8.758 15.688 1 97.56 122 ALA B C 1
ATOM 2966 O O . ALA B 1 122 ? -15.391 9.195 16.406 1 97.56 122 ALA B O 1
ATOM 2967 N N . CYS B 1 123 ? -16.375 7.441 15.43 1 97.12 123 CYS B N 1
ATOM 2968 C CA . CYS B 1 123 ? -15.414 6.496 15.992 1 97.12 123 CYS B CA 1
ATOM 2969 C C . CYS B 1 123 ? -14.016 6.738 15.438 1 97.12 123 CYS B C 1
ATOM 2971 O O . CYS B 1 123 ? -13.023 6.52 16.125 1 97.12 123 CYS B O 1
ATOM 2973 N N . GLY B 1 124 ? -13.945 7.207 14.156 1 98.31 124 GLY B N 1
ATOM 2974 C CA . GLY B 1 124 ? -12.664 7.559 13.555 1 98.31 124 GLY B CA 1
ATOM 2975 C C . GLY B 1 124 ? -11.984 8.719 14.258 1 98.31 124 GLY B C 1
ATOM 2976 O O . GLY B 1 124 ? -10.781 8.664 14.523 1 98.31 124 GLY B O 1
ATOM 2977 N N . ARG B 1 125 ? -12.75 9.742 14.562 1 98 125 ARG B N 1
ATOM 2978 C CA . ARG B 1 125 ? -12.211 10.867 15.32 1 98 125 ARG B CA 1
ATOM 2979 C C . ARG B 1 125 ? -11.672 10.406 16.672 1 98 125 ARG B C 1
ATOM 2981 O O . ARG B 1 125 ? -10.586 10.812 17.078 1 98 125 ARG B O 1
ATOM 2988 N N . GLU B 1 126 ? -12.453 9.625 17.312 1 97.38 126 GLU B N 1
ATOM 2989 C CA . GLU B 1 126 ? -12.023 9.109 18.609 1 97.38 126 GLU B CA 1
ATOM 2990 C C . GLU B 1 126 ? -10.719 8.328 18.5 1 97.38 126 GLU B C 1
ATOM 2992 O O . GLU B 1 126 ? -9.836 8.461 19.344 1 97.38 126 GLU B O 1
ATOM 2997 N N . PHE B 1 127 ? -10.602 7.531 17.484 1 98 127 PHE B N 1
ATOM 2998 C CA . PHE B 1 127 ? -9.391 6.762 17.25 1 98 127 PHE B CA 1
ATOM 2999 C C . PHE B 1 127 ? -8.203 7.688 17.016 1 98 127 PHE B C 1
ATOM 3001 O O . PHE B 1 127 ? -7.133 7.492 17.609 1 98 127 PHE B O 1
ATOM 3008 N N . LEU B 1 128 ? -8.352 8.695 16.141 1 98.25 128 LEU B N 1
ATOM 3009 C CA . LEU B 1 128 ? -7.258 9.602 15.797 1 98.25 128 LEU B CA 1
ATOM 3010 C C . LEU B 1 128 ? -6.781 10.359 17.031 1 98.25 128 LEU B C 1
ATOM 3012 O O . LEU B 1 128 ? -5.578 10.5 17.25 1 98.25 128 LEU B O 1
ATOM 3016 N N . VAL B 1 129 ? -7.719 10.789 17.891 1 97.62 129 VAL B N 1
ATOM 3017 C CA . VAL B 1 129 ? -7.387 11.633 19.031 1 97.62 129 VAL B CA 1
ATOM 3018 C C . VAL B 1 129 ? -6.812 10.781 20.156 1 97.62 129 VAL B C 1
ATOM 3020 O O . VAL B 1 129 ? -5.977 11.25 20.938 1 97.62 129 VAL B O 1
ATOM 3023 N N . ASN B 1 130 ? -7.168 9.516 20.188 1 97.12 130 ASN B N 1
ATOM 3024 C CA . ASN B 1 130 ? -6.758 8.68 21.312 1 97.12 130 ASN B CA 1
ATOM 3025 C C . ASN B 1 130 ? -5.59 7.773 20.938 1 97.12 130 ASN B C 1
ATOM 3027 O O . ASN B 1 130 ? -4.762 7.441 21.797 1 97.12 130 ASN B O 1
ATOM 3031 N N . SER B 1 131 ? -5.512 7.336 19.703 1 96.5 131 SER B N 1
ATOM 3032 C CA . SER B 1 131 ? -4.57 6.277 19.359 1 96.5 131 SER B CA 1
ATOM 3033 C C . SER B 1 131 ? -3.604 6.73 18.266 1 96.5 131 SER B C 1
ATOM 3035 O O . SER B 1 131 ? -2.605 6.059 18 1 96.5 131 SER B O 1
ATOM 3037 N N . SER B 1 132 ? -3.859 7.898 17.656 1 97.56 132 SER B N 1
ATOM 3038 C CA . SER B 1 132 ? -3.029 8.336 16.547 1 97.56 132 SER B CA 1
ATOM 3039 C C . SER B 1 132 ? -2.73 9.828 16.625 1 97.56 132 SER B C 1
ATOM 3041 O O . SER B 1 132 ? -2.744 10.523 15.609 1 97.56 132 SER B O 1
ATOM 3043 N N . ARG B 1 133 ? -2.443 10.273 17.734 1 97.19 133 ARG B N 1
ATOM 3044 C CA . ARG B 1 133 ? -2.15 11.688 17.953 1 97.19 133 ARG B CA 1
ATOM 3045 C C . ARG B 1 133 ? -0.907 12.109 17.172 1 97.19 133 ARG B C 1
ATOM 3047 O O . ARG B 1 133 ? -0.821 13.242 16.703 1 97.19 133 ARG B O 1
ATOM 3054 N N . VAL B 1 134 ? 0.049 11.188 17.109 1 97.88 134 VAL B N 1
ATOM 3055 C CA . VAL B 1 134 ? 1.294 11.484 16.406 1 97.88 134 VAL B CA 1
ATOM 3056 C C . VAL B 1 134 ? 0.995 11.859 14.961 1 97.88 134 VAL B C 1
ATOM 3058 O O . VAL B 1 134 ? 1.667 12.719 14.383 1 97.88 134 VAL B O 1
ATOM 3061 N N . LEU B 1 135 ? 0.009 11.227 14.359 1 98.69 135 LEU B N 1
ATOM 3062 C CA . LEU B 1 135 ? -0.39 11.539 12.992 1 98.69 135 LEU B CA 1
ATOM 3063 C C . LEU B 1 135 ? -0.951 12.953 12.891 1 98.69 135 LEU B C 1
ATOM 3065 O O . LEU B 1 135 ? -0.645 13.68 11.945 1 98.69 135 LEU B O 1
ATOM 3069 N N . LEU B 1 136 ? -1.771 13.344 13.836 1 98.56 136 LEU B N 1
ATOM 3070 C CA . LEU B 1 136 ? -2.312 14.695 13.859 1 98.56 136 LEU B CA 1
ATOM 3071 C C . LEU B 1 136 ? -1.196 15.727 13.992 1 98.56 136 LEU B C 1
ATOM 3073 O O . LEU B 1 136 ? -1.203 16.75 13.297 1 98.56 136 LEU B O 1
ATOM 3077 N N . ASP B 1 137 ? -0.246 15.414 14.867 1 98.5 137 ASP B N 1
ATOM 3078 C CA . ASP B 1 137 ? 0.913 16.297 15.008 1 98.5 137 ASP B CA 1
ATOM 3079 C C . ASP B 1 137 ? 1.666 16.422 13.688 1 98.5 137 ASP B C 1
ATOM 3081 O O . ASP B 1 137 ? 2.125 17.516 13.328 1 98.5 137 ASP B O 1
ATOM 3085 N N . THR B 1 138 ? 1.773 15.32 13.039 1 98.62 138 THR B N 1
ATOM 3086 C CA . THR B 1 138 ? 2.451 15.32 11.75 1 98.62 138 THR B CA 1
ATOM 3087 C C . THR B 1 138 ? 1.713 16.203 10.75 1 98.62 138 THR B C 1
ATOM 3089 O O . THR B 1 138 ? 2.336 16.953 10 1 98.62 138 THR B O 1
ATOM 3092 N N . PHE B 1 139 ? 0.372 16.109 10.703 1 98.69 139 PHE B N 1
ATOM 3093 C CA . PHE B 1 139 ? -0.42 16.922 9.797 1 98.69 139 PHE B CA 1
ATOM 3094 C C . PHE B 1 139 ? -0.177 18.406 10.055 1 98.69 139 PHE B C 1
ATOM 3096 O O . PHE B 1 139 ? 0.043 19.172 9.125 1 98.69 139 PHE B O 1
ATOM 3103 N N . LEU B 1 140 ? -0.176 18.781 11.312 1 98.56 140 LEU B N 1
ATOM 3104 C CA . LEU B 1 140 ? 0.067 20.172 11.68 1 98.56 140 LEU B CA 1
ATOM 3105 C C . LEU B 1 140 ? 1.471 20.609 11.266 1 98.56 140 LEU B C 1
ATOM 3107 O O . LEU B 1 140 ? 1.65 21.688 10.711 1 98.56 140 LEU B O 1
ATOM 3111 N N . GLN B 1 141 ? 2.439 19.766 11.539 1 98.31 141 GLN B N 1
ATOM 3112 C CA . GLN B 1 141 ? 3.824 20.062 11.18 1 98.31 141 GLN B CA 1
ATOM 3113 C C . GLN B 1 141 ? 3.977 20.234 9.672 1 98.31 141 GLN B C 1
ATOM 3115 O O . GLN B 1 141 ? 4.629 21.172 9.211 1 98.31 141 GLN B O 1
ATOM 3120 N N . LEU B 1 142 ? 3.402 19.312 8.914 1 98.44 142 LEU B N 1
ATOM 3121 C CA . LEU B 1 142 ? 3.52 19.344 7.461 1 98.44 142 LEU B CA 1
ATOM 3122 C C . LEU B 1 142 ? 2.91 20.625 6.895 1 98.44 142 LEU B C 1
ATOM 3124 O O . LEU B 1 142 ? 3.465 21.234 5.973 1 98.44 142 LEU B O 1
ATOM 3128 N N . LEU B 1 143 ? 1.773 21.016 7.402 1 98.44 143 LEU B N 1
ATOM 3129 C CA . LEU B 1 143 ? 1.127 22.25 6.957 1 98.44 143 LEU B CA 1
ATOM 3130 C C . LEU B 1 143 ? 2.021 23.469 7.215 1 98.44 143 LEU B C 1
ATOM 3132 O O . LEU B 1 143 ? 1.982 24.438 6.465 1 98.44 143 LEU B O 1
ATOM 3136 N N . GLY B 1 144 ? 2.799 23.406 8.25 1 97.44 144 GLY B N 1
ATOM 3137 C CA . GLY B 1 144 ? 3.758 24.453 8.539 1 97.44 144 GLY B CA 1
ATOM 3138 C C . GLY B 1 144 ? 4.98 24.406 7.641 1 97.44 144 GLY B C 1
ATOM 3139 O O . GLY B 1 144 ? 5.59 25.438 7.359 1 97.44 144 GLY B O 1
ATOM 3140 N N . ASP B 1 145 ? 5.332 23.234 7.23 1 96.25 145 ASP B N 1
ATOM 3141 C CA . ASP B 1 145 ? 6.535 23.031 6.434 1 96.25 145 ASP B CA 1
ATOM 3142 C C . ASP B 1 145 ? 6.289 23.391 4.969 1 96.25 145 ASP B C 1
ATOM 3144 O O . ASP B 1 145 ? 7.219 23.75 4.246 1 96.25 145 ASP B O 1
ATOM 3148 N N . LEU B 1 146 ? 5.078 23.234 4.512 1 95.75 146 LEU B N 1
ATOM 3149 C CA . LEU B 1 146 ? 4.746 23.484 3.113 1 95.75 146 LEU B CA 1
ATOM 3150 C C . LEU B 1 146 ? 4.613 24.969 2.836 1 95.75 146 LEU B C 1
ATOM 3152 O O . LEU B 1 146 ? 3.844 25.672 3.502 1 95.75 146 LEU B O 1
ATOM 3156 N N . LYS B 1 147 ? 5.301 25.406 1.871 1 93.75 147 LYS B N 1
ATOM 3157 C CA . LYS B 1 147 ? 5.305 26.828 1.521 1 93.75 147 LYS B CA 1
ATOM 3158 C C . LYS B 1 147 ? 3.996 27.234 0.853 1 93.75 147 LYS B C 1
ATOM 3160 O O . LYS B 1 147 ? 3.279 26.391 0.314 1 93.75 147 LYS B O 1
ATOM 3165 N N . PRO B 1 148 ? 3.703 28.578 0.956 1 93.31 148 PRO B N 1
ATOM 3166 C CA . PRO B 1 148 ? 2.508 29.047 0.254 1 93.31 148 PRO B CA 1
ATOM 3167 C C . PRO B 1 148 ? 2.498 28.656 -1.223 1 93.31 148 PRO B C 1
ATOM 3169 O O . PRO B 1 148 ? 3.51 28.812 -1.912 1 93.31 148 PRO B O 1
ATOM 3172 N N . GLY B 1 149 ? 1.449 28.156 -1.638 1 93 149 GLY B N 1
ATOM 3173 C CA . GLY B 1 149 ? 1.303 27.766 -3.033 1 93 149 GLY B CA 1
ATOM 3174 C C . GLY B 1 149 ? 1.789 26.359 -3.322 1 93 149 GLY B C 1
ATOM 3175 O O . GLY B 1 149 ? 1.544 25.828 -4.402 1 93 149 GLY B O 1
ATOM 3176 N N . GLN B 1 150 ? 2.443 25.75 -2.402 1 93.19 150 GLN B N 1
ATOM 3177 C CA . GLN B 1 150 ? 2.998 24.406 -2.584 1 93.19 150 GLN B CA 1
ATOM 3178 C C . GLN B 1 150 ? 2.002 23.344 -2.15 1 93.19 150 GLN B C 1
ATOM 3180 O O . GLN B 1 150 ? 1.339 23.484 -1.121 1 93.19 150 GLN B O 1
ATOM 3185 N N . CYS B 1 151 ? 1.835 22.266 -2.963 1 93.69 151 CYS B N 1
ATOM 3186 C CA . CYS B 1 151 ? 1.055 21.078 -2.641 1 93.69 151 CYS B CA 1
ATOM 3187 C C . CYS B 1 151 ? -0.319 21.469 -2.102 1 93.69 151 CYS B C 1
ATOM 3189 O O . CYS B 1 151 ? -0.714 21.016 -1.024 1 93.69 151 CYS B O 1
ATOM 3191 N N . THR B 1 152 ? -1.071 22.219 -2.816 1 95.75 152 THR B N 1
ATOM 3192 C CA . THR B 1 152 ? -2.334 22.781 -2.357 1 95.75 152 THR B CA 1
ATOM 3193 C C . THR B 1 152 ? -3.365 21.688 -2.117 1 95.75 152 THR B C 1
ATOM 3195 O O . THR B 1 152 ? -4.148 21.766 -1.168 1 95.75 152 THR B O 1
ATOM 3198 N N . LYS B 1 153 ? -3.344 20.656 -2.973 1 96 153 LYS B N 1
ATOM 3199 C CA . LYS B 1 153 ? -4.289 19.547 -2.795 1 96 153 LYS B CA 1
ATOM 3200 C C . LYS B 1 153 ? -4.031 18.812 -1.484 1 96 153 LYS B C 1
ATOM 3202 O O . LYS B 1 153 ? -4.973 18.484 -0.756 1 96 153 LYS B O 1
ATOM 3207 N N . LEU B 1 154 ? -2.805 18.578 -1.26 1 97 154 LEU B N 1
ATOM 3208 C CA . LEU B 1 154 ? -2.453 17.922 -0.008 1 97 154 LEU B CA 1
ATOM 3209 C C . LEU B 1 154 ? -2.85 18.781 1.189 1 97 154 LEU B C 1
ATOM 3211 O O . LEU B 1 154 ? -3.451 18.281 2.145 1 97 154 LEU B O 1
ATOM 3215 N N . LYS B 1 155 ? -2.539 20.062 1.146 1 97.94 155 LYS B N 1
ATOM 3216 C CA . LYS B 1 155 ? -2.896 20.969 2.23 1 97.94 155 LYS B CA 1
ATOM 3217 C C . LYS B 1 155 ? -4.398 20.938 2.504 1 97.94 155 LYS B C 1
ATOM 3219 O O . LYS B 1 155 ? -4.82 20.875 3.66 1 97.94 155 LYS B O 1
ATOM 3224 N N . VAL B 1 156 ? -5.145 20.953 1.444 1 98.56 156 VAL B N 1
ATOM 3225 C CA . VAL B 1 156 ? -6.598 20.969 1.577 1 98.56 156 VAL B CA 1
ATOM 3226 C C . VAL B 1 156 ? -7.074 19.688 2.248 1 98.56 156 VAL B C 1
ATOM 3228 O O . VAL B 1 156 ? -7.902 19.719 3.162 1 98.56 156 VAL B O 1
ATOM 3231 N N . LEU B 1 157 ? -6.543 18.547 1.851 1 98.69 157 LEU B N 1
ATOM 3232 C CA . LEU B 1 157 ? -6.926 17.281 2.453 1 98.69 157 LEU B CA 1
ATOM 3233 C C . LEU B 1 157 ? -6.551 17.234 3.93 1 98.69 157 LEU B C 1
ATOM 3235 O O . LEU B 1 157 ? -7.336 16.781 4.762 1 98.69 157 LEU B O 1
ATOM 3239 N N . LEU B 1 158 ? -5.383 17.719 4.211 1 98.88 158 LEU B N 1
ATOM 3240 C CA . LEU B 1 158 ? -4.953 17.766 5.605 1 98.88 158 LEU B CA 1
ATOM 3241 C C . LEU B 1 158 ? -5.863 18.672 6.43 1 98.88 158 LEU B C 1
ATOM 3243 O O . LEU B 1 158 ? -6.262 18.312 7.539 1 98.88 158 LEU B O 1
ATOM 3247 N N . LEU B 1 159 ? -6.168 19.797 5.863 1 98.88 159 LEU B N 1
ATOM 3248 C CA . LEU B 1 159 ? -7.035 20.75 6.555 1 98.88 159 LEU B CA 1
ATOM 3249 C C . LEU B 1 159 ? -8.438 20.172 6.734 1 98.88 159 LEU B C 1
ATOM 3251 O O . LEU B 1 159 ? -9.07 20.391 7.773 1 98.88 159 LEU B O 1
ATOM 3255 N N . MET B 1 160 ? -8.922 19.484 5.75 1 98.75 160 MET B N 1
ATOM 3256 C CA . MET B 1 160 ? -10.227 18.828 5.871 1 98.75 160 MET B CA 1
ATOM 3257 C C . MET B 1 160 ? -10.211 17.797 6.996 1 98.75 160 MET B C 1
ATOM 3259 O O . MET B 1 160 ? -11.172 17.688 7.754 1 98.75 160 MET B O 1
ATOM 3263 N N . SER B 1 161 ? -9.125 17.047 7.074 1 98.81 161 SER B N 1
ATOM 3264 C CA . SER B 1 161 ? -8.984 16.078 8.148 1 98.81 161 SER B CA 1
ATOM 3265 C C . SER B 1 161 ? -9.023 16.75 9.516 1 98.81 161 SER B C 1
ATOM 3267 O O . SER B 1 161 ? -9.719 16.281 10.422 1 98.81 161 SER B O 1
ATOM 3269 N N . LEU B 1 162 ? -8.273 17.812 9.648 1 98.75 162 LEU B N 1
ATOM 3270 C CA . LEU B 1 162 ? -8.188 18.516 10.93 1 98.75 162 LEU B CA 1
ATOM 3271 C C . LEU B 1 162 ? -9.516 19.172 11.273 1 98.75 162 LEU B C 1
ATOM 3273 O O . LEU B 1 162 ? -9.914 19.203 12.445 1 98.75 162 LEU B O 1
ATOM 3277 N N . TYR B 1 163 ? -10.18 19.703 10.305 1 98.5 163 TYR B N 1
ATOM 3278 C CA . TYR B 1 163 ? -11.516 20.234 10.539 1 98.5 163 TYR B CA 1
ATOM 3279 C C . TYR B 1 163 ? -12.453 19.156 11.055 1 98.5 163 TYR B C 1
ATOM 3281 O O . TYR B 1 163 ? -13.18 19.359 12.031 1 98.5 163 TYR B O 1
ATOM 3289 N N . ASN B 1 164 ? -12.477 17.969 10.406 1 98.44 164 ASN B N 1
ATOM 3290 C CA . ASN B 1 164 ? -13.297 16.844 10.859 1 98.44 164 ASN B CA 1
ATOM 3291 C C . ASN B 1 164 ? -12.977 16.469 12.305 1 98.44 164 ASN B C 1
ATOM 3293 O O . ASN B 1 164 ? -13.883 16.234 13.102 1 98.44 164 ASN B O 1
ATOM 3297 N N . VAL B 1 165 ? -11.703 16.484 12.648 1 98.31 165 VAL B N 1
ATOM 3298 C CA . VAL B 1 165 ? -11.273 16.172 14.008 1 98.31 165 VAL B CA 1
ATOM 3299 C C . VAL B 1 165 ? -11.812 17.219 14.977 1 98.31 165 VAL B C 1
ATOM 3301 O O . VAL B 1 165 ? -12.188 16.891 16.109 1 98.31 165 VAL B O 1
ATOM 3304 N N . SER B 1 166 ? -11.922 18.438 14.531 1 97.81 166 SER B N 1
ATOM 3305 C CA . SER B 1 166 ? -12.305 19.562 15.375 1 97.81 166 SER B CA 1
ATOM 3306 C C . SER B 1 166 ? -13.797 19.547 15.688 1 97.81 166 SER B C 1
ATOM 3308 O O . SER B 1 166 ? -14.266 20.281 16.562 1 97.81 166 SER B O 1
ATOM 3310 N N . ILE B 1 167 ? -14.531 18.719 14.945 1 95.44 167 ILE B N 1
ATOM 3311 C CA . ILE B 1 167 ? -15.953 18.578 15.211 1 95.44 167 ILE B CA 1
ATOM 3312 C C . ILE B 1 167 ? -16.172 18.031 16.625 1 95.44 167 ILE B C 1
ATOM 3314 O O . ILE B 1 167 ? -17.172 18.312 17.266 1 95.44 167 ILE B O 1
ATOM 3318 N N . ASN B 1 168 ? -15.266 17.203 17.109 1 91.62 168 ASN B N 1
ATOM 3319 C CA . ASN B 1 168 ? -15.266 16.703 18.484 1 91.62 168 ASN B CA 1
ATOM 3320 C C . ASN B 1 168 ? -14.477 17.609 19.422 1 91.62 168 ASN B C 1
ATOM 3322 O O . ASN B 1 168 ? -13.359 18.016 19.094 1 91.62 168 ASN B O 1
ATOM 3326 N N . VAL B 1 169 ? -15.078 17.875 20.531 1 94.31 169 VAL B N 1
ATOM 3327 C CA . VAL B 1 169 ? -14.492 18.844 21.453 1 94.31 169 VAL B CA 1
ATOM 3328 C C . VAL B 1 169 ? -13.102 18.375 21.875 1 94.31 169 VAL B C 1
ATOM 3330 O O . VAL B 1 169 ? -12.172 19.172 21.969 1 94.31 169 VAL B O 1
ATOM 3333 N N . LYS B 1 170 ? -12.961 17.125 22.125 1 95.88 170 LYS B N 1
ATOM 3334 C CA . LYS B 1 170 ? -11.672 16.562 22.516 1 95.88 170 LYS B CA 1
ATOM 3335 C C . LYS B 1 170 ? -10.633 16.766 21.406 1 95.88 170 LYS B C 1
ATOM 3337 O O . LYS B 1 170 ? -9.484 17.125 21.688 1 95.88 170 LYS B O 1
ATOM 3342 N N . GLY B 1 171 ? -11.062 16.5 20.156 1 97.56 171 GLY B N 1
ATOM 3343 C CA . GLY B 1 171 ? -10.188 16.703 19.016 1 97.56 171 GLY B CA 1
ATOM 3344 C C . GLY B 1 171 ? -9.805 18.156 18.812 1 97.56 171 GLY B C 1
ATOM 3345 O O . GLY B 1 171 ? -8.633 18.469 18.578 1 97.56 171 GLY B O 1
ATOM 3346 N N . LEU B 1 172 ? -10.773 19.016 18.969 1 97.69 172 LEU B N 1
ATOM 3347 C CA . LEU B 1 172 ? -10.523 20.438 18.797 1 97.69 172 LEU B CA 1
ATOM 3348 C C . LEU B 1 172 ? -9.547 20.938 19.859 1 97.69 172 LEU B C 1
ATOM 3350 O O . LEU B 1 172 ? -8.625 21.703 19.547 1 97.69 172 LEU B O 1
ATOM 3354 N N . LYS B 1 173 ? -9.773 20.531 21.094 1 96.69 173 LYS B N 1
ATOM 3355 C CA . LYS B 1 173 ? -8.875 20.906 22.188 1 96.69 173 LYS B CA 1
ATOM 3356 C C . LYS B 1 173 ? -7.449 20.453 21.906 1 96.69 173 LYS B C 1
ATOM 3358 O O . LYS B 1 173 ? -6.5 21.234 22.078 1 96.69 173 LYS B O 1
ATOM 3363 N N . TYR B 1 174 ? -7.312 19.266 21.469 1 97.19 174 TYR B N 1
ATOM 3364 C CA . TYR B 1 174 ? -5.988 18.719 21.188 1 97.19 174 TYR B CA 1
ATOM 3365 C C . TYR B 1 174 ? -5.273 19.531 20.125 1 97.19 174 TYR B C 1
ATOM 3367 O O . TYR B 1 174 ? -4.125 19.953 20.312 1 97.19 174 TYR B O 1
ATOM 3375 N N . ILE B 1 175 ? -5.957 19.766 19 1 97.25 175 ILE B N 1
ATOM 3376 C CA . ILE B 1 175 ? -5.363 20.453 17.859 1 97.25 175 ILE B CA 1
ATOM 3377 C C . ILE B 1 175 ? -5.02 21.891 18.234 1 97.25 175 ILE B C 1
ATOM 3379 O O . ILE B 1 175 ? -3.932 22.375 17.922 1 97.25 175 ILE B O 1
ATOM 3383 N N . SER B 1 176 ? -5.922 22.562 18.938 1 95.5 176 SER B N 1
ATOM 3384 C CA . SER B 1 176 ? -5.773 23.984 19.25 1 95.5 176 SER B CA 1
ATOM 3385 C C . SER B 1 176 ? -4.68 24.203 20.281 1 95.5 176 SER B C 1
ATOM 3387 O O . SER B 1 176 ? -4.129 25.312 20.391 1 95.5 176 SER B O 1
ATOM 3389 N N . GLU B 1 177 ? -4.395 23.188 21.047 1 94.38 177 GLU B N 1
ATOM 3390 C CA . GLU B 1 177 ? -3.385 23.312 22.094 1 94.38 177 GLU B CA 1
ATOM 3391 C C . GLU B 1 177 ? -2.004 22.922 21.578 1 94.38 177 GLU B C 1
ATOM 3393 O O . GLU B 1 177 ? -1.016 23 22.312 1 94.38 177 GLU B O 1
ATOM 3398 N N . SER B 1 178 ? -1.994 22.438 20.359 1 94.06 178 SER B N 1
ATOM 3399 C CA . SER B 1 178 ? -0.702 22.141 19.75 1 94.06 178 SER B CA 1
ATOM 3400 C C . SER B 1 178 ? 0.168 23.391 19.656 1 94.06 178 SER B C 1
ATOM 3402 O O . SER B 1 178 ? -0.322 24.469 19.328 1 94.06 178 SER B O 1
ATOM 3404 N N . PRO B 1 179 ? 1.492 23.266 19.969 1 91.88 179 PRO B N 1
ATOM 3405 C CA . PRO B 1 179 ? 2.375 24.438 19.891 1 91.88 179 PRO B CA 1
ATOM 3406 C C . PRO B 1 179 ? 2.408 25.047 18.484 1 91.88 179 PRO B C 1
ATOM 3408 O O . PRO B 1 179 ? 2.572 24.344 17.5 1 91.88 179 PRO B O 1
ATOM 3411 N N . GLY B 1 180 ? 2.248 26.359 18.422 1 92.94 180 GLY B N 1
ATOM 3412 C CA . GLY B 1 180 ? 2.34 27.094 17.172 1 92.94 180 GLY B CA 1
ATOM 3413 C C . GLY B 1 180 ? 1.072 27.031 16.344 1 92.94 180 GLY B C 1
ATOM 3414 O O . GLY B 1 180 ? 1.095 27.297 15.141 1 92.94 180 GLY B O 1
ATOM 3415 N N . PHE B 1 181 ? -0.011 26.594 16.953 1 96.38 181 PHE B N 1
ATOM 3416 C CA . PHE B 1 181 ? -1.262 26.375 16.234 1 96.38 181 PHE B CA 1
ATOM 3417 C C . PHE B 1 181 ? -1.758 27.688 15.625 1 96.38 181 PHE B C 1
ATOM 3419 O O . PHE B 1 181 ? -2.096 27.734 14.445 1 96.38 181 PHE B O 1
ATOM 3426 N N . ILE B 1 182 ? -1.791 28.766 16.359 1 93.5 182 ILE B N 1
ATOM 3427 C CA . ILE B 1 182 ? -2.357 30.031 15.891 1 93.5 182 ILE B CA 1
ATOM 3428 C C . ILE B 1 182 ? -1.464 30.625 14.805 1 93.5 182 ILE B C 1
ATOM 3430 O O . ILE B 1 182 ? -1.947 31.016 13.742 1 93.5 182 ILE B O 1
ATOM 3434 N N . PRO B 1 183 ? -0.114 30.656 15.023 1 94.19 183 PRO B N 1
ATOM 3435 C CA . PRO B 1 183 ? 0.751 31.094 13.922 1 94.19 183 PRO B CA 1
ATOM 3436 C C . PRO B 1 183 ? 0.555 30.266 12.656 1 94.19 183 PRO B C 1
ATOM 3438 O O . PRO B 1 183 ? 0.644 30.797 11.547 1 94.19 183 PRO B O 1
ATOM 3441 N N . LEU B 1 184 ? 0.324 28.969 12.828 1 97.19 184 LEU B N 1
ATOM 3442 C CA . LEU B 1 184 ? 0.075 28.109 11.672 1 97.19 184 LEU B CA 1
ATOM 3443 C C . LEU B 1 184 ? -1.171 28.562 10.922 1 97.19 184 LEU B C 1
ATOM 3445 O O . LEU B 1 184 ? -1.18 28.594 9.688 1 97.19 184 LEU B O 1
ATOM 3449 N N . LEU B 1 185 ? -2.23 28.906 11.617 1 96.5 185 LEU B N 1
ATOM 3450 C CA . LEU B 1 185 ? -3.447 29.375 10.969 1 96.5 185 LEU B CA 1
ATOM 3451 C C . LEU B 1 185 ? -3.168 30.625 10.141 1 96.5 185 LEU B C 1
ATOM 3453 O O . LEU B 1 185 ? -3.643 30.75 9.008 1 96.5 185 LEU B O 1
ATOM 3457 N N . TRP B 1 186 ? -2.365 31.469 10.719 1 94.06 186 TRP B N 1
ATOM 3458 C CA . TRP B 1 186 ? -1.982 32.688 10 1 94.06 186 TRP B CA 1
ATOM 3459 C C . TRP B 1 186 ? -1.207 32.344 8.734 1 94.06 186 TRP B C 1
ATOM 3461 O O . TRP B 1 186 ? -1.458 32.906 7.668 1 94.06 186 TRP B O 1
ATOM 3471 N N . TRP B 1 187 ? -0.239 31.484 8.875 1 96.25 187 TRP B N 1
ATOM 3472 C CA . TRP B 1 187 ? 0.56 31 7.758 1 96.25 187 TRP B CA 1
ATOM 3473 C C . TRP B 1 187 ? -0.334 30.469 6.641 1 96.25 187 TRP B C 1
ATOM 3475 O O . TRP B 1 187 ? -0.153 30.828 5.473 1 96.25 187 TRP B O 1
ATOM 3485 N N . LEU B 1 188 ? -1.375 29.719 6.988 1 98.06 188 LEU B N 1
ATOM 3486 C CA . LEU B 1 188 ? -2.266 29.078 6.027 1 98.06 188 LEU B CA 1
ATOM 3487 C C . LEU B 1 188 ? -3.205 30.094 5.395 1 98.06 188 LEU B C 1
ATOM 3489 O O . LEU B 1 188 ? -3.5 30.016 4.199 1 98.06 188 LEU B O 1
ATOM 3493 N N . LEU B 1 189 ? -3.631 31.078 6.145 1 96.94 189 LEU B N 1
ATOM 3494 C CA . LEU B 1 189 ? -4.531 32.094 5.629 1 96.94 189 LEU B CA 1
ATOM 3495 C C . LEU B 1 189 ? -3.795 33.062 4.691 1 96.94 189 LEU B C 1
ATOM 3497 O O . LEU B 1 189 ? -4.422 33.812 3.947 1 96.94 189 LEU B O 1
ATOM 3501 N N . SER B 1 190 ? -2.506 33.031 4.777 1 94.94 190 SER B N 1
ATOM 3502 C CA . SER B 1 190 ? -1.695 33.875 3.887 1 94.94 190 SER B CA 1
ATOM 3503 C C . SER B 1 190 ? -1.406 33.156 2.574 1 94.94 190 SER B C 1
ATOM 3505 O O . SER B 1 190 ? -0.717 33.688 1.704 1 94.94 190 SER B O 1
ATOM 3507 N N . ASP B 1 191 ? -1.846 31.906 2.402 1 96.56 191 ASP B N 1
ATOM 3508 C CA . ASP B 1 191 ? -1.632 31.141 1.183 1 96.56 191 ASP B CA 1
ATOM 3509 C C . ASP B 1 191 ? -2.344 31.781 -0.006 1 96.56 191 ASP B C 1
ATOM 3511 O O . ASP B 1 191 ? -3.457 32.281 0.133 1 96.56 191 ASP B O 1
ATOM 3515 N N . PRO B 1 192 ? -1.658 31.828 -1.124 1 95.81 192 PRO B N 1
ATOM 3516 C CA . PRO B 1 192 ? -2.316 32.406 -2.291 1 95.81 192 PRO B CA 1
ATOM 3517 C C . PRO B 1 192 ? -3.48 31.562 -2.803 1 95.81 192 PRO B C 1
ATOM 3519 O O . PRO B 1 192 ? -4.312 32.062 -3.568 1 95.81 192 PRO B O 1
ATOM 3522 N N . ASP B 1 193 ? -3.529 30.281 -2.496 1 96.19 193 ASP B N 1
ATOM 3523 C CA . ASP B 1 193 ? -4.578 29.391 -2.982 1 96.19 193 ASP B CA 1
ATOM 3524 C C . ASP B 1 193 ? -5.875 29.594 -2.199 1 96.19 193 ASP B C 1
ATOM 3526 O O . ASP B 1 193 ? -5.887 29.469 -0.972 1 96.19 193 ASP B O 1
ATOM 3530 N N . ALA B 1 194 ? -6.969 29.812 -2.852 1 96.56 194 ALA B N 1
ATOM 3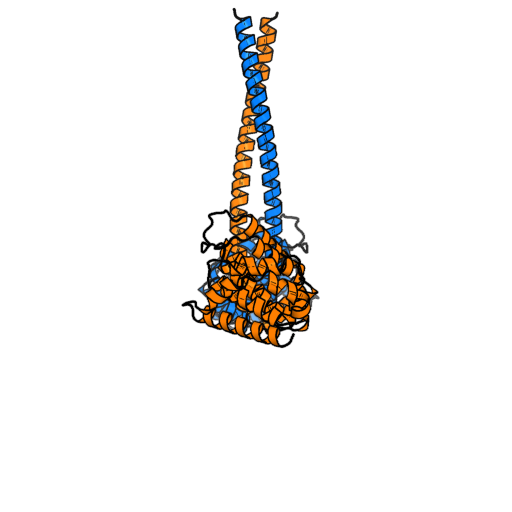531 C CA . ALA B 1 194 ? -8.25 30.141 -2.23 1 96.56 194 ALA B CA 1
ATOM 3532 C C . ALA B 1 194 ? -8.805 28.953 -1.449 1 96.56 194 ALA B C 1
ATOM 3534 O O . ALA B 1 194 ? -9.422 29.141 -0.397 1 96.56 194 ALA B O 1
ATOM 3535 N N . GLU B 1 195 ? -8.625 27.75 -1.977 1 97.44 195 GLU B N 1
ATOM 3536 C CA . GLU B 1 195 ? -9.156 26.562 -1.311 1 97.44 195 GLU B CA 1
ATOM 3537 C C . GLU B 1 195 ? -8.438 26.312 0.012 1 97.44 195 GLU B C 1
ATOM 3539 O O . GLU B 1 195 ? -9.055 25.875 0.986 1 97.44 195 GLU B O 1
ATOM 3544 N N . VAL B 1 196 ? -7.16 26.547 -0.031 1 98.12 196 VAL B N 1
ATOM 3545 C CA . VAL B 1 196 ? -6.406 26.422 1.21 1 98.12 196 VAL B CA 1
ATOM 3546 C C . VAL B 1 196 ? -6.934 27.406 2.244 1 98.12 196 VAL B C 1
ATOM 3548 O O . VAL B 1 196 ? -7.191 27.031 3.393 1 98.12 196 VAL B O 1
ATOM 3551 N N . CYS B 1 197 ? -7.133 28.625 1.839 1 98 197 CYS B N 1
ATOM 3552 C CA . CYS B 1 197 ? -7.645 29.656 2.732 1 98 197 CYS B CA 1
ATOM 3553 C C . CYS B 1 197 ? -9.039 29.297 3.24 1 98 197 CYS B C 1
ATOM 3555 O O . CYS B 1 197 ? -9.336 29.484 4.422 1 98 197 CYS B O 1
ATOM 3557 N N . LEU B 1 198 ? -9.852 28.766 2.354 1 98.19 198 LEU B N 1
ATOM 3558 C CA . LEU B 1 198 ? -11.211 28.375 2.707 1 98.19 198 LEU B CA 1
ATOM 3559 C C . LEU B 1 198 ? -11.211 27.359 3.846 1 98.19 198 LEU B C 1
ATOM 3561 O O . LEU B 1 198 ? -11.914 27.547 4.844 1 98.19 198 LEU B O 1
ATOM 3565 N N . HIS B 1 199 ? -10.445 26.344 3.715 1 98.56 199 HIS B N 1
ATOM 3566 C CA . HIS B 1 199 ? -10.438 25.297 4.723 1 98.56 199 HIS B CA 1
ATOM 3567 C C . HIS B 1 199 ? -9.719 25.75 5.988 1 98.56 199 HIS B C 1
ATOM 3569 O O . HIS B 1 199 ? -10.047 25.297 7.09 1 98.56 199 HIS B O 1
ATOM 3575 N N . ALA B 1 200 ? -8.734 26.672 5.836 1 98.31 200 ALA B N 1
ATOM 3576 C CA . ALA B 1 200 ? -8.141 27.266 7.023 1 98.31 200 ALA B CA 1
ATOM 3577 C C . ALA B 1 200 ? -9.164 28.094 7.801 1 98.31 200 ALA B C 1
ATOM 3579 O O . ALA B 1 200 ? -9.211 28.031 9.031 1 98.31 200 ALA B O 1
ATOM 3580 N N . LEU B 1 201 ? -9.992 28.812 7.094 1 98.12 201 LEU B N 1
ATOM 3581 C CA . LEU B 1 201 ? -11.031 29.609 7.734 1 98.12 201 LEU B CA 1
ATOM 3582 C C . LEU B 1 201 ? -12.008 28.719 8.492 1 98.12 201 LEU B C 1
ATOM 3584 O O . LEU B 1 201 ? -12.438 29.047 9.594 1 98.12 201 LEU B O 1
ATOM 3588 N N . ARG B 1 202 ? -12.352 27.594 7.895 1 97.69 202 ARG B N 1
ATOM 3589 C CA . ARG B 1 202 ? -13.25 26.656 8.547 1 97.69 202 ARG B CA 1
ATOM 3590 C C . ARG B 1 202 ? -12.656 26.156 9.859 1 97.69 202 ARG B C 1
ATOM 3592 O O . ARG B 1 202 ? -13.367 26 10.859 1 97.69 202 ARG B O 1
ATOM 3599 N N . LEU B 1 203 ? -11.43 25.859 9.805 1 97.88 203 LEU B N 1
ATOM 3600 C CA . LEU B 1 203 ? -10.758 25.406 11.016 1 97.88 203 LEU B CA 1
ATOM 3601 C C . LEU B 1 203 ? -10.742 26.5 12.078 1 97.88 203 LEU B C 1
ATOM 3603 O O . LEU B 1 203 ? -10.992 26.234 13.258 1 97.88 203 LEU B O 1
ATOM 3607 N N . VAL B 1 204 ? -10.453 27.766 11.672 1 96.62 204 VAL B N 1
ATOM 3608 C CA . VAL B 1 204 ? -10.492 28.906 12.586 1 96.62 204 VAL B CA 1
ATOM 3609 C C . VAL B 1 204 ? -11.891 29.031 13.188 1 96.62 204 VAL B C 1
ATOM 3611 O O . VAL B 1 204 ? -12.039 29.25 14.391 1 96.62 204 VAL B O 1
ATOM 3614 N N . GLN B 1 205 ? -12.836 28.875 12.336 1 96.25 205 GLN B N 1
ATOM 3615 C CA . GLN B 1 205 ? -14.219 29.016 12.781 1 96.25 205 GLN B CA 1
ATOM 3616 C C . GLN B 1 205 ? -14.555 27.969 13.836 1 96.25 205 GLN B C 1
ATOM 3618 O O . GLN B 1 205 ? -15.289 28.234 14.789 1 96.25 205 GLN B O 1
ATOM 3623 N N . SER B 1 206 ? -14.078 26.719 13.664 1 96.31 206 SER B N 1
ATOM 3624 C CA . SER B 1 206 ? -14.305 25.672 14.648 1 96.31 206 SER B CA 1
ATOM 3625 C C . SER B 1 206 ? -13.773 26.062 16.016 1 96.31 206 SER B C 1
ATOM 3627 O O . SER B 1 206 ? -14.367 25.719 17.047 1 96.31 206 SER B O 1
ATOM 3629 N N . VAL B 1 207 ? -12.672 26.781 16.109 1 95.19 207 VAL B N 1
ATOM 3630 C CA . VAL B 1 207 ? -12.078 27.25 17.359 1 95.19 207 VAL B CA 1
ATOM 3631 C C . VAL B 1 207 ? -12.945 28.344 17.953 1 95.19 207 VAL B C 1
ATOM 3633 O O . VAL B 1 207 ? -13.258 28.312 19.156 1 95.19 207 VAL B O 1
ATOM 3636 N N . VAL B 1 208 ? -13.406 29.25 17.094 1 93.81 208 VAL B N 1
ATOM 3637 C CA . VAL B 1 208 ? -14.141 30.422 17.516 1 93.81 208 VAL B CA 1
ATOM 3638 C C . VAL B 1 208 ? -15.5 30.016 18.078 1 93.81 208 VAL B C 1
ATOM 3640 O O . VAL B 1 208 ? -15.992 30.609 19.031 1 93.81 208 VAL B O 1
ATOM 3643 N N . LEU B 1 209 ? -16.031 28.969 17.547 1 94.94 209 LEU B N 1
ATOM 3644 C CA . LEU B 1 209 ? -17.391 28.578 17.891 1 94.94 209 LEU B CA 1
ATOM 3645 C C . LEU B 1 209 ? -17.422 27.719 19.141 1 94.94 209 LEU B C 1
ATOM 3647 O O . LEU B 1 209 ? -18.5 27.453 19.688 1 94.94 209 LEU B O 1
ATOM 3651 N N . GLU B 1 210 ? -16.297 27.297 19.641 1 94.62 210 GLU B N 1
ATOM 3652 C CA . GLU B 1 210 ? -16.219 26.516 20.859 1 94.62 210 GLU B CA 1
ATOM 3653 C C . GLU B 1 210 ? -15.727 27.375 22.031 1 94.62 210 GLU B C 1
ATOM 3655 O O . GLU B 1 210 ? -14.516 27.453 22.266 1 94.62 210 GLU B O 1
ATOM 3660 N N . PRO B 1 211 ? -16.609 27.766 22.859 1 91.06 211 PRO B N 1
ATOM 3661 C CA . PRO B 1 211 ? -16.281 28.766 23.875 1 91.06 211 PRO B CA 1
ATOM 3662 C C . PRO B 1 211 ? -15.141 28.312 24.781 1 91.06 211 PRO B C 1
ATOM 3664 O O . PRO B 1 211 ? -14.25 29.109 25.109 1 91.06 211 PRO B O 1
ATOM 3667 N N . GLU B 1 212 ? -15.164 27.109 25.188 1 90.12 212 GLU B N 1
ATOM 3668 C CA . GLU B 1 212 ? -14.148 26.609 26.109 1 90.12 212 GLU B CA 1
ATOM 3669 C C . GLU B 1 212 ? -12.758 26.672 25.484 1 90.12 212 GLU B C 1
ATOM 3671 O O . GLU B 1 212 ? -11.766 26.938 26.172 1 90.12 212 GLU B O 1
ATOM 3676 N N . VAL B 1 213 ? -12.719 26.422 24.203 1 92.44 213 VAL B N 1
ATOM 3677 C CA . VAL B 1 213 ? -11.453 26.438 23.484 1 92.44 213 VAL B CA 1
ATOM 3678 C C . VAL B 1 213 ? -11.055 27.875 23.141 1 92.44 213 VAL B C 1
ATOM 3680 O O . VAL B 1 213 ? -9.906 28.266 23.359 1 92.44 213 VAL B O 1
ATOM 3683 N N . PHE B 1 214 ? -11.977 28.641 22.719 1 91.81 214 PHE B N 1
ATOM 3684 C CA . PHE B 1 214 ? -11.727 30.016 22.281 1 91.81 214 PHE B CA 1
ATOM 3685 C C . PHE B 1 214 ? -11.242 30.875 23.453 1 91.81 214 PHE B C 1
ATOM 3687 O O . PHE B 1 214 ? -10.344 31.703 23.281 1 91.81 214 PHE B O 1
ATOM 3694 N N . SER B 1 215 ? -11.797 30.703 24.578 1 89.5 215 SER B N 1
ATOM 3695 C CA . SER B 1 215 ? -11.469 31.516 25.75 1 89.5 215 SER B CA 1
ATOM 3696 C C . SER B 1 215 ? -9.992 31.406 26.109 1 89.5 215 SER B C 1
ATOM 3698 O O . SER B 1 215 ? -9.375 32.375 26.547 1 89.5 215 SER B O 1
ATOM 3700 N N . LYS B 1 216 ? -9.469 30.234 25.906 1 88.69 216 LYS B N 1
ATOM 3701 C CA . LYS B 1 216 ? -8.062 29.984 26.25 1 88.69 216 LYS B CA 1
ATOM 3702 C C . LYS B 1 216 ? -7.137 30.672 25.25 1 88.69 216 LYS B C 1
ATOM 3704 O O . LYS B 1 216 ? -6 31.016 25.578 1 88.69 216 LYS B O 1
ATOM 3709 N N . SER B 1 217 ? -7.656 30.859 24.062 1 85.56 217 SER B N 1
ATOM 3710 C CA . SER B 1 217 ? -6.789 31.359 23 1 85.56 217 SER B CA 1
ATOM 3711 C C . SER B 1 217 ? -7.234 32.75 22.531 1 85.56 217 SER B C 1
ATOM 3713 O O . SER B 1 217 ? -6.695 33.281 21.562 1 85.56 217 SER B O 1
ATOM 3715 N N . ALA B 1 218 ? -8.164 33.344 23.188 1 85.31 218 ALA B N 1
ATOM 3716 C CA . ALA B 1 218 ? -8.82 34.562 22.734 1 85.31 218 ALA B CA 1
ATOM 3717 C C . ALA B 1 218 ? -7.805 35.688 22.547 1 85.31 218 ALA B C 1
ATOM 3719 O O . ALA B 1 218 ? -7.816 36.406 21.531 1 85.31 218 ALA B O 1
ATOM 3720 N N . SER B 1 219 ? -6.945 35.875 23.531 1 84.25 219 SER B N 1
ATOM 3721 C CA . SER B 1 219 ? -5.961 36.938 23.469 1 84.25 219 SER B CA 1
ATOM 3722 C C . SER B 1 219 ? -5.012 36.75 22.297 1 84.25 219 SER B C 1
ATOM 3724 O O . SER B 1 219 ? -4.723 37.688 21.562 1 84.25 219 SER B O 1
ATOM 3726 N N . GLU B 1 220 ? -4.656 35.531 22.078 1 85.56 220 GLU B N 1
ATOM 3727 C CA . GLU B 1 220 ? -3.74 35.25 20.984 1 85.56 220 GLU B CA 1
ATOM 3728 C C . GLU B 1 220 ? -4.438 35.406 19.625 1 85.56 220 GLU B C 1
ATOM 3730 O O . GLU B 1 220 ? -3.828 35.844 18.656 1 85.56 220 GLU B O 1
ATOM 3735 N N . PHE B 1 221 ? -5.688 35 19.531 1 84.5 221 PHE B N 1
ATOM 3736 C CA . PHE B 1 221 ? -6.473 35.156 18.312 1 84.5 221 PHE B CA 1
ATOM 3737 C C . PHE B 1 221 ? -6.582 36.625 17.906 1 84.5 221 PHE B C 1
ATOM 3739 O O . PHE B 1 221 ? -6.41 36.969 16.734 1 84.5 221 PHE B O 1
ATOM 3746 N N . ARG B 1 222 ? -6.754 37.406 18.859 1 79 222 ARG B N 1
ATOM 3747 C CA . ARG B 1 222 ? -6.93 38.844 18.609 1 79 222 ARG B CA 1
ATOM 3748 C C . ARG B 1 222 ? -5.625 39.469 18.156 1 79 222 ARG B C 1
ATOM 3750 O O . ARG B 1 222 ? -5.629 40.344 17.281 1 79 222 ARG B O 1
ATOM 3757 N N . SER B 1 223 ? -4.566 38.969 18.641 1 84.06 223 SER B N 1
ATOM 3758 C CA . SER B 1 223 ? -3.287 39.625 18.359 1 84.06 223 SER B CA 1
ATOM 3759 C C . SER B 1 223 ? -2.607 39.031 17.141 1 84.06 223 SER B C 1
ATOM 3761 O O . SER B 1 223 ? -1.778 39.688 16.5 1 84.06 223 SER B O 1
ATOM 3763 N N . SER B 1 224 ? -2.994 37.844 16.766 1 86.19 224 SER B N 1
ATOM 3764 C CA . SER B 1 224 ? -2.184 37.125 15.773 1 86.19 224 SER B CA 1
ATOM 3765 C C . SER B 1 224 ? -2.965 36.875 14.492 1 86.19 224 SER B C 1
ATOM 3767 O O . SER B 1 224 ? -2.381 36.812 13.406 1 86.19 224 SER B O 1
ATOM 3769 N N . LEU B 1 225 ? -4.289 36.719 14.555 1 87.12 225 LEU B N 1
ATOM 3770 C CA . LEU B 1 225 ? -5.066 36.406 13.352 1 87.12 225 LEU B CA 1
ATOM 3771 C C . LEU B 1 225 ? -5.066 37.594 12.391 1 87.12 225 LEU B C 1
ATOM 3773 O O . LEU B 1 225 ? -5.27 38.719 12.812 1 87.12 225 LEU B O 1
ATOM 3777 N N . PRO B 1 226 ? -4.715 37.344 11.211 1 90.12 226 PRO B N 1
ATOM 3778 C CA . PRO B 1 226 ? -4.684 38.406 10.211 1 90.12 226 PRO B CA 1
ATOM 3779 C C . PRO B 1 226 ? -6.082 38.875 9.82 1 90.12 226 PRO B C 1
ATOM 3781 O O . PRO B 1 226 ? -6.582 38.5 8.75 1 90.12 226 PRO B O 1
ATOM 3784 N N . LEU B 1 227 ? -6.617 39.781 10.57 1 90.69 227 LEU B N 1
ATOM 3785 C CA . LEU B 1 227 ? -7.98 40.25 10.375 1 90.69 227 LEU B CA 1
ATOM 3786 C C . LEU B 1 227 ? -8.133 40.938 9.023 1 90.69 227 LEU B C 1
ATOM 3788 O O . LEU B 1 227 ? -9.164 40.812 8.359 1 90.69 227 LEU B O 1
ATOM 3792 N N . GLN B 1 228 ? -7.113 41.656 8.664 1 92.25 228 GLN B N 1
ATOM 3793 C CA . GLN B 1 228 ? -7.16 42.344 7.383 1 92.25 228 GLN B CA 1
ATOM 3794 C C . GLN B 1 228 ? -7.281 41.375 6.223 1 92.25 228 GLN B C 1
ATOM 3796 O O . GLN B 1 228 ? -8 41.625 5.254 1 92.25 228 GLN B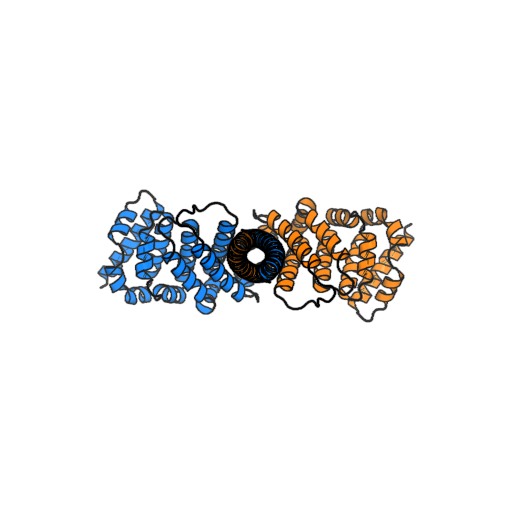 O 1
ATOM 3801 N N . ARG B 1 229 ? -6.578 40.281 6.371 1 94.81 229 ARG B N 1
ATOM 3802 C CA . ARG B 1 229 ? -6.645 39.25 5.336 1 94.81 229 ARG B CA 1
ATOM 3803 C C . ARG B 1 229 ? -8.031 38.625 5.285 1 94.81 229 ARG B C 1
ATOM 3805 O O . ARG B 1 229 ? -8.555 38.344 4.203 1 94.81 229 ARG B O 1
ATOM 3812 N N . ILE B 1 230 ? -8.633 38.375 6.418 1 96.19 230 ILE B N 1
ATOM 3813 C CA . ILE B 1 230 ? -9.969 37.812 6.492 1 96.19 230 ILE B CA 1
ATOM 3814 C C . ILE B 1 230 ? -10.992 38.781 5.91 1 96.19 230 ILE B C 1
ATOM 3816 O O . ILE B 1 230 ? -11.898 38.375 5.18 1 96.19 230 ILE B O 1
ATOM 3820 N N . LEU B 1 231 ? -10.758 40 6.184 1 96.25 231 LEU B N 1
ATOM 3821 C CA . LEU B 1 231 ? -11.625 41.062 5.629 1 96.25 231 LEU B CA 1
ATOM 3822 C C . LEU B 1 231 ? -11.531 41.094 4.109 1 96.25 231 LEU B C 1
ATOM 3824 O O . LEU B 1 231 ? -12.547 41.219 3.422 1 96.25 231 LEU B O 1
ATOM 3828 N N . ALA B 1 232 ? -10.336 40.969 3.68 1 96.5 232 ALA B N 1
ATOM 3829 C CA . ALA B 1 232 ? -10.148 40.906 2.23 1 96.5 232 ALA B CA 1
ATOM 3830 C C . ALA B 1 232 ? -10.867 39.719 1.62 1 96.5 232 ALA B C 1
ATOM 3832 O O . ALA B 1 232 ? -11.453 39.812 0.543 1 96.5 232 ALA B O 1
ATOM 3833 N N . MET B 1 233 ? -10.844 38.531 2.305 1 97.12 233 MET B N 1
ATOM 3834 C CA . MET B 1 233 ? -11.492 37.312 1.832 1 97.12 233 MET B CA 1
ATOM 3835 C C . MET B 1 233 ? -13.008 37.469 1.867 1 97.12 233 MET B C 1
ATOM 3837 O O . MET B 1 233 ? -13.711 36.875 1.037 1 97.12 233 MET B O 1
ATOM 3841 N N . ALA B 1 234 ? -13.5 38.25 2.744 1 97.75 234 ALA B N 1
ATOM 3842 C CA . ALA B 1 234 ? -14.93 38.5 2.867 1 97.75 234 ALA B CA 1
ATOM 3843 C C . ALA B 1 234 ? -15.445 39.344 1.694 1 97.75 234 ALA B C 1
ATOM 3845 O O . ALA B 1 234 ? -16.656 39.438 1.474 1 97.75 234 ALA B O 1
ATOM 3846 N N . LYS B 1 235 ? -14.531 39.906 0.94 1 97.06 235 LYS B N 1
ATOM 3847 C CA . LYS B 1 235 ? -14.875 40.656 -0.255 1 97.06 235 LYS B CA 1
ATOM 3848 C C . LYS B 1 235 ? -14.414 39.938 -1.52 1 97.06 235 LYS B C 1
ATOM 3850 O O . LYS B 1 235 ? -14.375 40.531 -2.6 1 97.06 235 LYS B O 1
ATOM 3855 N N . SER B 1 236 ? -14.023 38.75 -1.38 1 95.62 236 SER B N 1
ATOM 3856 C CA . SER B 1 236 ? -13.492 37.969 -2.486 1 95.62 236 SER B CA 1
ATOM 3857 C C . SER B 1 236 ? -14.57 37.688 -3.529 1 95.62 236 SER B C 1
ATOM 3859 O O . SER B 1 236 ? -15.758 37.656 -3.203 1 95.62 236 SER B O 1
ATOM 3861 N N . ARG B 1 237 ? -14.148 37.531 -4.766 1 94.94 237 ARG B N 1
ATOM 3862 C CA . ARG B 1 237 ? -15.062 37.156 -5.84 1 94.94 237 ARG B CA 1
ATOM 3863 C C . ARG B 1 237 ? -15.461 35.688 -5.738 1 94.94 237 ARG B C 1
ATOM 3865 O O . ARG B 1 237 ? -16.469 35.281 -6.309 1 94.94 237 ARG B O 1
ATOM 3872 N N . ASN B 1 238 ? -14.672 34.938 -5 1 95.06 238 ASN B N 1
ATOM 3873 C CA . ASN B 1 238 ? -15.016 33.531 -4.734 1 95.06 238 ASN B CA 1
ATOM 3874 C C . ASN B 1 238 ? -16.141 33.406 -3.709 1 95.06 238 ASN B C 1
ATOM 3876 O O . ASN B 1 238 ? -15.938 33.688 -2.527 1 95.06 238 ASN B O 1
ATOM 3880 N N . PRO B 1 239 ? -17.297 32.938 -4.152 1 96.44 239 PRO B N 1
ATOM 3881 C CA . PRO B 1 239 ? -18.453 32.969 -3.271 1 96.44 239 PRO B CA 1
ATOM 3882 C C . PRO B 1 239 ? -18.281 32.125 -2.02 1 96.44 239 PRO B C 1
ATOM 3884 O O . PRO B 1 239 ? -18.766 32.5 -0.942 1 96.44 239 PRO B O 1
ATOM 3887 N N . HIS B 1 240 ? -17.719 30.984 -2.119 1 96.44 240 HIS B N 1
ATOM 3888 C CA . HIS B 1 240 ? -17.516 30.109 -0.962 1 96.44 240 HIS B CA 1
ATOM 3889 C C . HIS B 1 240 ? -16.594 30.766 0.059 1 96.44 240 HIS B C 1
ATOM 3891 O O . HIS B 1 240 ? -16.875 30.75 1.259 1 96.44 240 HIS B O 1
ATOM 3897 N N . LEU B 1 241 ? -15.492 31.281 -0.508 1 96.81 241 LEU B N 1
ATOM 3898 C CA . LEU B 1 241 ? -14.539 31.953 0.361 1 96.81 241 LEU B CA 1
ATOM 3899 C C . LEU B 1 241 ? -15.164 33.188 1.015 1 96.81 241 LEU B C 1
ATOM 3901 O O . LEU B 1 241 ? -14.977 33.438 2.211 1 96.81 241 LEU B O 1
ATOM 3905 N N . GLN B 1 242 ? -15.867 33.875 0.259 1 97.62 242 GLN B N 1
ATOM 3906 C CA . GLN B 1 242 ? -16.547 35.062 0.739 1 97.62 242 GLN B CA 1
ATOM 3907 C C . GLN B 1 242 ? -17.516 34.75 1.879 1 97.62 242 GLN B C 1
ATOM 3909 O O . GLN B 1 242 ? -17.5 35.406 2.924 1 97.62 242 GLN B O 1
ATOM 3914 N N . THR B 1 243 ? -18.328 33.719 1.728 1 98.12 243 THR B N 1
ATOM 3915 C CA . THR B 1 243 ? -19.344 33.312 2.695 1 98.12 243 THR B CA 1
ATOM 3916 C C . THR B 1 243 ? -18.688 32.906 4.012 1 98.12 243 THR B C 1
ATOM 3918 O O . THR B 1 243 ? -19.109 33.344 5.082 1 98.12 243 THR B O 1
ATOM 3921 N N . VAL B 1 244 ? -17.734 32.094 3.912 1 97.69 244 VAL B N 1
ATOM 3922 C CA . VAL B 1 244 ? -17.109 31.562 5.117 1 97.69 244 VAL B CA 1
ATOM 3923 C C . VAL B 1 244 ? -16.391 32.688 5.867 1 97.69 244 VAL B C 1
ATOM 3925 O O . VAL B 1 244 ? -16.422 32.75 7.098 1 97.69 244 VAL B O 1
ATOM 3928 N N . ALA B 1 245 ? -15.711 33.594 5.141 1 97.94 245 ALA B N 1
ATOM 3929 C CA . ALA B 1 245 ? -15.016 34.719 5.762 1 97.94 245 ALA B CA 1
ATOM 3930 C C . ALA B 1 245 ? -16 35.656 6.461 1 97.94 245 ALA B C 1
ATOM 3932 O O . ALA B 1 245 ? -15.75 36.094 7.582 1 97.94 245 ALA B O 1
ATOM 3933 N N . GLN B 1 246 ? -17.078 35.875 5.793 1 98.06 246 GLN B N 1
ATOM 3934 C CA . GLN B 1 246 ? -18.094 36.719 6.383 1 98.06 246 GLN B CA 1
ATOM 3935 C C . GLN B 1 246 ? -18.688 36.094 7.641 1 98.06 246 GLN B C 1
ATOM 3937 O O . GLN B 1 246 ? -18.891 36.781 8.641 1 98.06 246 GLN B O 1
ATOM 3942 N N . GLU B 1 247 ? -18.969 34.875 7.574 1 97.38 247 GLU B N 1
ATOM 3943 C CA . GLU B 1 247 ? -19.484 34.156 8.742 1 97.38 247 GLU B CA 1
ATOM 3944 C C . GLU B 1 247 ? -18.5 34.219 9.906 1 97.38 247 GLU B C 1
ATOM 3946 O O . GLU B 1 247 ? -18.906 34.406 11.055 1 97.38 247 GLU B O 1
ATOM 3951 N N . LEU B 1 248 ? -17.312 34.031 9.602 1 95.94 248 LEU B N 1
ATOM 3952 C CA . LEU B 1 248 ? -16.281 34.062 10.641 1 95.94 248 LEU B CA 1
ATOM 3953 C C . LEU B 1 248 ? -16.219 35.438 11.281 1 95.94 248 LEU B C 1
ATOM 3955 O O . LEU B 1 248 ? -16.109 35.562 12.5 1 95.94 248 LEU B O 1
ATOM 3959 N N . LEU B 1 249 ? -16.281 36.5 10.43 1 94.69 249 LEU B N 1
ATOM 3960 C CA . LEU B 1 249 ? -16.234 37.875 10.938 1 94.69 249 LEU B CA 1
ATOM 3961 C C . LEU B 1 249 ? -17.438 38.156 11.828 1 94.69 249 LEU B C 1
ATOM 3963 O O . LEU B 1 249 ? -17.312 38.812 12.852 1 94.69 249 LEU B O 1
ATOM 3967 N N . GLU B 1 250 ? -18.531 37.594 11.453 1 95.44 250 GLU B N 1
ATOM 3968 C CA . GLU B 1 250 ? -19.719 37.75 12.273 1 95.44 250 GLU B CA 1
ATOM 3969 C C . GLU B 1 250 ? -19.562 37.031 13.617 1 95.44 250 GLU B C 1
ATOM 3971 O O . GLU B 1 250 ? -19.953 37.594 14.656 1 95.44 250 GLU B O 1
ATOM 3976 N N . ASP B 1 251 ? -19.047 35.875 13.602 1 93.31 251 ASP B N 1
ATOM 3977 C CA . ASP B 1 251 ? -18.812 35.125 14.836 1 93.31 251 ASP B CA 1
ATOM 3978 C C . ASP B 1 251 ? -17.844 35.875 15.75 1 93.31 251 ASP B C 1
ATOM 3980 O O . ASP B 1 251 ? -18.047 35.938 16.969 1 93.31 251 ASP B O 1
ATOM 3984 N N . LEU B 1 252 ? -16.812 36.469 15.156 1 89.19 252 LEU B N 1
ATOM 3985 C CA . LEU B 1 252 ? -15.805 37.188 15.922 1 89.19 252 LEU B CA 1
ATOM 3986 C C . LEU B 1 252 ? -16.406 38.438 16.531 1 89.19 252 LEU B C 1
ATOM 3988 O O . LEU B 1 252 ? -16.094 38.781 17.672 1 89.19 252 LEU B O 1
ATOM 3992 N N . ARG B 1 253 ? -17.281 39.031 15.82 1 90 253 ARG B N 1
ATOM 3993 C CA . ARG B 1 253 ? -17.953 40.25 16.328 1 90 253 ARG B CA 1
ATOM 3994 C C . ARG B 1 253 ? -18.875 39.906 17.5 1 90 253 ARG B C 1
ATOM 3996 O O . ARG B 1 253 ? -18.938 40.656 18.469 1 90 253 ARG B O 1
ATOM 4003 N N . ALA B 1 254 ? -19.484 38.812 17.375 1 88.56 254 ALA B N 1
ATOM 4004 C CA . ALA B 1 254 ? -20.406 38.406 18.438 1 88.56 254 ALA B CA 1
ATOM 4005 C C . ALA B 1 254 ? -19.641 38.094 19.719 1 88.56 254 ALA B C 1
ATOM 4007 O O . ALA B 1 254 ? -20.141 38.344 20.828 1 88.56 254 ALA B O 1
ATOM 4008 N N . LEU B 1 255 ? -18.547 37.594 19.688 1 84.69 255 LEU B N 1
ATOM 4009 C CA . LEU B 1 255 ? -17.734 37.25 20.844 1 84.69 255 LEU B CA 1
ATOM 4010 C C . LEU B 1 255 ? -17.156 38.469 21.5 1 84.69 255 LEU B C 1
ATOM 4012 O O . LEU B 1 255 ? -16.906 38.5 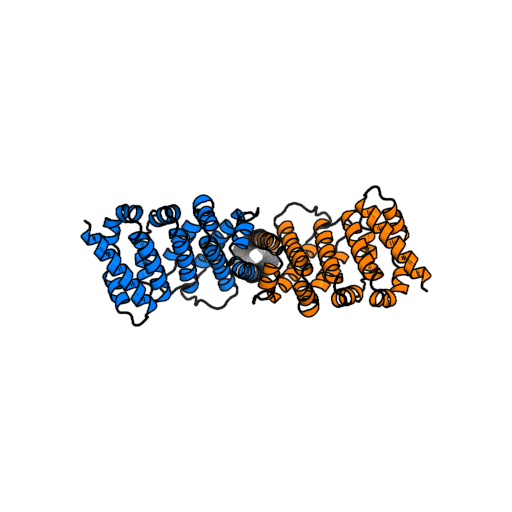22.719 1 84.69 255 LEU B O 1
ATOM 4016 N N . GLU B 1 256 ? -16.75 39.562 20.75 1 79.25 256 GLU B N 1
ATOM 4017 C CA . GLU B 1 256 ? -16.25 40.812 21.281 1 79.25 256 GLU B CA 1
ATOM 4018 C C . GLU B 1 256 ? -17.312 41.531 22.078 1 79.25 256 GLU B C 1
ATOM 4020 O O . GLU B 1 256 ? -17 42.25 23.047 1 79.25 256 GLU B O 1
ATOM 4025 N N . ARG B 1 257 ? -18.609 41.25 21.75 1 77.06 257 ARG B N 1
ATOM 4026 C CA . ARG B 1 257 ? -19.703 41.906 22.469 1 77.06 257 ARG B CA 1
ATOM 4027 C C . ARG B 1 257 ? -19.953 41.219 23.812 1 77.06 257 ARG B C 1
ATOM 4029 O O . ARG B 1 257 ? -20.406 41.875 24.766 1 77.06 257 ARG B O 1
ATOM 4036 N N . ASP B 1 258 ? -19.719 40.062 23.891 1 67.31 258 ASP B N 1
ATOM 4037 C CA . ASP B 1 258 ? -19.953 39.312 25.109 1 67.31 258 ASP B CA 1
ATOM 4038 C C . ASP B 1 258 ? -18.828 39.531 26.125 1 67.31 258 ASP B C 1
ATOM 4040 O O . ASP B 1 258 ? -18.984 39.219 27.312 1 67.31 258 ASP B O 1
ATOM 4044 N N . VAL B 1 259 ? -17.859 40.188 25.875 1 58.5 259 VAL B N 1
ATOM 4045 C CA . VAL B 1 259 ? -16.828 40.531 26.844 1 58.5 259 VAL B CA 1
ATOM 4046 C C . VAL B 1 259 ? -16.969 42 27.281 1 58.5 259 VAL B C 1
ATOM 4048 O O . VAL B 1 259 ? -17.25 42.875 26.453 1 58.5 259 VAL B O 1
#